Protein AF-A0A420VMM2-F1 (afdb_monomer)

pLDDT: mean 87.65, std 11.5, range [35.19, 98.56]

Sequence (519 aa):
GINNEGSMNIINHGSIHNGITNTGTITLSSNFTPSFKKASEYNNGFIGKNNNGYQLENNNKGKISIDGWYFNALEYTKDNNQRLENSIIIGGDNLGGIYADNIYVNTKDLVLNQIYDSNTFFADKNGNSQGNETNNGAGVDASNIHSISGIYNFVNVGKGQYAAVVDTKELSGKTLAKSMVYASRLRAINISNMLRDITSQNFQTEFSQALNMQLSKQGEAYGNDADLLAELEDIFIPNKNPHAKNHTFLLPYYNHSNIKIGKTTGHLKVNTSGLIGGSQRELPKDYGVIGFYLGYEDSKKEQARQRLRFDDKTYYGGLTYYGVLARDGINQYYLSARTILDYTQSDIEKSYQSLPVSVESDTKVYGYGAEIKLGANYYNTLDIARISPELGLSYYGMSNKNFSLYHLGGTKEHYLAEQFNFIDASAALKWYKPWSDKLRTNLTMGAIVNLYNDAKGNLKLGTNHLSAKVETSKYYGFGQLGLSYAIAHNADLSLNYAGAFTFDDTSSHTMFLKLGLWW

Foldseek 3Di:
DAEDPEEEEDEAPAEQAEAYAWAAEYEYEYPDDFDQPALPPDDGYHFHYHPQQFNYEYEDLYAYEYAEDEFAALAQDPDLVSLLPTAHAYYYPQQLRYEYNEYEYQCQVADAPDKGAQQSNYAHSSSHRFDCLVPVNRHYDRQRYDYLQNQWDWDDPDSRMIGIDGPPQQDCPLVVVLLVVQVVVVVVVVVVVVCVVVLEPQAQDPVVLAPADPWDDPDDDPDTLNVVLNVLCLQFHLALDNPFFKKKKKKWKWKWKWADQDDPQHTKTKIKTKMKIKMKGQDTNQQWIKMKMKMWMFMWIARPSNGKIKTKIKIKMKMKTKGFPHDDRSKTKIKIKMKMKMKMKIWMWTDDDPDPDIWIKIKMKIKIKMKMKIKMWDADPVQSKIKIKMKMKMKMKMWIPWMWTQGTSRWTWIWHIDMKMWIKIKIKMKMKHDPDSFKIKIKMWIKIFTPDIPAKTWIDGNPDTDIDHRDDAGMKIKMKIKIKGNPDSFKIKMWMWMWMDGPSPIIMIMTMIMIMGTD

Structure (mmCIF, N/CA/C/O backbone):
data_AF-A0A420VMM2-F1
#
_entry.id   AF-A0A420VMM2-F1
#
loop_
_atom_site.group_PDB
_atom_site.id
_atom_site.type_symbol
_atom_site.label_atom_id
_atom_site.label_alt_id
_atom_site.label_comp_id
_atom_site.label_asym_id
_atom_site.label_entity_id
_atom_site.label_seq_id
_atom_site.pdbx_PDB_ins_code
_atom_site.Cartn_x
_atom_site.Cartn_y
_atom_site.Cartn_z
_atom_site.occupancy
_atom_site.B_iso_or_equiv
_atom_site.auth_seq_id
_atom_site.auth_comp_id
_atom_site.auth_asym_id
_atom_site.auth_atom_id
_atom_site.pdbx_PDB_model_num
ATOM 1 N N . GLY A 1 1 ? -19.768 -6.615 54.247 1.00 78.94 1 GLY A N 1
ATOM 2 C CA . GLY A 1 1 ? -20.840 -5.741 53.741 1.00 78.94 1 GLY A CA 1
ATOM 3 C C . GLY A 1 1 ? -20.428 -4.334 54.035 1.00 78.94 1 GLY A C 1
ATOM 4 O O . GLY A 1 1 ? -19.736 -4.147 55.031 1.00 78.94 1 GLY A O 1
ATOM 5 N N . ILE A 1 2 ? -20.784 -3.387 53.180 1.00 87.12 2 ILE A N 1
ATOM 6 C CA . ILE A 1 2 ? -20.506 -1.968 53.425 1.00 87.12 2 ILE A CA 1
ATOM 7 C C . ILE A 1 2 ? -21.833 -1.301 53.758 1.00 87.12 2 ILE A C 1
ATOM 9 O O . ILE A 1 2 ? -22.750 -1.356 52.947 1.00 87.12 2 ILE A O 1
ATOM 13 N N . ASN A 1 3 ? -21.920 -0.684 54.935 1.00 89.69 3 ASN A N 1
ATOM 14 C CA . ASN A 1 3 ? -23.048 0.155 55.326 1.00 89.69 3 ASN A CA 1
ATOM 15 C C . ASN A 1 3 ? -22.553 1.599 55.373 1.00 89.69 3 ASN A C 1
ATOM 17 O O . ASN A 1 3 ? -21.612 1.889 56.112 1.00 89.69 3 ASN A O 1
ATOM 21 N N . ASN A 1 4 ? -23.152 2.482 54.576 1.00 89.44 4 ASN A N 1
ATOM 22 C CA . ASN A 1 4 ? -22.746 3.883 54.500 1.00 89.44 4 ASN A CA 1
ATOM 23 C C . ASN A 1 4 ? -23.901 4.837 54.821 1.00 89.44 4 ASN A C 1
ATOM 25 O O . ASN A 1 4 ? -24.910 4.854 54.116 1.00 89.44 4 ASN A O 1
ATOM 29 N N . GLU A 1 5 ? -23.686 5.684 55.826 1.00 88.81 5 GLU A N 1
ATOM 30 C CA . GLU A 1 5 ? -24.577 6.790 56.210 1.00 88.81 5 GLU A CA 1
ATOM 31 C C . GLU A 1 5 ? -23.947 8.174 55.930 1.00 88.81 5 GLU A C 1
ATOM 33 O O . GLU A 1 5 ? -24.592 9.201 56.123 1.00 88.81 5 GLU A O 1
ATOM 38 N N . GLY A 1 6 ? -22.687 8.214 55.468 1.00 88.88 6 GLY A N 1
ATOM 39 C CA . GLY A 1 6 ? -21.911 9.430 55.187 1.00 88.88 6 GLY A CA 1
ATOM 40 C C . GLY A 1 6 ? -21.495 9.530 53.716 1.00 88.88 6 GLY A C 1
ATOM 41 O O . GLY A 1 6 ? -22.264 9.162 52.833 1.00 88.88 6 GLY A O 1
ATOM 42 N N . SER A 1 7 ? -20.281 10.011 53.437 1.00 91.00 7 SER A N 1
ATOM 43 C CA . SER A 1 7 ? -19.712 10.036 52.078 1.00 91.00 7 SER A CA 1
ATOM 44 C C . SER A 1 7 ? -18.542 9.063 51.953 1.00 91.00 7 SER A C 1
ATOM 46 O O . SER A 1 7 ? -17.649 9.072 52.801 1.00 91.00 7 SER A O 1
ATOM 48 N N . MET A 1 8 ? -18.517 8.255 50.891 1.00 90.62 8 MET A N 1
ATOM 49 C CA . MET A 1 8 ? -17.467 7.260 50.650 1.00 90.62 8 MET A CA 1
ATOM 50 C C . MET A 1 8 ? -17.107 7.160 49.162 1.00 90.62 8 MET A C 1
ATOM 52 O O . MET A 1 8 ? -17.990 7.123 48.314 1.00 90.62 8 MET A O 1
ATOM 56 N N . ASN A 1 9 ? -15.813 7.029 48.860 1.00 89.12 9 ASN A N 1
ATOM 57 C CA . ASN A 1 9 ? -15.315 6.710 47.519 1.00 89.12 9 ASN A CA 1
ATOM 58 C C . ASN A 1 9 ? -14.671 5.321 47.545 1.00 89.12 9 ASN A C 1
ATOM 60 O O . ASN A 1 9 ? -13.788 5.069 48.367 1.00 89.12 9 ASN A O 1
ATOM 64 N N . ILE A 1 10 ? -15.108 4.424 46.663 1.00 87.12 10 ILE A N 1
ATOM 65 C CA . ILE A 1 10 ? -14.654 3.033 46.595 1.00 87.12 10 ILE A CA 1
ATOM 66 C C . ILE A 1 10 ? -14.066 2.770 45.215 1.00 87.12 10 ILE A C 1
ATOM 68 O O . ILE A 1 10 ? -14.767 2.878 44.214 1.00 87.12 10 ILE A O 1
ATOM 72 N N . ILE A 1 11 ? -12.810 2.326 45.178 1.00 82.62 11 ILE A N 1
ATOM 73 C CA . ILE A 1 11 ? -12.196 1.745 43.982 1.00 82.62 11 ILE A CA 1
ATOM 74 C C . ILE A 1 11 ? -12.027 0.248 44.239 1.00 82.62 11 ILE A C 1
ATOM 76 O O . ILE A 1 11 ? -11.234 -0.150 45.095 1.00 82.62 11 ILE A O 1
ATOM 80 N N . ASN A 1 12 ? -12.802 -0.592 43.546 1.00 78.25 12 ASN A N 1
ATOM 81 C CA . ASN A 1 12 ? -12.798 -2.037 43.791 1.00 78.25 12 ASN A CA 1
ATOM 82 C C . ASN A 1 12 ? -11.988 -2.810 42.736 1.00 78.25 12 ASN A C 1
ATOM 84 O O . ASN A 1 12 ? -12.347 -2.833 41.559 1.00 78.25 12 ASN A O 1
ATOM 88 N N . HIS A 1 13 ? -10.948 -3.513 43.192 1.00 70.12 13 HIS A N 1
ATOM 89 C CA . HIS A 1 13 ? -10.126 -4.431 42.387 1.00 70.12 13 HIS A CA 1
ATOM 90 C C . HIS A 1 13 ? -10.259 -5.904 42.808 1.00 70.12 13 HIS A C 1
ATOM 92 O O . HIS A 1 13 ? -9.702 -6.783 42.157 1.00 70.12 13 HIS A O 1
ATOM 98 N N . GLY A 1 14 ? -10.926 -6.167 43.935 1.00 71.44 14 GLY A N 1
ATOM 99 C CA . GLY A 1 14 ? -10.994 -7.478 44.580 1.00 71.44 14 GLY A CA 1
ATOM 100 C C . GLY A 1 14 ? -12.437 -7.932 44.763 1.00 71.44 14 GLY A C 1
ATOM 101 O O . GLY A 1 14 ? -13.285 -7.646 43.927 1.00 71.44 14 GLY A O 1
ATOM 102 N N . SER A 1 15 ? -12.725 -8.629 45.862 1.00 81.75 15 SER A N 1
ATOM 103 C CA . SER A 1 15 ? -14.063 -9.162 46.144 1.00 81.75 15 SER A CA 1
ATOM 104 C C . SER A 1 15 ? -14.665 -8.546 47.404 1.00 81.75 15 SER A C 1
ATOM 106 O O . SER A 1 15 ? -14.212 -8.805 48.521 1.00 81.75 15 SER A O 1
ATOM 108 N N . ILE A 1 16 ? -15.745 -7.786 47.242 1.00 86.25 16 ILE A N 1
ATOM 109 C CA . ILE A 1 16 ? -16.624 -7.344 48.325 1.00 86.25 16 ILE A CA 1
ATOM 110 C C . ILE A 1 16 ? -17.658 -8.453 48.536 1.00 86.25 16 ILE A C 1
ATOM 112 O O . ILE A 1 16 ? -18.587 -8.581 47.758 1.00 86.25 16 ILE A O 1
ATOM 116 N N . HIS A 1 17 ? -17.496 -9.294 49.557 1.00 85.25 17 HIS A N 1
ATOM 117 C CA . HIS A 1 17 ? -18.269 -10.543 49.662 1.00 85.25 17 HIS A CA 1
ATOM 118 C C . HIS A 1 17 ? -19.747 -10.362 50.048 1.00 85.25 17 HIS A C 1
ATOM 120 O O . HIS A 1 17 ? -20.587 -11.119 49.575 1.00 85.25 17 HIS A O 1
ATOM 126 N N . ASN A 1 18 ? -20.076 -9.344 50.851 1.00 85.44 18 ASN A N 1
ATOM 127 C CA . ASN A 1 18 ? -21.469 -8.984 51.145 1.00 85.44 18 ASN A CA 1
ATOM 128 C C . ASN A 1 18 ? -21.710 -7.586 50.578 1.00 85.44 18 ASN A C 1
ATOM 130 O O . ASN A 1 18 ? -20.833 -6.738 50.753 1.00 85.44 18 ASN A O 1
ATOM 134 N N . GLY A 1 19 ? -22.866 -7.370 49.951 1.00 88.69 19 GLY A N 1
ATOM 135 C CA . GLY A 1 19 ? -23.201 -6.161 49.188 1.00 88.69 19 GLY A CA 1
ATOM 136 C C . GLY A 1 19 ? -23.118 -4.838 49.956 1.00 88.69 19 GLY A C 1
ATOM 137 O O . GLY A 1 19 ? -22.752 -4.780 51.137 1.00 88.69 19 GLY A O 1
ATOM 138 N N . ILE A 1 20 ? -23.451 -3.762 49.251 1.00 90.75 20 ILE A N 1
ATOM 139 C CA . ILE A 1 20 ? -23.394 -2.384 49.736 1.00 90.75 20 ILE A CA 1
ATOM 140 C C . ILE A 1 20 ? -24.814 -1.916 50.060 1.00 90.75 20 ILE A C 1
ATOM 142 O O . ILE A 1 20 ? -25.675 -1.933 49.186 1.00 90.75 20 ILE A O 1
ATOM 146 N N . THR A 1 21 ? -25.047 -1.475 51.294 1.00 89.19 21 THR A N 1
ATOM 147 C CA . THR A 1 21 ? -26.283 -0.807 51.715 1.00 89.19 21 THR A CA 1
ATOM 148 C C . THR A 1 21 ? -25.975 0.660 52.004 1.00 89.19 21 THR A C 1
ATOM 150 O O . THR A 1 21 ? -25.117 0.980 52.829 1.00 89.19 21 THR A O 1
ATOM 153 N N . ASN A 1 22 ? -26.662 1.564 51.313 1.00 89.00 22 ASN A N 1
ATOM 154 C CA . ASN A 1 22 ? -26.378 2.992 51.339 1.00 89.00 22 ASN A CA 1
ATOM 155 C C . ASN A 1 22 ? -27.609 3.820 51.723 1.00 89.00 22 ASN A C 1
ATOM 157 O O . ASN A 1 22 ? -28.683 3.662 51.149 1.00 89.00 22 ASN A O 1
ATOM 161 N N . THR A 1 23 ? -27.416 4.750 52.654 1.00 83.94 23 THR A N 1
ATOM 162 C CA . THR A 1 23 ? -28.344 5.851 52.963 1.00 83.94 23 THR A CA 1
ATOM 163 C C . THR A 1 23 ? -27.677 7.227 52.814 1.00 83.94 23 THR A C 1
ATOM 165 O O . THR A 1 23 ? -28.378 8.239 52.801 1.00 83.94 23 THR A O 1
ATOM 168 N N . GLY A 1 24 ? -26.343 7.265 52.669 1.00 89.50 24 GLY A N 1
ATOM 169 C CA . GLY A 1 24 ? -25.520 8.452 52.406 1.00 89.50 24 GLY A CA 1
ATOM 170 C C . GLY A 1 24 ? -25.147 8.621 50.924 1.00 89.50 24 GLY A C 1
ATOM 171 O O . GLY A 1 24 ? -25.960 8.381 50.039 1.00 89.50 24 GLY A O 1
ATOM 172 N N . THR A 1 25 ? -23.922 9.051 50.618 1.00 90.50 25 THR A N 1
ATOM 173 C CA . THR A 1 25 ? -23.394 9.199 49.246 1.00 90.50 25 THR A CA 1
ATOM 174 C C . THR A 1 25 ? -22.208 8.260 49.007 1.00 90.50 25 THR A C 1
ATOM 176 O O . THR A 1 25 ? -21.250 8.270 49.776 1.00 90.50 25 THR A O 1
ATOM 179 N N . ILE A 1 26 ? -22.248 7.471 47.932 1.00 91.75 26 ILE A N 1
ATOM 180 C CA . ILE A 1 26 ? -21.142 6.615 47.485 1.00 91.75 26 ILE A CA 1
ATOM 181 C C . ILE A 1 26 ? -20.760 6.967 46.054 1.00 91.75 26 ILE A C 1
ATOM 183 O O . ILE A 1 26 ? -21.632 7.066 45.195 1.00 91.75 26 ILE A O 1
ATOM 187 N N . THR A 1 27 ? -19.461 7.047 45.791 1.00 88.75 27 THR A N 1
ATOM 188 C CA . THR A 1 27 ? -18.906 6.928 44.442 1.00 88.75 27 THR A CA 1
ATOM 189 C C . THR A 1 27 ? -18.197 5.583 44.324 1.00 88.75 27 THR A C 1
ATOM 191 O O . THR A 1 27 ? -17.292 5.278 45.103 1.00 88.75 27 THR A O 1
ATOM 194 N N . LEU A 1 28 ? -18.639 4.753 43.386 1.00 87.75 28 LEU A N 1
ATOM 195 C CA . LEU A 1 28 ? -18.088 3.442 43.080 1.00 87.75 28 LEU A CA 1
ATOM 196 C C . LEU A 1 28 ? -17.391 3.501 41.724 1.00 87.75 28 LEU A C 1
ATOM 198 O O . LEU A 1 28 ? -18.031 3.661 40.688 1.00 87.75 28 LEU A O 1
ATOM 202 N N . SER A 1 29 ? -16.087 3.283 41.723 1.00 78.06 29 SER A N 1
ATOM 203 C CA . SER A 1 29 ? -15.293 3.202 40.504 1.00 78.06 29 SER A CA 1
ATOM 204 C C . SER A 1 29 ? -14.758 1.775 40.351 1.00 78.06 29 SER A C 1
ATOM 206 O O . SER A 1 29 ? -14.223 1.178 41.292 1.00 78.06 29 SER A O 1
ATOM 208 N N . SER A 1 30 ? -14.880 1.208 39.151 1.00 69.25 30 SER A N 1
ATOM 209 C CA . SER A 1 30 ? -14.063 0.059 38.752 1.00 69.25 30 SER A CA 1
ATOM 210 C C . SER A 1 30 ? -12.803 0.578 38.057 1.00 69.25 30 SER A C 1
ATOM 212 O O . SER A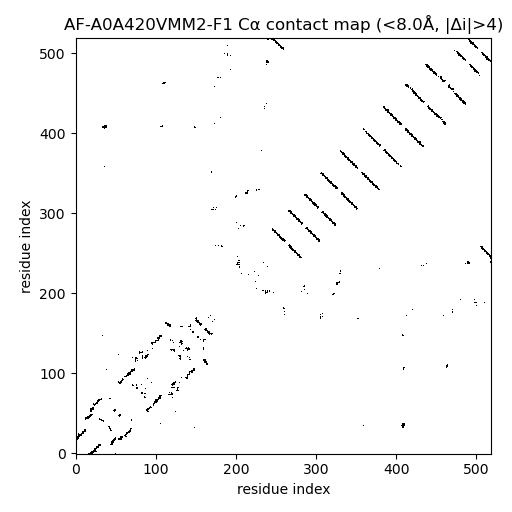 1 30 ? -12.851 1.578 37.339 1.00 69.25 30 SER A O 1
ATOM 214 N N . ASN A 1 31 ? -11.652 -0.067 38.269 1.00 58.69 31 ASN A N 1
ATOM 215 C CA . ASN A 1 31 ? -10.449 0.312 37.531 1.00 58.69 31 ASN A CA 1
ATOM 216 C C . ASN A 1 31 ? -10.422 -0.399 36.177 1.00 58.69 31 ASN A C 1
ATOM 218 O O . ASN A 1 31 ? -9.834 -1.472 36.028 1.00 58.69 31 ASN A O 1
ATOM 222 N N . PHE A 1 32 ? -11.073 0.203 35.187 1.00 56.94 32 PHE A N 1
ATOM 223 C CA . PHE A 1 32 ? -10.948 -0.205 33.795 1.00 56.94 32 PHE A CA 1
ATOM 224 C C . PHE A 1 32 ? -9.522 0.084 33.305 1.00 56.94 32 PHE A C 1
ATOM 226 O O . PHE A 1 32 ? -9.157 1.230 33.058 1.00 56.94 32 PHE A O 1
ATOM 233 N N . THR A 1 33 ? -8.707 -0.963 33.156 1.00 53.62 33 THR A N 1
ATOM 234 C CA . THR A 1 33 ? -7.400 -0.864 32.489 1.00 53.62 33 THR A CA 1
ATOM 235 C C . THR A 1 33 ? -7.500 -1.549 31.121 1.00 53.62 33 THR A C 1
ATOM 237 O O . THR A 1 33 ? -7.674 -2.767 31.071 1.00 53.62 33 THR A O 1
ATOM 240 N N . PRO A 1 34 ? -7.433 -0.812 29.997 1.00 51.69 34 PRO A N 1
ATOM 241 C CA . PRO A 1 34 ? -7.478 -1.405 28.662 1.00 51.69 34 PRO A CA 1
ATOM 242 C C . PRO A 1 34 ? -6.321 -2.397 28.441 1.00 51.69 34 PRO A C 1
ATOM 244 O O . PRO A 1 34 ? -5.163 -2.023 28.607 1.00 51.69 34 PRO A O 1
ATOM 247 N N . SER A 1 35 ? -6.613 -3.637 28.022 1.00 52.03 35 SER A N 1
ATOM 248 C CA . SER A 1 35 ? -5.603 -4.626 27.597 1.00 52.03 35 SER A CA 1
ATOM 249 C C . SER A 1 35 ? -5.717 -4.944 26.099 1.00 52.03 35 SER A C 1
ATOM 251 O O . SER A 1 35 ? -6.814 -5.019 25.539 1.00 52.03 35 SER A O 1
ATOM 253 N N . PHE A 1 36 ? -4.565 -5.130 25.441 1.00 51.06 36 PHE A N 1
ATOM 254 C CA . PHE A 1 36 ? -4.414 -5.245 23.979 1.00 51.06 36 PHE A CA 1
ATOM 255 C C . PHE A 1 36 ? -4.609 -6.650 23.424 1.00 51.06 36 PHE A C 1
ATOM 257 O O . PHE A 1 36 ? -4.788 -6.812 22.220 1.00 51.06 36 PHE A O 1
ATOM 264 N N . LYS A 1 37 ? -4.522 -7.685 24.267 1.00 46.22 37 LYS A N 1
ATOM 265 C CA . LYS A 1 37 ? -4.383 -9.060 23.763 1.00 46.22 37 LYS A CA 1
ATOM 266 C C . LYS A 1 37 ? -5.603 -9.936 23.991 1.00 46.22 37 LYS A C 1
ATOM 268 O O . LYS A 1 37 ? -5.783 -10.890 23.235 1.00 46.22 37 LYS A O 1
ATOM 273 N N . LYS A 1 38 ? -6.454 -9.643 24.981 1.00 46.47 38 LYS A N 1
ATOM 274 C CA . LYS A 1 38 ? -7.653 -10.446 25.256 1.00 46.47 38 LYS A CA 1
ATOM 275 C C . LYS A 1 38 ? -8.770 -9.618 25.891 1.00 46.47 38 LYS A C 1
ATOM 277 O O . LYS A 1 38 ? -8.539 -8.890 26.846 1.00 46.47 38 LYS A O 1
ATOM 282 N N . ALA A 1 39 ? -10.006 -9.871 25.458 1.00 45.31 39 ALA A N 1
ATOM 283 C CA . ALA A 1 39 ? -11.220 -9.462 26.174 1.00 45.31 39 ALA A CA 1
ATOM 284 C C . ALA A 1 39 ? -11.327 -10.058 27.599 1.00 45.31 39 ALA A C 1
ATOM 286 O O . ALA A 1 39 ? -12.207 -9.683 28.362 1.00 45.31 39 ALA A O 1
ATOM 287 N N . SER A 1 40 ? -10.467 -11.020 27.954 1.00 44.12 40 SER A N 1
ATOM 288 C CA . SER A 1 40 ? -10.534 -11.776 29.209 1.00 44.12 40 SER A CA 1
ATOM 289 C C . SER A 1 40 ? -9.822 -11.122 30.398 1.00 44.12 40 SER A C 1
ATOM 291 O O . SER A 1 40 ? -9.824 -11.709 31.471 1.00 44.12 40 SER A O 1
ATOM 293 N N . GLU A 1 41 ? -9.171 -9.968 30.224 1.00 51.59 41 GLU A N 1
ATOM 294 C CA . GLU A 1 41 ? -8.458 -9.272 31.315 1.00 51.59 41 GLU A CA 1
ATOM 295 C C . GLU A 1 41 ? -9.263 -8.109 31.922 1.00 51.59 41 GLU A C 1
ATOM 297 O O . GLU A 1 41 ? -8.806 -7.470 32.866 1.00 51.59 41 GLU A O 1
ATOM 302 N N . TYR A 1 42 ? -10.482 -7.851 31.432 1.00 64.81 42 TYR A N 1
ATOM 303 C CA . TYR A 1 42 ? -11.385 -6.870 32.033 1.00 64.81 42 TYR A CA 1
ATOM 304 C C . TYR A 1 42 ? -12.090 -7.487 33.237 1.00 64.81 42 TYR A C 1
ATOM 306 O O . TYR A 1 42 ? -12.953 -8.350 33.075 1.00 64.81 42 TYR A O 1
ATOM 314 N N . ASN A 1 43 ? -11.731 -7.046 34.440 1.00 60.66 43 ASN A N 1
ATOM 315 C CA . ASN A 1 43 ? -12.365 -7.509 35.665 1.00 60.66 43 ASN A CA 1
ATOM 316 C C . ASN A 1 43 ? -12.859 -6.306 36.466 1.00 60.66 43 ASN A C 1
ATOM 318 O O . ASN A 1 43 ? -12.057 -5.530 36.989 1.00 60.66 43 ASN A O 1
ATOM 322 N N . ASN A 1 44 ? -14.178 -6.149 36.566 1.00 71.50 44 ASN A N 1
ATOM 323 C CA . ASN A 1 44 ? -14.720 -5.342 37.650 1.00 71.50 44 ASN A CA 1
ATOM 324 C C . ASN A 1 44 ? -14.444 -6.120 38.933 1.00 71.50 44 ASN A C 1
ATOM 326 O O . ASN A 1 44 ? -14.643 -7.336 38.956 1.00 71.50 44 ASN A O 1
ATOM 330 N N . GLY A 1 45 ? -14.005 -5.463 40.005 1.00 74.38 45 GLY A N 1
ATOM 331 C CA . GLY A 1 45 ? -13.996 -6.137 41.298 1.00 74.38 45 GLY A CA 1
ATOM 332 C C . GLY A 1 45 ? -15.374 -6.760 41.583 1.00 74.38 45 GLY A C 1
ATOM 333 O O . GLY A 1 45 ? -16.414 -6.192 41.243 1.00 74.38 45 GLY A O 1
ATOM 334 N N . PHE A 1 46 ? -15.396 -7.942 42.189 1.00 85.12 46 PHE A N 1
ATOM 335 C CA . PHE A 1 46 ? -16.626 -8.648 42.520 1.00 85.12 46 PHE A CA 1
ATOM 336 C C . PHE A 1 46 ? -17.362 -7.943 43.665 1.00 85.12 46 PHE A C 1
ATOM 338 O O . PHE A 1 46 ? -16.745 -7.522 44.647 1.00 85.12 46 PHE A O 1
ATOM 345 N N . ILE A 1 47 ? -18.688 -7.852 43.558 1.00 90.12 47 ILE A N 1
ATOM 346 C CA . ILE A 1 47 ? -19.579 -7.397 44.629 1.00 90.12 47 ILE A CA 1
ATOM 347 C C . ILE A 1 47 ? -20.615 -8.498 44.856 1.00 90.12 47 ILE A C 1
ATOM 349 O O . ILE A 1 47 ? -21.365 -8.860 43.953 1.00 90.12 47 ILE A O 1
ATOM 353 N N . GLY A 1 48 ? -20.634 -9.067 46.053 1.00 90.81 48 GLY A N 1
ATOM 354 C CA . GLY A 1 48 ? -21.610 -10.054 46.486 1.00 90.81 48 GLY A CA 1
ATOM 355 C C . GLY A 1 48 ? -22.914 -9.401 46.927 1.00 90.81 48 GLY A C 1
ATOM 356 O O . GLY A 1 48 ? -23.066 -8.183 46.900 1.00 90.81 48 GLY A O 1
ATOM 357 N N . LYS A 1 49 ? -23.881 -10.218 47.341 1.00 94.81 49 LYS A N 1
ATOM 358 C CA . LYS A 1 49 ? -25.217 -9.750 47.731 1.00 94.81 49 LYS A CA 1
ATOM 359 C C . LYS A 1 49 ? -25.277 -9.479 49.233 1.00 94.81 49 LYS A C 1
ATOM 361 O O . LYS A 1 49 ? -24.577 -10.115 50.018 1.00 94.81 49 LYS A O 1
ATOM 366 N N . ASN A 1 50 ? -26.055 -8.490 49.646 1.00 93.00 50 ASN A N 1
ATOM 367 C CA . ASN A 1 50 ? -26.369 -8.248 51.048 1.00 93.00 50 ASN A CA 1
ATOM 368 C C . ASN A 1 50 ? -27.490 -9.195 51.521 1.00 93.00 50 ASN A C 1
ATOM 370 O O . ASN A 1 50 ? -27.984 -10.027 50.758 1.00 93.00 50 ASN A O 1
ATOM 374 N N . ASN A 1 51 ? -27.917 -9.052 52.777 1.00 92.00 51 ASN A N 1
ATOM 375 C CA . ASN A 1 51 ? -28.951 -9.913 53.366 1.00 92.00 51 ASN A CA 1
ATOM 376 C C . ASN A 1 51 ? -30.318 -9.800 52.662 1.00 92.00 51 ASN A C 1
ATOM 378 O O . ASN A 1 51 ? -31.131 -10.714 52.764 1.00 92.00 51 ASN A O 1
ATOM 382 N N . ASN A 1 52 ? -30.557 -8.711 51.927 1.00 92.12 52 ASN A N 1
ATOM 383 C CA . ASN A 1 52 ? -31.783 -8.473 51.166 1.00 92.12 52 ASN A CA 1
ATOM 384 C C . ASN A 1 52 ? -31.703 -9.003 49.720 1.00 92.12 52 ASN A C 1
ATOM 386 O O . ASN A 1 52 ? -32.703 -8.973 48.998 1.00 92.12 52 ASN A O 1
ATOM 390 N N . GLY A 1 53 ? -30.541 -9.530 49.312 1.00 93.56 53 GLY A N 1
ATOM 391 C CA . GLY A 1 53 ? -30.301 -10.121 47.996 1.00 93.56 53 GLY A CA 1
ATOM 392 C C . GLY A 1 53 ? -29.744 -9.158 46.943 1.00 93.56 53 GLY A C 1
ATOM 393 O O . GLY A 1 53 ? -29.671 -9.542 45.776 1.00 93.56 53 GLY A O 1
ATOM 394 N N . TYR A 1 54 ? -29.330 -7.946 47.325 1.00 95.81 54 TYR A N 1
ATOM 395 C CA . TYR A 1 54 ? -28.844 -6.914 46.400 1.00 95.81 54 TYR A CA 1
ATOM 396 C C . TYR A 1 54 ? -27.328 -6.735 46.483 1.00 95.81 54 TYR A C 1
ATOM 398 O O . TYR A 1 54 ? -26.747 -6.813 47.565 1.00 95.81 54 TYR A O 1
ATOM 406 N N . GLN A 1 55 ? -26.676 -6.480 45.350 1.00 95.06 55 GLN A N 1
ATOM 407 C CA . GLN A 1 55 ? -25.281 -6.034 45.326 1.00 95.06 55 GLN A CA 1
ATOM 408 C C . GLN A 1 55 ? -25.177 -4.575 45.767 1.00 95.06 55 GLN A C 1
ATOM 410 O O . GLN A 1 55 ? -24.306 -4.251 46.573 1.00 95.06 55 GLN A O 1
ATOM 415 N N . LEU A 1 56 ? -26.091 -3.728 45.283 1.00 94.94 56 LEU A N 1
ATOM 416 C CA . LEU A 1 56 ? -26.224 -2.328 45.680 1.00 94.94 56 LEU A CA 1
ATOM 417 C C . LEU A 1 56 ? -27.661 -2.072 46.149 1.00 94.94 56 LEU A C 1
ATOM 419 O O . LEU A 1 56 ? -28.607 -2.207 45.379 1.00 94.94 56 LEU A O 1
ATOM 423 N N . GLU A 1 57 ? -27.835 -1.699 47.408 1.00 95.56 57 GLU A N 1
ATOM 424 C CA . GLU A 1 57 ? -29.123 -1.298 47.966 1.00 95.56 57 GLU A CA 1
ATOM 425 C C . GLU A 1 57 ? -29.066 0.177 48.360 1.00 95.56 57 GLU A C 1
ATOM 427 O O . GLU A 1 57 ? -28.267 0.553 49.221 1.00 95.56 57 GLU A O 1
ATOM 432 N N . ASN A 1 58 ? -29.896 1.012 47.732 1.00 94.56 58 ASN A N 1
ATOM 433 C CA . ASN A 1 58 ? -29.941 2.449 47.993 1.00 94.56 58 ASN A CA 1
ATOM 434 C C . ASN A 1 58 ? -31.280 2.845 48.612 1.00 94.56 58 ASN A C 1
ATOM 436 O O . ASN A 1 58 ? -32.334 2.658 48.004 1.00 94.56 58 ASN A O 1
ATOM 440 N N . ASN A 1 59 ? -31.217 3.413 49.813 1.00 93.75 59 ASN A N 1
ATOM 441 C CA . ASN A 1 59 ? -32.388 3.714 50.620 1.00 93.75 59 ASN A CA 1
ATOM 442 C C . ASN A 1 59 ? -32.473 5.207 50.981 1.00 93.75 59 ASN A C 1
ATOM 444 O O . ASN A 1 59 ? -31.467 5.925 51.024 1.00 93.75 59 ASN A O 1
ATOM 448 N N . ASN A 1 60 ? -33.674 5.671 51.321 1.00 92.69 60 ASN A N 1
ATOM 449 C CA . ASN A 1 60 ? -33.967 7.042 51.736 1.00 92.69 60 ASN A CA 1
ATOM 450 C C . ASN A 1 60 ? -33.523 8.083 50.686 1.00 92.69 60 ASN A C 1
ATOM 452 O O . ASN A 1 60 ? -33.923 8.030 49.532 1.00 92.69 60 ASN A O 1
ATOM 456 N N . LYS A 1 61 ? -32.697 9.064 51.076 1.00 90.31 61 LYS A N 1
ATOM 457 C CA . LYS A 1 61 ? -32.141 10.097 50.181 1.00 90.31 61 LYS A CA 1
ATOM 458 C C . LYS A 1 61 ? -30.725 9.759 49.703 1.00 90.31 61 LYS A C 1
ATOM 460 O O . LYS A 1 61 ? -30.000 10.660 49.277 1.00 90.31 61 LYS A O 1
ATOM 465 N N . GLY A 1 62 ? -30.326 8.490 49.815 1.00 91.25 62 GLY A N 1
ATOM 466 C CA . GLY A 1 62 ? -28.989 8.043 49.456 1.00 91.25 62 GLY A CA 1
ATOM 467 C C . GLY A 1 62 ? -28.680 8.227 47.969 1.00 91.25 62 GLY A C 1
ATOM 468 O O . GLY A 1 62 ? -29.584 8.261 47.132 1.00 91.25 62 GLY A O 1
ATOM 469 N N . LYS A 1 63 ? -27.398 8.348 47.632 1.00 93.38 63 LYS A N 1
ATOM 470 C CA . LYS A 1 63 ? -26.905 8.450 46.256 1.00 93.38 63 LYS A CA 1
ATOM 471 C C . LYS A 1 63 ? -25.758 7.481 46.013 1.00 93.38 63 LYS A C 1
ATOM 473 O O . LYS A 1 63 ? -24.845 7.411 46.831 1.00 93.38 63 LYS A O 1
ATOM 478 N N . ILE A 1 64 ? -25.782 6.783 44.883 1.00 93.31 64 ILE A N 1
ATOM 479 C CA . ILE A 1 64 ? -24.679 5.937 44.417 1.00 93.31 64 ILE A CA 1
ATOM 480 C C . ILE A 1 64 ? -24.310 6.389 43.003 1.00 93.31 64 ILE A C 1
ATOM 482 O O . ILE A 1 64 ? -25.126 6.253 42.101 1.00 93.31 64 ILE A O 1
ATOM 486 N N . SER A 1 65 ? -23.103 6.916 42.806 1.00 91.56 65 SER A N 1
ATOM 487 C CA . SER A 1 65 ? -22.534 7.186 41.478 1.00 91.56 65 SER A CA 1
ATOM 488 C C . SER A 1 65 ? -21.624 6.033 41.087 1.00 91.56 65 SER A C 1
ATOM 490 O O . SER A 1 65 ? -20.751 5.661 41.868 1.00 91.56 65 SER A O 1
ATOM 492 N N . ILE A 1 66 ? -21.820 5.452 39.910 1.00 90.75 66 ILE A N 1
ATOM 493 C CA . ILE A 1 66 ? -20.945 4.433 39.336 1.00 90.75 66 ILE A CA 1
ATOM 494 C C . ILE A 1 66 ? -20.130 5.110 38.237 1.00 90.75 66 ILE A C 1
ATOM 496 O O . ILE A 1 66 ? -20.626 5.294 37.128 1.00 90.75 66 ILE A O 1
ATOM 500 N N . ASP A 1 67 ? -18.877 5.454 38.528 1.00 87.19 67 ASP A N 1
ATOM 501 C CA . ASP A 1 67 ? -18.029 6.216 37.599 1.00 87.19 67 ASP A CA 1
ATOM 502 C C . ASP A 1 67 ? -17.751 5.446 36.300 1.00 87.19 67 ASP A C 1
ATOM 504 O O . ASP A 1 67 ? -17.514 6.034 35.246 1.00 87.19 67 ASP A O 1
ATOM 508 N N . GLY A 1 68 ? -17.732 4.114 36.374 1.00 84.75 68 GLY A N 1
ATOM 509 C CA . GLY A 1 68 ? -17.380 3.243 35.263 1.00 84.75 68 GLY A CA 1
ATOM 510 C C . GLY A 1 68 ? -17.611 1.776 35.595 1.00 84.75 68 GLY A C 1
ATOM 511 O O . GLY A 1 68 ? -17.135 1.304 36.632 1.00 84.75 68 GLY A O 1
ATOM 512 N N . TRP A 1 69 ? -18.285 1.036 34.712 1.00 86.62 69 TRP A N 1
ATOM 513 C CA . TRP A 1 69 ? -18.459 -0.415 34.849 1.00 86.62 69 TRP A CA 1
ATOM 514 C C . TRP A 1 69 ? -18.363 -1.143 33.512 1.00 86.62 69 TRP A C 1
ATOM 516 O O . TRP A 1 69 ? -18.881 -0.663 32.505 1.00 86.62 69 TRP A O 1
ATOM 526 N N . TYR A 1 70 ? -17.720 -2.310 33.499 1.00 86.50 70 TYR A N 1
ATOM 527 C CA . TYR A 1 70 ? -17.615 -3.156 32.312 1.00 86.50 70 TYR A CA 1
ATOM 528 C C . TYR A 1 70 ? -18.694 -4.248 32.272 1.00 86.50 70 TYR A C 1
ATOM 530 O O . TYR A 1 70 ? -18.933 -4.939 33.256 1.00 86.50 70 TYR A O 1
ATOM 538 N N . PHE A 1 71 ? -19.299 -4.479 31.115 1.00 88.25 71 PHE A N 1
ATOM 539 C CA . PHE A 1 71 ? -20.197 -5.600 30.862 1.00 88.25 71 PHE A CA 1
ATOM 540 C C . PHE A 1 71 ? -19.641 -6.469 29.734 1.00 88.25 71 PHE A C 1
ATOM 542 O O . PHE A 1 71 ? -19.168 -5.984 28.702 1.00 88.25 71 PHE A O 1
ATOM 549 N N . ASN A 1 72 ? -19.690 -7.786 29.932 1.00 85.50 72 ASN A N 1
ATOM 550 C CA . ASN A 1 72 ? -19.113 -8.759 29.005 1.00 85.50 72 ASN A CA 1
ATOM 551 C C . ASN A 1 72 ? -19.974 -8.989 27.745 1.00 85.50 72 ASN A C 1
ATOM 553 O O . ASN A 1 72 ? -19.533 -9.715 26.852 1.00 85.50 72 ASN A O 1
ATOM 557 N N . ALA A 1 73 ? -21.150 -8.359 27.663 1.00 89.12 73 ALA A N 1
ATOM 558 C CA . ALA A 1 73 ? -22.065 -8.387 26.531 1.00 89.12 73 ALA A CA 1
ATOM 559 C C . ALA A 1 73 ? -22.723 -7.013 26.303 1.00 89.12 73 ALA A C 1
ATOM 561 O O . ALA A 1 73 ? -22.634 -6.117 27.141 1.00 89.12 73 ALA A O 1
ATOM 562 N N . LEU A 1 74 ? -23.395 -6.869 25.158 1.00 90.75 74 LEU A N 1
ATOM 563 C CA . LEU A 1 74 ? -24.121 -5.653 24.764 1.00 90.75 74 LEU A CA 1
ATOM 564 C C . LEU A 1 74 ? -25.482 -5.534 25.465 1.00 90.75 74 LEU A C 1
ATOM 566 O O . LEU A 1 74 ? -25.991 -4.438 25.657 1.00 90.75 74 LEU A O 1
ATOM 570 N N . GLU A 1 75 ? -26.082 -6.656 25.847 1.00 92.50 75 GLU A N 1
ATOM 571 C CA . GLU A 1 75 ? -27.354 -6.706 26.564 1.00 92.50 75 GLU A CA 1
ATOM 572 C C . GLU A 1 75 ? -27.570 -8.104 27.160 1.00 92.50 75 GLU A C 1
ATOM 574 O O . GLU A 1 75 ? -26.934 -9.082 26.750 1.00 92.50 75 GLU A O 1
ATOM 579 N N . TYR A 1 76 ? -28.517 -8.208 28.090 1.00 92.12 76 TYR A N 1
ATOM 580 C CA . TYR A 1 76 ? -28.907 -9.455 28.749 1.00 92.12 76 TYR A CA 1
ATOM 581 C C . TYR A 1 76 ? -30.422 -9.673 28.627 1.00 92.12 76 TYR A C 1
ATOM 583 O O . TYR A 1 76 ? -31.190 -9.462 29.570 1.00 92.12 76 TYR A O 1
ATOM 591 N N . THR A 1 77 ? -30.868 -10.046 27.426 1.00 83.25 77 THR A N 1
ATOM 592 C CA . THR A 1 77 ? -32.292 -10.135 27.050 1.00 83.25 77 THR A CA 1
ATOM 593 C C . THR A 1 77 ? -32.871 -11.552 27.078 1.00 83.25 77 THR A C 1
ATOM 595 O O . THR A 1 77 ? -34.090 -11.691 27.007 1.00 83.25 77 THR A O 1
ATOM 598 N N . LYS A 1 78 ? -32.050 -12.608 27.204 1.00 72.75 78 LYS A N 1
ATOM 599 C CA . LYS A 1 78 ? -32.510 -13.995 26.987 1.00 72.75 78 LYS A CA 1
ATOM 600 C C . LYS A 1 78 ? -33.420 -14.525 28.094 1.00 72.75 78 LYS A C 1
ATOM 602 O O . LYS A 1 78 ? -34.440 -15.131 27.783 1.00 72.75 78 LYS A O 1
ATOM 607 N N . ASP A 1 79 ? -33.068 -14.304 29.360 1.00 85.06 79 ASP A N 1
ATOM 608 C CA . ASP A 1 79 ? -33.865 -14.714 30.520 1.00 85.06 79 ASP A CA 1
ATOM 609 C C . ASP A 1 79 ? -33.422 -13.989 31.811 1.00 85.06 79 ASP A C 1
ATOM 611 O O . ASP A 1 79 ? -32.409 -13.284 31.843 1.00 85.06 79 ASP A O 1
ATOM 615 N N . ASN A 1 80 ? -34.197 -14.151 32.890 1.00 90.75 80 ASN A N 1
ATOM 616 C CA . ASN A 1 80 ? -33.889 -13.556 34.195 1.00 90.75 80 ASN A CA 1
ATOM 617 C C . ASN A 1 80 ? -32.619 -14.141 34.840 1.00 90.75 80 ASN A C 1
ATOM 619 O O . ASN A 1 80 ? -31.927 -13.418 35.555 1.00 90.75 80 ASN A O 1
ATOM 623 N N . ASN A 1 81 ? -32.282 -15.410 34.588 1.00 90.69 81 ASN A N 1
ATOM 624 C CA . ASN A 1 81 ? -31.098 -16.046 35.173 1.00 90.69 81 ASN A CA 1
ATOM 625 C C . ASN A 1 81 ? -29.810 -15.436 34.607 1.00 90.69 81 ASN A C 1
ATOM 627 O O . ASN A 1 81 ? -28.872 -15.184 35.359 1.00 90.69 81 ASN A O 1
ATOM 631 N N . GLN A 1 82 ? -29.797 -15.108 33.313 1.00 91.06 82 GLN A N 1
ATOM 632 C CA . GLN A 1 82 ? -28.693 -14.408 32.667 1.00 91.06 82 GLN A CA 1
ATOM 633 C C . GLN A 1 82 ? -28.424 -13.057 33.342 1.00 91.06 82 GLN A C 1
ATOM 635 O O . GLN A 1 82 ? -27.269 -12.728 33.618 1.00 91.06 82 GLN A O 1
ATOM 640 N N . ARG A 1 83 ? -29.478 -12.284 33.640 1.00 93.31 83 ARG A N 1
ATOM 641 C CA . ARG A 1 83 ? -29.352 -11.000 34.349 1.00 93.31 83 ARG A CA 1
ATOM 642 C C . ARG A 1 83 ? -28.890 -11.178 35.792 1.00 93.31 83 ARG A C 1
ATOM 644 O O . ARG A 1 83 ? -28.048 -10.416 36.248 1.00 93.31 83 ARG A O 1
ATOM 651 N N . LEU A 1 84 ? -29.367 -12.208 36.493 1.00 93.19 84 LEU A N 1
ATOM 652 C CA . LEU A 1 84 ? -28.930 -12.510 37.863 1.00 93.19 84 LEU A CA 1
ATOM 653 C C . LEU A 1 84 ? -27.426 -12.787 37.987 1.00 93.19 84 LEU A C 1
ATOM 655 O O . LEU A 1 84 ? -26.868 -12.580 39.068 1.00 93.19 84 LEU A O 1
ATOM 659 N N . GLU A 1 85 ? -26.804 -13.272 36.914 1.00 89.75 85 GLU A N 1
ATOM 660 C CA . GLU A 1 85 ? -25.376 -13.583 36.851 1.00 89.75 85 GLU A CA 1
ATOM 661 C C . GLU A 1 85 ? -24.527 -12.416 36.318 1.00 89.75 85 GLU A C 1
ATOM 663 O O . GLU A 1 85 ? -23.417 -12.211 36.805 1.00 89.75 85 GLU A O 1
ATOM 668 N N . ASN A 1 86 ? -25.026 -11.652 35.337 1.00 90.94 86 ASN A N 1
ATOM 669 C CA . ASN A 1 86 ? -24.196 -10.719 34.558 1.00 90.94 86 ASN A CA 1
ATOM 670 C C . ASN A 1 86 ? -24.541 -9.225 34.738 1.00 90.94 86 ASN A C 1
ATOM 672 O O . ASN A 1 86 ? -23.728 -8.370 34.375 1.00 90.94 86 ASN A O 1
ATOM 676 N N . SER A 1 87 ? -25.719 -8.894 35.274 1.00 93.31 87 SER A N 1
ATOM 677 C CA . SER A 1 87 ? -26.149 -7.516 35.561 1.00 93.31 87 SER A CA 1
ATOM 678 C C . SER A 1 87 ? -25.745 -7.093 36.977 1.00 93.31 87 SER A C 1
ATOM 680 O O . SER A 1 87 ? -25.431 -7.929 37.825 1.00 93.31 87 SER A O 1
ATOM 682 N N . ILE A 1 88 ? -25.800 -5.792 37.265 1.00 93.75 88 ILE A N 1
ATOM 683 C CA . ILE A 1 88 ? -25.691 -5.301 38.642 1.00 93.75 88 ILE A CA 1
ATOM 684 C C . ILE A 1 88 ? -27.055 -5.452 39.321 1.00 93.75 88 ILE A C 1
ATOM 686 O O . ILE A 1 88 ? -28.054 -4.885 38.873 1.00 93.75 88 ILE A O 1
ATOM 690 N N . ILE A 1 89 ? -27.095 -6.222 40.407 1.00 95.75 89 ILE A N 1
ATOM 691 C CA . ILE A 1 89 ? -28.314 -6.507 41.164 1.00 95.75 89 ILE A CA 1
ATOM 692 C C . ILE A 1 89 ? -28.570 -5.383 42.161 1.00 95.75 89 ILE A C 1
ATOM 694 O O . ILE A 1 89 ? -27.862 -5.260 43.163 1.00 95.75 89 ILE A O 1
ATOM 698 N N . ILE A 1 90 ? -29.593 -4.579 41.897 1.00 95.50 90 ILE A N 1
ATOM 699 C CA . ILE A 1 90 ? -29.915 -3.370 42.650 1.00 95.50 90 ILE A CA 1
ATOM 700 C C . ILE A 1 90 ? -31.270 -3.461 43.350 1.00 95.50 90 ILE A C 1
ATOM 702 O O . ILE A 1 90 ? -32.155 -4.216 42.944 1.00 95.50 90 ILE A O 1
ATOM 706 N N . GLY A 1 91 ? -31.427 -2.688 44.421 1.00 93.88 91 GLY A N 1
ATOM 707 C CA . GLY A 1 91 ? -32.662 -2.616 45.193 1.00 93.88 91 GLY A CA 1
ATOM 708 C C . GLY A 1 91 ? -32.706 -1.425 46.143 1.00 93.88 91 GLY A C 1
ATOM 709 O O . GLY A 1 91 ? -31.828 -0.562 46.126 1.00 93.88 91 GLY A O 1
ATOM 710 N N . GLY A 1 92 ? -33.728 -1.418 46.995 1.00 92.56 92 GLY A N 1
ATOM 711 C CA . GLY A 1 92 ? -34.016 -0.336 47.935 1.00 92.56 92 GLY A CA 1
ATOM 712 C C . GLY A 1 92 ? -35.207 0.515 47.495 1.00 92.56 92 GLY A C 1
ATOM 713 O O . GLY A 1 92 ? -35.811 0.262 46.450 1.00 92.56 92 GLY A O 1
ATOM 714 N N . ASP A 1 93 ? -35.571 1.496 48.316 1.00 91.94 93 ASP A N 1
ATOM 715 C CA . ASP A 1 93 ? -36.699 2.400 48.048 1.00 91.94 93 ASP A CA 1
ATOM 716 C C . ASP A 1 93 ? -36.319 3.630 47.199 1.00 91.94 93 ASP A C 1
ATOM 718 O O . ASP A 1 93 ? -37.207 4.357 46.751 1.00 91.94 93 ASP A O 1
ATOM 722 N N . ASN A 1 94 ? -35.024 3.834 46.914 1.00 91.81 94 ASN A N 1
ATOM 723 C CA . ASN A 1 94 ? -34.512 4.970 46.143 1.00 91.81 94 ASN A CA 1
ATOM 724 C C . ASN A 1 94 ? -33.611 4.542 44.969 1.00 91.81 94 ASN A C 1
ATOM 726 O O . ASN A 1 94 ? -32.433 4.904 44.883 1.00 91.81 94 ASN A O 1
ATOM 730 N N . LEU A 1 95 ? -34.174 3.779 44.031 1.00 91.25 95 LEU A N 1
ATOM 731 C CA . LEU A 1 95 ? -33.474 3.341 42.815 1.00 91.25 95 LEU A CA 1
ATOM 732 C C . LEU A 1 95 ? -33.043 4.509 41.913 1.00 91.25 95 LEU A C 1
ATOM 734 O O . LEU A 1 95 ? -31.937 4.487 41.382 1.00 91.25 95 LEU A O 1
ATOM 738 N N . GLY A 1 96 ? -33.860 5.563 41.811 1.00 87.62 96 GLY A N 1
ATOM 739 C CA . GLY A 1 96 ? -33.531 6.776 41.048 1.00 87.62 96 GLY A CA 1
ATOM 740 C C . GLY A 1 96 ? -32.353 7.587 41.613 1.00 87.62 96 GLY A C 1
ATOM 741 O O . GLY A 1 96 ? -31.916 8.550 40.988 1.00 87.62 96 GLY A O 1
ATOM 742 N N . GLY A 1 97 ? -31.842 7.219 42.794 1.00 90.12 97 GLY A N 1
ATOM 743 C CA . GLY A 1 97 ? -30.609 7.755 43.373 1.00 90.12 97 GLY A CA 1
ATOM 744 C C . GLY A 1 97 ? -29.335 7.002 42.966 1.00 90.12 97 GLY A C 1
ATOM 745 O O . GLY A 1 97 ? -28.265 7.325 43.481 1.00 90.12 97 GLY A O 1
ATOM 746 N N . ILE A 1 98 ? -29.433 5.991 42.098 1.00 92.81 98 ILE A N 1
ATOM 747 C CA . ILE A 1 98 ? -28.292 5.248 41.554 1.00 92.81 98 ILE A CA 1
ATOM 748 C C . ILE A 1 98 ? -28.031 5.731 40.121 1.00 92.81 98 ILE A C 1
ATOM 750 O O . ILE A 1 98 ? -28.920 5.688 39.274 1.00 92.81 98 ILE A O 1
ATOM 754 N N . TYR A 1 99 ? -26.802 6.156 39.843 1.00 89.88 99 TYR A N 1
ATOM 755 C CA . TYR A 1 99 ? -26.379 6.715 38.560 1.00 89.88 99 TYR A CA 1
ATOM 756 C C . TYR A 1 99 ? -25.195 5.930 38.010 1.00 89.88 99 TYR A C 1
ATOM 758 O O . TYR A 1 99 ? -24.326 5.513 38.775 1.00 89.88 99 TYR A O 1
ATOM 766 N N . ALA A 1 100 ? -25.150 5.736 36.694 1.00 89.94 100 ALA A N 1
ATOM 767 C CA . ALA A 1 100 ? -24.000 5.165 36.009 1.00 89.94 100 ALA A CA 1
ATOM 768 C C . ALA A 1 100 ? -23.434 6.187 35.026 1.00 89.94 100 ALA A C 1
ATOM 770 O O . ALA A 1 100 ? -24.038 6.471 33.994 1.00 89.94 100 ALA A O 1
ATOM 771 N N . ASP A 1 101 ? -22.266 6.730 35.358 1.00 87.69 101 ASP A N 1
ATOM 772 C CA . ASP A 1 101 ? -21.638 7.781 34.569 1.00 87.69 101 ASP A CA 1
ATOM 773 C C . ASP A 1 101 ? -21.039 7.218 33.288 1.00 87.69 101 ASP A C 1
ATOM 775 O O . ASP A 1 101 ? -21.186 7.840 32.246 1.00 87.69 101 ASP A O 1
ATOM 779 N N . ASN A 1 102 ? -20.396 6.045 33.326 1.00 87.69 102 ASN A N 1
ATOM 780 C CA . ASN A 1 102 ? -19.839 5.402 32.133 1.00 87.69 102 ASN A CA 1
ATOM 781 C C . ASN A 1 102 ? -20.090 3.890 32.134 1.00 87.69 102 ASN A C 1
ATOM 783 O O . ASN A 1 102 ? -19.813 3.186 33.108 1.00 87.69 102 ASN A O 1
ATOM 787 N N . ILE A 1 103 ? -20.541 3.364 31.000 1.00 89.25 103 ILE A N 1
ATOM 788 C CA . ILE A 1 103 ? -20.753 1.930 30.796 1.00 89.25 103 ILE A CA 1
ATOM 789 C C . ILE A 1 103 ? -19.861 1.450 29.663 1.00 89.25 103 ILE A C 1
ATOM 791 O O . ILE A 1 103 ? -19.937 1.953 28.551 1.00 89.25 103 ILE A O 1
ATOM 795 N N . TYR A 1 104 ? -19.032 0.447 29.916 1.00 87.19 104 TYR A N 1
ATOM 796 C CA . TYR A 1 104 ? -18.149 -0.146 28.918 1.00 87.19 104 TYR A CA 1
ATOM 797 C C . TYR A 1 104 ? -18.671 -1.518 28.526 1.00 87.19 104 TYR A C 1
ATOM 799 O O . TYR A 1 104 ? -18.895 -2.359 29.388 1.00 87.19 104 TYR A O 1
ATOM 807 N N . VAL A 1 105 ? -18.829 -1.783 27.233 1.00 88.00 105 VAL A N 1
ATOM 808 C CA . VAL A 1 105 ? -19.373 -3.066 26.755 1.00 88.00 105 VAL A CA 1
ATOM 809 C C . VAL A 1 105 ? -18.389 -3.799 25.861 1.00 88.00 105 VAL A C 1
ATOM 811 O O . VAL A 1 105 ? -17.659 -3.195 25.068 1.00 88.00 105 VAL A O 1
ATOM 814 N N . ASN A 1 106 ? -18.395 -5.127 25.951 1.00 83.06 106 ASN A N 1
ATOM 815 C CA . ASN A 1 106 ? -17.698 -5.974 24.996 1.00 83.06 106 ASN A CA 1
ATOM 816 C C . ASN A 1 106 ? -18.370 -5.910 23.618 1.00 83.06 106 ASN A C 1
ATOM 818 O O . ASN A 1 106 ? -19.554 -6.203 23.474 1.00 83.06 106 ASN A O 1
ATOM 822 N N . THR A 1 107 ? -17.593 -5.576 22.586 1.00 83.25 107 THR A N 1
ATOM 823 C CA . THR A 1 107 ? -18.093 -5.401 21.211 1.00 83.25 107 THR A CA 1
ATOM 824 C C . THR A 1 107 ? -17.808 -6.589 20.291 1.00 83.25 107 THR A C 1
ATOM 826 O O . THR A 1 107 ? -18.013 -6.493 19.084 1.00 83.25 107 THR A O 1
ATOM 829 N N . LYS A 1 108 ? -17.367 -7.731 20.837 1.00 77.94 108 LYS A N 1
ATOM 830 C CA . LYS A 1 108 ? -17.039 -8.934 20.054 1.00 77.94 108 LYS A CA 1
ATOM 831 C C . LYS A 1 108 ? -18.205 -9.437 19.192 1.00 77.94 108 LYS A C 1
ATOM 833 O O . LYS A 1 108 ? -17.990 -9.760 18.026 1.00 77.94 108 LYS A O 1
ATOM 838 N N . ASP A 1 109 ? -19.409 -9.489 19.761 1.00 82.25 109 ASP A N 1
ATOM 839 C CA . ASP A 1 109 ? -20.610 -10.041 19.112 1.00 82.25 109 ASP A CA 1
ATOM 840 C C . ASP A 1 109 ? -21.534 -8.942 18.548 1.00 82.25 109 ASP A C 1
ATOM 842 O O . ASP A 1 109 ? -22.700 -9.182 18.239 1.00 82.25 109 ASP A O 1
ATOM 846 N N . LEU A 1 110 ? -21.011 -7.721 18.408 1.00 89.25 110 LEU A N 1
ATOM 847 C CA . LEU A 1 110 ? -21.752 -6.560 17.929 1.00 89.25 110 LEU A CA 1
ATOM 848 C C . LEU A 1 110 ? -22.114 -6.694 16.453 1.00 89.25 110 LEU A C 1
ATOM 850 O O . LEU A 1 110 ? -21.249 -6.909 15.606 1.00 89.25 110 LEU A O 1
ATOM 854 N N . VAL A 1 111 ? -23.386 -6.471 16.142 1.00 89.19 111 VAL A N 1
ATOM 855 C CA . VAL A 1 111 ? -23.938 -6.417 14.790 1.00 89.19 111 VAL A CA 1
ATOM 856 C C . VAL A 1 111 ? -24.379 -4.983 14.511 1.00 89.19 111 VAL A C 1
ATOM 858 O O . VAL A 1 111 ? -25.153 -4.386 15.258 1.00 89.19 111 VAL A O 1
ATOM 861 N N . LEU A 1 112 ? -23.861 -4.399 13.435 1.00 88.94 112 LEU A N 1
ATOM 862 C CA . LEU A 1 112 ? -24.230 -3.050 13.018 1.00 88.94 112 LEU A CA 1
ATOM 863 C C . LEU A 1 112 ? -25.714 -2.991 12.640 1.00 88.94 112 LEU A C 1
ATOM 865 O O . LEU A 1 112 ? -26.252 -3.920 12.041 1.00 88.94 112 LEU A O 1
ATOM 869 N N . ASN A 1 113 ? -26.355 -1.861 12.946 1.00 84.69 113 ASN A N 1
ATOM 870 C CA . ASN A 1 113 ? -27.792 -1.615 12.751 1.00 84.69 113 ASN A CA 1
ATOM 871 C C . ASN A 1 113 ? -28.734 -2.491 13.600 1.00 84.69 113 ASN A C 1
ATOM 873 O O . ASN A 1 113 ? -29.949 -2.396 13.432 1.00 84.69 113 ASN A O 1
ATOM 877 N N . GLN A 1 114 ? -28.210 -3.313 14.515 1.00 92.31 114 GLN A N 1
ATOM 878 C CA . GLN A 1 114 ? -29.017 -3.930 15.563 1.00 92.31 114 GLN A CA 1
ATOM 879 C C . GLN A 1 114 ? -29.252 -2.923 16.698 1.00 92.31 114 GLN A C 1
ATOM 881 O O . GLN A 1 114 ? -28.365 -2.135 17.036 1.00 92.31 114 GLN A O 1
ATOM 886 N N . ILE A 1 115 ? -30.459 -2.951 17.263 1.00 93.00 115 ILE A N 1
ATOM 887 C CA . ILE A 1 115 ? -30.824 -2.190 18.460 1.00 93.00 115 ILE A CA 1
ATOM 888 C C . ILE A 1 115 ? -30.578 -3.081 19.678 1.00 93.00 115 ILE A C 1
ATOM 890 O O . ILE A 1 115 ? -31.014 -4.232 19.688 1.00 93.00 115 ILE A O 1
ATOM 894 N N . TYR A 1 116 ? -29.890 -2.533 20.673 1.00 94.06 116 TYR A N 1
ATOM 895 C CA . TYR A 1 116 ? -29.587 -3.159 21.956 1.00 94.06 116 TYR A CA 1
ATOM 896 C C . TYR A 1 116 ? -30.277 -2.407 23.099 1.00 94.06 116 TYR A C 1
ATOM 898 O O . TYR A 1 116 ? -30.550 -1.211 22.972 1.00 94.06 116 TYR A O 1
ATOM 906 N N . ASP A 1 117 ? -30.543 -3.092 24.211 1.00 92.56 117 ASP A N 1
ATOM 907 C CA . ASP A 1 117 ? -31.244 -2.546 25.378 1.00 92.56 117 ASP A CA 1
ATOM 908 C C . ASP A 1 117 ? -30.332 -2.425 26.613 1.00 92.56 117 ASP A C 1
ATOM 910 O O . ASP A 1 117 ? -29.974 -3.416 27.264 1.00 92.56 117 ASP A O 1
ATOM 914 N N . SER A 1 118 ? -29.984 -1.186 26.973 1.00 92.94 118 SER A N 1
ATOM 915 C CA . SER A 1 118 ? -29.117 -0.891 28.116 1.00 92.94 118 SER A CA 1
ATOM 916 C C . SER A 1 118 ? -29.821 -1.007 29.465 1.00 92.94 118 SER A C 1
ATOM 918 O O . SER A 1 118 ? -29.155 -1.164 30.490 1.00 92.94 118 SER A O 1
ATOM 920 N N . ASN A 1 119 ? -31.159 -1.045 29.486 1.00 91.25 119 ASN A N 1
ATOM 921 C CA . ASN A 1 119 ? -31.916 -1.273 30.718 1.00 91.25 119 ASN A CA 1
ATOM 922 C C . ASN A 1 119 ? -31.588 -2.647 31.330 1.00 91.25 119 ASN A C 1
ATOM 924 O O . ASN A 1 119 ? -31.794 -2.880 32.523 1.00 91.25 119 ASN A O 1
ATOM 928 N N . THR A 1 120 ? -31.055 -3.576 30.533 1.00 92.69 120 THR A N 1
ATOM 929 C CA . THR A 1 120 ? -30.702 -4.929 30.976 1.00 92.69 120 THR A CA 1
ATOM 930 C C . THR A 1 120 ? -29.456 -4.994 31.864 1.00 92.69 120 THR A C 1
ATOM 932 O O . THR A 1 120 ? -29.253 -6.008 32.532 1.00 92.69 120 THR A O 1
ATOM 935 N N . PHE A 1 121 ? -28.640 -3.937 31.931 1.00 93.88 121 PHE A N 1
ATOM 936 C CA . PHE A 1 121 ? -27.415 -3.907 32.743 1.00 93.88 121 PHE A CA 1
ATOM 937 C C . PHE A 1 121 ? -27.665 -3.858 34.251 1.00 93.88 121 PHE A C 1
ATOM 939 O O . PHE A 1 121 ? -26.797 -4.253 35.032 1.00 93.88 121 PHE A O 1
ATOM 946 N N . PHE A 1 122 ? -28.862 -3.442 34.655 1.00 93.94 122 PHE A N 1
ATOM 947 C CA . PHE A 1 122 ? -29.303 -3.398 36.041 1.00 93.94 122 PHE A CA 1
ATOM 948 C C . PHE A 1 122 ? -30.535 -4.278 36.210 1.00 93.94 122 PHE A C 1
ATOM 950 O O . PHE A 1 122 ? -31.432 -4.270 35.364 1.00 93.94 122 PHE A O 1
ATOM 957 N N . ALA A 1 123 ? -30.584 -5.047 37.293 1.00 95.19 123 ALA A N 1
ATOM 958 C CA . ALA A 1 123 ? -31.703 -5.937 37.568 1.00 95.19 123 ALA A CA 1
ATOM 959 C C . ALA A 1 123 ? -32.039 -6.001 39.059 1.00 95.19 123 ALA A C 1
ATOM 961 O O . ALA A 1 123 ? -31.207 -5.689 39.903 1.00 95.19 123 ALA A O 1
ATOM 962 N N . ASP A 1 124 ? -33.252 -6.427 39.396 1.00 94.81 124 ASP A N 1
ATOM 963 C CA . ASP A 1 124 ? -33.622 -6.737 40.776 1.00 94.81 124 ASP A CA 1
ATOM 964 C C . ASP A 1 124 ? -33.134 -8.136 41.195 1.00 94.81 124 ASP A C 1
ATOM 966 O O . ASP A 1 124 ? -32.576 -8.910 40.410 1.00 94.81 124 ASP A O 1
ATOM 970 N N . LYS A 1 125 ? -33.383 -8.502 42.456 1.00 94.56 125 LYS A N 1
ATOM 971 C CA . LYS A 1 125 ? -33.023 -9.818 43.011 1.00 94.56 125 LYS A CA 1
ATOM 972 C C . LYS A 1 125 ? -33.711 -11.017 42.341 1.00 94.56 125 LYS A C 1
ATOM 974 O O . LYS A 1 125 ? -33.308 -12.147 42.605 1.00 94.56 125 LYS A O 1
ATOM 979 N N . ASN A 1 126 ? -34.722 -10.782 41.505 1.00 94.44 126 ASN A N 1
ATOM 980 C CA . ASN A 1 126 ? -35.436 -11.791 40.722 1.00 94.44 126 ASN A CA 1
ATOM 981 C C . ASN A 1 126 ? -35.008 -11.787 39.240 1.00 94.44 126 ASN A C 1
ATOM 983 O O . ASN A 1 126 ? -35.531 -12.574 38.448 1.00 94.44 126 ASN A O 1
ATOM 987 N N . GLY A 1 127 ? -34.078 -10.907 38.856 1.00 92.50 127 GLY A N 1
ATOM 988 C CA . GLY A 1 127 ? -33.585 -10.766 37.493 1.00 92.50 127 GLY A CA 1
ATOM 989 C C . GLY A 1 127 ? -34.484 -9.928 36.587 1.00 92.50 127 GLY A C 1
ATOM 990 O O . GLY A 1 127 ? -34.298 -9.973 35.373 1.00 92.50 127 GLY A O 1
ATOM 991 N N . ASN A 1 128 ? -35.451 -9.172 37.114 1.00 92.75 128 ASN A N 1
ATOM 992 C CA . ASN A 1 128 ? -36.216 -8.220 36.302 1.00 92.75 128 ASN A CA 1
ATOM 993 C C . ASN A 1 128 ? -35.360 -6.979 36.036 1.00 92.75 128 ASN A C 1
ATOM 995 O O . ASN A 1 128 ? -34.708 -6.491 36.953 1.00 92.75 128 ASN A O 1
ATOM 999 N N . SER A 1 129 ? -35.361 -6.471 34.802 1.00 92.19 129 SER A N 1
ATOM 1000 C CA . SER A 1 129 ? -34.606 -5.267 34.420 1.00 92.19 129 SER A CA 1
ATOM 1001 C C . SER A 1 129 ? -35.045 -4.037 35.232 1.00 92.19 129 SER A C 1
ATOM 1003 O O . SER A 1 129 ? -36.229 -3.878 35.522 1.00 92.19 129 SER A O 1
ATOM 1005 N N . GLN A 1 130 ? -34.077 -3.198 35.617 1.00 91.56 130 GLN A N 1
ATOM 1006 C CA . GLN A 1 130 ? -34.252 -2.002 36.457 1.00 91.56 130 GLN A CA 1
ATOM 1007 C C . GLN A 1 130 ? -33.662 -0.743 35.794 1.00 91.56 130 GLN A C 1
ATOM 1009 O O . GLN A 1 130 ? -33.000 0.078 36.433 1.00 91.56 130 GLN A O 1
ATOM 1014 N N . GLY A 1 131 ? -33.878 -0.592 34.488 1.00 87.00 131 GLY A N 1
ATOM 1015 C CA . GLY A 1 131 ? -33.484 0.618 33.766 1.00 87.00 131 GLY A CA 1
ATOM 1016 C C . GLY A 1 131 ? -34.473 1.768 33.962 1.00 87.00 131 GLY A C 1
ATOM 1017 O O . GLY A 1 131 ? -35.661 1.544 34.217 1.00 87.00 131 GLY A O 1
ATOM 1018 N N . ASN A 1 132 ? -33.999 3.008 33.835 1.00 85.12 132 ASN A N 1
ATOM 1019 C CA . ASN A 1 132 ? -34.793 4.215 34.093 1.00 85.12 132 ASN A CA 1
ATOM 1020 C C . ASN A 1 132 ? -36.154 4.220 33.369 1.00 85.12 132 ASN A C 1
ATOM 1022 O O . ASN A 1 132 ? -37.208 4.419 33.975 1.00 85.12 132 ASN A O 1
ATOM 1026 N N . GLU A 1 133 ? -36.132 3.897 32.081 1.00 81.38 133 GLU A N 1
ATOM 1027 C CA . GLU A 1 133 ? -37.306 3.908 31.203 1.00 81.38 133 GLU A CA 1
ATOM 1028 C C . GLU A 1 133 ? -38.265 2.737 31.477 1.00 81.38 133 GLU A C 1
ATOM 1030 O O . GLU A 1 133 ? -39.446 2.805 31.144 1.00 81.38 133 GLU A O 1
ATOM 1035 N N . THR A 1 134 ? -37.785 1.674 32.130 1.00 79.38 134 THR A N 1
ATOM 1036 C CA . THR A 1 134 ? -38.612 0.528 32.549 1.00 79.38 134 THR A CA 1
ATOM 1037 C C . THR A 1 134 ? -39.286 0.743 33.902 1.00 79.38 134 THR A C 1
ATOM 1039 O O . THR A 1 134 ? -40.330 0.150 34.166 1.00 79.38 134 THR A O 1
ATOM 1042 N N . ASN A 1 135 ? -38.731 1.614 34.750 1.00 76.25 135 ASN A N 1
ATOM 1043 C CA . ASN A 1 135 ? -39.198 1.822 36.118 1.00 76.25 135 ASN A CA 1
ATOM 1044 C C . ASN A 1 135 ? -39.951 3.152 36.289 1.00 76.25 135 ASN A C 1
ATOM 1046 O O . ASN A 1 135 ? -39.736 3.865 37.264 1.00 76.25 135 ASN A O 1
ATOM 1050 N N . ASN A 1 136 ? -40.802 3.529 35.328 1.00 78.50 136 ASN A N 1
ATOM 1051 C CA . ASN A 1 136 ? -41.590 4.772 35.368 1.00 78.50 136 ASN A CA 1
ATOM 1052 C C . ASN A 1 136 ? -40.755 6.045 35.659 1.00 78.50 136 ASN A C 1
ATOM 1054 O O . ASN A 1 136 ? -41.243 6.964 36.315 1.00 78.50 136 ASN A O 1
ATOM 1058 N N . GLY A 1 137 ? -39.496 6.097 35.206 1.00 78.56 137 GLY A N 1
ATOM 1059 C CA . GLY A 1 137 ? -38.578 7.209 35.488 1.00 78.56 137 GLY A CA 1
ATOM 1060 C C . GLY A 1 137 ? -37.868 7.139 36.850 1.00 78.56 137 GLY A C 1
ATOM 1061 O O . GLY A 1 137 ? -37.301 8.136 37.290 1.00 78.56 137 GLY A O 1
ATOM 1062 N N . ALA A 1 138 ? -37.924 5.993 37.537 1.00 80.12 138 ALA A N 1
ATOM 1063 C CA . ALA A 1 138 ? -37.338 5.759 38.860 1.00 80.12 138 ALA A CA 1
ATOM 1064 C C . ALA A 1 138 ? -36.235 4.676 38.862 1.00 80.12 138 ALA A C 1
ATOM 1066 O O . ALA A 1 138 ? -36.005 4.033 39.883 1.00 80.12 138 ALA A O 1
ATOM 1067 N N . GLY A 1 139 ? -35.567 4.426 37.733 1.00 83.94 139 GLY A N 1
ATOM 1068 C CA . GLY A 1 139 ? -34.515 3.401 37.598 1.00 83.94 139 GLY A CA 1
ATOM 1069 C C . GLY A 1 139 ? -33.133 3.989 37.310 1.00 83.94 139 GLY A C 1
ATOM 1070 O O . GLY A 1 139 ? -32.933 5.196 37.416 1.00 83.94 139 GLY A O 1
ATOM 1071 N N . VAL A 1 140 ? -32.187 3.135 36.911 1.00 89.75 140 VAL A N 1
ATOM 1072 C CA . VAL A 1 140 ? -30.819 3.575 36.589 1.00 89.75 140 VAL A CA 1
ATOM 1073 C C . VAL A 1 140 ? -30.723 3.965 35.121 1.00 89.75 140 VAL A C 1
ATOM 1075 O O . VAL A 1 140 ? -31.100 3.189 34.239 1.00 89.75 140 VAL A O 1
ATOM 1078 N N . ASP A 1 141 ? -30.229 5.172 34.851 1.00 87.19 141 ASP A N 1
ATOM 1079 C CA . ASP A 1 141 ? -29.865 5.578 33.496 1.00 87.19 141 ASP A CA 1
ATOM 1080 C C . ASP A 1 141 ? -28.542 4.912 33.108 1.00 87.19 141 ASP A C 1
ATOM 1082 O O . ASP A 1 141 ? -27.516 5.085 33.764 1.00 87.19 141 ASP A O 1
ATOM 1086 N N . ALA A 1 142 ? -28.601 4.125 32.040 1.00 87.06 142 ALA A N 1
ATOM 1087 C CA . ALA A 1 142 ? -27.503 3.345 31.500 1.00 87.06 142 ALA A CA 1
ATOM 1088 C C . ALA A 1 142 ? -27.178 3.767 30.055 1.00 87.06 142 ALA A C 1
ATOM 1090 O O . ALA A 1 142 ? -26.811 2.935 29.225 1.00 87.06 142 ALA A O 1
ATOM 1091 N N . SER A 1 143 ? -27.411 5.035 29.706 1.00 85.19 143 SER A N 1
ATOM 1092 C CA . SER A 1 143 ? -27.312 5.523 28.325 1.00 85.19 143 SER A CA 1
ATOM 1093 C C . SER A 1 143 ? -25.907 5.946 27.888 1.00 85.19 143 SER A C 1
ATOM 1095 O O . SER A 1 143 ? -25.629 5.917 26.685 1.00 85.19 143 SER A O 1
ATOM 1097 N N . ASN A 1 144 ? -25.002 6.295 28.812 1.00 88.94 144 ASN A N 1
ATOM 1098 C CA . ASN A 1 144 ? -23.634 6.694 28.462 1.00 88.94 144 ASN A CA 1
ATOM 1099 C C . ASN A 1 144 ? -22.718 5.477 28.247 1.00 88.94 144 ASN A C 1
ATOM 1101 O O . ASN A 1 144 ? -21.926 5.085 29.108 1.00 88.94 144 ASN A O 1
ATOM 1105 N N . ILE A 1 145 ? -22.887 4.838 27.090 1.00 89.81 145 ILE A N 1
ATOM 1106 C CA . ILE A 1 145 ? -22.210 3.592 26.735 1.00 89.81 145 ILE A CA 1
ATOM 1107 C C . ILE A 1 145 ? -21.006 3.873 25.838 1.00 89.81 145 ILE A C 1
ATOM 1109 O O . ILE A 1 145 ? -21.077 4.621 24.861 1.00 89.81 145 ILE A O 1
ATOM 1113 N N . HIS A 1 146 ? -19.910 3.181 26.120 1.00 86.94 146 HIS A N 1
ATOM 1114 C CA . HIS A 1 146 ? -18.641 3.271 25.426 1.00 86.94 146 HIS A CA 1
ATOM 1115 C C . HIS A 1 146 ? -18.187 1.903 24.928 1.00 86.94 146 HIS A C 1
ATOM 1117 O O . HIS A 1 146 ? -18.290 0.873 25.601 1.00 86.94 146 HIS A O 1
ATOM 1123 N N . SER A 1 147 ? -17.636 1.897 23.717 1.00 85.19 147 SER A N 1
ATOM 1124 C CA . SER A 1 147 ? -16.982 0.719 23.170 1.00 85.19 147 SER A CA 1
ATOM 1125 C C . SER A 1 147 ? -15.587 0.596 23.755 1.00 85.19 147 SER A C 1
ATOM 1127 O O . SER A 1 147 ? -14.763 1.496 23.593 1.00 85.19 147 SER A O 1
ATOM 1129 N N . ILE A 1 148 ? -15.272 -0.565 24.329 1.00 77.38 148 ILE A N 1
ATOM 1130 C CA . ILE A 1 148 ? -13.905 -0.866 24.774 1.00 77.38 148 ILE A CA 1
ATOM 1131 C C . ILE A 1 148 ? -12.885 -0.871 23.627 1.00 77.38 148 ILE A C 1
ATOM 1133 O O . ILE A 1 148 ? -11.691 -0.751 23.882 1.00 77.38 148 ILE A O 1
ATOM 1137 N N . SER A 1 149 ? -13.330 -1.022 22.373 1.00 76.44 149 SER A N 1
ATOM 1138 C CA . SER A 1 149 ? -12.429 -1.047 21.217 1.00 76.44 149 SER A CA 1
ATOM 1139 C C . SER A 1 149 ? -12.071 0.332 20.686 1.00 76.44 149 SER A C 1
ATOM 1141 O O . SER A 1 149 ? -11.117 0.451 19.921 1.00 76.44 149 SER A O 1
ATOM 1143 N N . GLY A 1 150 ? -12.846 1.364 21.038 1.00 76.62 150 GLY A N 1
ATOM 1144 C CA . GLY A 1 150 ? -12.737 2.694 20.435 1.00 76.62 150 GLY A CA 1
ATOM 1145 C C . GLY A 1 150 ? -13.141 2.758 18.953 1.00 76.62 150 GLY A C 1
ATOM 1146 O O . GLY A 1 150 ? -13.099 3.827 18.364 1.00 76.62 150 GLY A O 1
ATOM 1147 N N . ILE A 1 151 ? -13.551 1.641 18.334 1.00 86.19 151 ILE A N 1
ATOM 1148 C CA . ILE A 1 151 ? -13.941 1.586 16.909 1.00 86.19 151 ILE A CA 1
ATOM 1149 C C . ILE A 1 151 ? -15.441 1.828 16.712 1.00 86.19 151 ILE A C 1
ATOM 1151 O O . ILE A 1 151 ? -15.892 2.062 15.594 1.00 86.19 151 ILE A O 1
ATOM 1155 N N . TYR A 1 152 ? -16.234 1.749 17.778 1.00 88.75 152 TYR A N 1
ATOM 1156 C CA . TYR A 1 152 ? -17.680 1.932 17.715 1.00 88.75 152 TYR A CA 1
ATOM 1157 C C . TYR A 1 152 ? -18.092 3.112 18.579 1.00 88.75 152 TYR A C 1
ATOM 1159 O O . TYR A 1 152 ? -17.653 3.222 19.723 1.00 88.75 152 TYR A O 1
ATOM 1167 N N . ASN A 1 153 ? -18.985 3.929 18.036 1.00 89.62 153 ASN A N 1
ATOM 1168 C CA . ASN A 1 153 ? -19.756 4.899 18.794 1.00 89.62 153 ASN A CA 1
ATOM 1169 C C . ASN A 1 153 ? -21.167 4.347 18.982 1.00 89.62 153 ASN A C 1
ATOM 1171 O O . ASN A 1 153 ? -21.717 3.714 18.078 1.00 89.62 153 ASN A O 1
ATOM 1175 N N . PHE A 1 154 ? -21.754 4.590 20.146 1.00 91.25 154 PHE A N 1
ATOM 1176 C CA . PHE A 1 154 ? -23.131 4.210 20.420 1.00 91.25 154 PHE A CA 1
ATOM 1177 C C . PHE A 1 154 ? -24.039 5.428 20.298 1.00 91.25 154 PHE A C 1
ATOM 1179 O O . PHE A 1 154 ? -23.705 6.521 20.752 1.00 91.25 154 PHE A O 1
ATOM 1186 N N . VAL A 1 155 ? -25.173 5.241 19.631 1.00 91.00 155 VAL A N 1
ATOM 1187 C CA . VAL A 1 155 ? -26.180 6.276 19.411 1.00 91.00 155 VAL A CA 1
ATOM 1188 C C . VAL A 1 155 ? -27.444 5.856 20.141 1.00 91.00 155 VAL A C 1
ATOM 1190 O O . VAL A 1 155 ? -27.942 4.751 19.933 1.00 91.00 155 VAL A O 1
ATOM 1193 N N . ASN A 1 156 ? -27.956 6.740 20.991 1.00 88.50 156 ASN A N 1
ATOM 1194 C CA . ASN A 1 156 ? -29.215 6.535 21.695 1.00 88.50 156 ASN A CA 1
ATOM 1195 C C . ASN A 1 156 ? -30.383 6.595 20.693 1.00 88.50 156 ASN A C 1
ATOM 1197 O O . ASN A 1 156 ? -30.463 7.530 19.893 1.00 88.50 156 ASN A O 1
ATOM 1201 N N . VAL A 1 157 ? -31.270 5.597 20.731 1.00 88.88 157 VAL A N 1
ATOM 1202 C CA . VAL A 1 157 ? -32.470 5.521 19.874 1.00 88.88 157 VAL A CA 1
ATOM 1203 C C . VAL A 1 157 ? -33.780 5.689 20.662 1.00 88.88 157 VAL A C 1
ATOM 1205 O O . VAL A 1 157 ? -34.864 5.574 20.095 1.00 88.88 157 VAL A O 1
ATOM 1208 N N . GLY A 1 158 ? -33.684 6.030 21.951 1.00 85.88 158 GLY A N 1
ATOM 1209 C CA . GLY A 1 158 ? -34.785 6.274 22.884 1.00 85.88 158 GLY A CA 1
ATOM 1210 C C . GLY A 1 158 ? -35.053 5.094 23.822 1.00 85.88 158 GLY A C 1
ATOM 1211 O O . GLY A 1 158 ? -34.684 3.963 23.533 1.00 85.88 158 GLY A O 1
ATOM 1212 N N . LYS A 1 159 ? -35.722 5.344 24.958 1.00 85.94 159 LYS A N 1
ATOM 1213 C CA . LYS A 1 159 ? -36.190 4.308 25.907 1.00 85.94 159 LYS A CA 1
ATOM 1214 C C . LYS A 1 159 ? -35.096 3.367 26.455 1.00 85.94 159 LYS A C 1
ATOM 1216 O O . LYS A 1 159 ? -35.345 2.186 26.677 1.00 85.94 159 LYS A O 1
ATOM 1221 N N . GLY A 1 160 ? -33.874 3.868 26.647 1.00 85.06 160 GLY A N 1
ATOM 1222 C CA . GLY A 1 160 ? -32.729 3.047 27.078 1.00 85.06 160 GLY A CA 1
ATOM 1223 C C . GLY A 1 160 ? -32.204 2.102 25.989 1.00 85.06 160 GLY A C 1
ATOM 1224 O O . GLY A 1 160 ? -31.387 1.229 26.256 1.00 85.06 160 GLY A O 1
ATOM 1225 N N . GLN A 1 161 ? -32.654 2.274 24.746 1.00 91.19 161 GLN A N 1
ATOM 1226 C CA . GLN A 1 161 ? -32.154 1.527 23.606 1.00 91.19 161 GLN A CA 1
ATOM 1227 C C . GLN A 1 161 ? -31.060 2.304 22.883 1.00 91.19 161 GLN A C 1
ATOM 1229 O O . GLN A 1 161 ? -31.064 3.539 22.814 1.00 91.19 161 GLN A O 1
ATOM 1234 N N . TYR A 1 162 ? -30.131 1.569 22.286 1.00 92.88 162 TYR A N 1
ATOM 1235 C CA . TYR A 1 162 ? -29.007 2.143 21.569 1.00 92.88 162 TYR A CA 1
ATOM 1236 C C . TYR A 1 162 ? -28.599 1.284 20.372 1.00 92.88 162 TYR A C 1
ATOM 1238 O O . TYR A 1 162 ? -28.872 0.087 20.310 1.00 92.88 162 TYR A O 1
ATOM 1246 N N . ALA A 1 163 ? -27.940 1.905 19.400 1.00 92.50 163 ALA A N 1
ATOM 1247 C CA . ALA A 1 163 ? -27.391 1.231 18.231 1.00 92.50 163 ALA A CA 1
ATOM 1248 C C . ALA A 1 163 ? -25.914 1.581 18.061 1.00 92.50 163 ALA A C 1
ATOM 1250 O O . ALA A 1 163 ? -25.461 2.668 18.423 1.00 92.50 163 ALA A O 1
ATOM 1251 N N . ALA A 1 164 ? -25.156 0.656 17.483 1.00 91.81 164 ALA A N 1
ATOM 1252 C CA . ALA A 1 164 ? -23.748 0.865 17.194 1.00 91.81 164 ALA A CA 1
ATOM 1253 C C . ALA A 1 164 ? -23.538 1.464 15.801 1.00 91.81 164 ALA A C 1
ATOM 1255 O O . ALA A 1 164 ? -24.058 0.955 14.805 1.00 91.81 164 ALA A O 1
ATOM 1256 N N . VAL A 1 165 ? -22.692 2.488 15.723 1.00 90.00 165 VAL A N 1
ATOM 1257 C CA . VAL A 1 165 ? -22.148 3.022 14.473 1.00 90.00 165 VAL A CA 1
ATOM 1258 C C . VAL A 1 165 ? -20.627 2.919 14.487 1.00 90.00 165 VAL A C 1
ATOM 1260 O O . VAL A 1 165 ? -19.986 2.990 15.532 1.00 90.00 165 VAL A O 1
ATOM 1263 N N . VAL A 1 166 ? -20.026 2.742 13.315 1.00 88.69 166 VAL A N 1
ATOM 1264 C CA . VAL A 1 166 ? -18.565 2.682 13.187 1.00 88.69 166 VAL A CA 1
ATOM 1265 C C . VAL A 1 166 ? -17.971 4.077 13.375 1.00 88.69 166 VAL A C 1
ATOM 1267 O O . VAL A 1 166 ? -18.331 5.014 12.657 1.00 88.69 166 VAL A O 1
ATOM 1270 N N . ASP A 1 167 ? -16.996 4.201 14.269 1.00 86.75 167 ASP A N 1
ATOM 1271 C CA . ASP A 1 167 ? -16.135 5.370 14.334 1.00 86.75 167 ASP A CA 1
ATOM 1272 C C . ASP A 1 167 ? -15.137 5.349 13.172 1.00 86.75 167 ASP A C 1
ATOM 1274 O O . ASP A 1 167 ? -14.082 4.717 13.196 1.00 86.75 167 ASP A O 1
ATOM 1278 N N . THR A 1 168 ? -15.475 6.081 12.116 1.00 81.25 168 THR A N 1
ATOM 1279 C CA . THR A 1 168 ? -14.627 6.202 10.923 1.00 81.25 168 THR A CA 1
ATOM 1280 C C . THR A 1 168 ? -13.330 6.989 11.147 1.00 81.25 168 THR A C 1
ATOM 1282 O O . THR A 1 168 ? -12.483 7.011 10.249 1.00 81.25 168 THR A O 1
ATOM 1285 N N . LYS A 1 169 ? -13.155 7.653 12.298 1.00 82.88 169 LYS A N 1
ATOM 1286 C CA . LYS A 1 169 ? -11.893 8.301 12.684 1.00 82.88 169 LYS A CA 1
ATOM 1287 C C . LYS A 1 169 ? -10.917 7.319 13.324 1.00 82.88 169 LYS A C 1
ATOM 1289 O O . LYS A 1 169 ? -9.718 7.586 13.271 1.00 82.88 169 LYS A O 1
ATOM 1294 N N . GLU A 1 170 ? -11.420 6.236 13.911 1.00 86.06 170 GLU A N 1
ATOM 1295 C CA . GLU A 1 170 ? -10.610 5.201 14.559 1.00 86.06 170 GLU A CA 1
ATOM 1296 C C . GLU A 1 170 ? -10.526 3.909 13.744 1.00 86.06 170 GLU A C 1
ATOM 1298 O O . GLU A 1 170 ? -9.517 3.217 13.817 1.00 86.06 170 GLU A O 1
ATOM 1303 N N . LEU A 1 171 ? -11.503 3.585 12.895 1.00 87.38 171 LEU A N 1
ATOM 1304 C CA . LEU A 1 171 ? -11.395 2.444 11.986 1.00 87.38 171 LEU A CA 1
ATOM 1305 C C . LEU A 1 171 ? -10.347 2.714 10.891 1.00 87.38 171 LEU A C 1
ATOM 1307 O O . LEU A 1 171 ? -10.532 3.603 10.055 1.00 87.38 171 LEU A O 1
ATOM 1311 N N . SER A 1 172 ? -9.300 1.883 10.817 1.00 87.75 172 SER A N 1
ATOM 1312 C CA . SER A 1 172 ? -8.308 1.955 9.730 1.00 87.75 172 SER A CA 1
ATOM 1313 C C . SER A 1 172 ? -8.987 1.762 8.371 1.00 87.75 172 SER A C 1
ATOM 1315 O O . SER A 1 172 ? -8.846 2.573 7.445 1.00 87.75 172 SER A O 1
ATOM 1317 N N . GLY A 1 173 ? -9.788 0.703 8.287 1.00 86.00 173 GLY A N 1
ATOM 1318 C CA . GLY A 1 173 ? -10.698 0.359 7.216 1.00 86.00 173 GLY A CA 1
ATOM 1319 C C . GLY A 1 173 ? -10.107 0.511 5.822 1.00 86.00 173 GLY A C 1
ATOM 1320 O O . GLY A 1 173 ? -8.974 0.142 5.514 1.00 86.00 173 GLY A O 1
ATOM 1321 N N . LYS A 1 174 ? -10.892 1.145 4.949 1.00 84.62 174 LYS A N 1
ATOM 1322 C CA . LYS A 1 174 ? -10.490 1.425 3.566 1.00 84.62 174 LYS A CA 1
ATOM 1323 C C . LYS A 1 174 ? -9.182 2.211 3.453 1.00 84.62 174 LYS A C 1
ATOM 1325 O O . LYS A 1 174 ? -8.559 2.159 2.400 1.00 84.62 174 LYS A O 1
ATOM 1330 N N . THR A 1 175 ? -8.797 2.982 4.471 1.00 89.25 175 THR A N 1
ATOM 1331 C CA . THR A 1 175 ? -7.602 3.832 4.412 1.00 89.25 175 THR A CA 1
ATOM 1332 C C . THR A 1 175 ? -6.347 2.979 4.379 1.00 89.25 175 THR A C 1
ATOM 1334 O O . THR A 1 175 ? -5.480 3.233 3.554 1.00 89.25 175 THR A O 1
ATOM 1337 N N . LEU A 1 176 ? -6.280 1.934 5.206 1.00 90.31 176 LEU A N 1
ATOM 1338 C CA . LEU A 1 176 ? -5.144 1.018 5.240 1.00 90.31 176 LEU A CA 1
ATOM 1339 C C . LEU A 1 176 ? -5.012 0.255 3.918 1.00 90.31 176 LEU A C 1
ATOM 1341 O O . LEU A 1 176 ? -3.951 0.291 3.297 1.00 90.31 176 LEU A O 1
ATOM 1345 N N . ALA A 1 177 ? -6.108 -0.337 3.432 1.00 87.25 177 ALA A N 1
ATOM 1346 C CA . ALA A 1 177 ? -6.121 -1.036 2.146 1.00 87.25 177 ALA A CA 1
ATOM 1347 C C . ALA A 1 177 ? -5.701 -0.113 0.986 1.00 87.25 177 ALA A C 1
ATOM 1349 O O . ALA A 1 177 ? -4.868 -0.477 0.158 1.00 87.25 177 ALA A O 1
ATOM 1350 N N . LYS A 1 178 ? -6.223 1.122 0.957 1.00 88.44 178 LYS A N 1
ATOM 1351 C CA . LYS A 1 178 ? -5.826 2.133 -0.031 1.00 88.44 178 LYS A CA 1
ATOM 1352 C C . LYS A 1 178 ? -4.347 2.478 0.077 1.00 88.44 178 LYS A C 1
ATOM 1354 O O . LYS A 1 178 ? -3.689 2.525 -0.954 1.00 88.44 178 LYS A O 1
ATOM 1359 N N . SER A 1 179 ? -3.816 2.687 1.280 1.00 91.75 179 SER A N 1
ATOM 1360 C CA . SER A 1 179 ? -2.400 3.008 1.473 1.00 91.75 179 SER A CA 1
ATOM 1361 C C . SER A 1 179 ? -1.481 1.938 0.884 1.00 91.75 179 SER A C 1
ATOM 1363 O O . SER A 1 179 ? -0.530 2.278 0.183 1.00 91.75 179 SER A O 1
ATOM 1365 N N . MET A 1 180 ? -1.799 0.659 1.100 1.00 90.88 180 MET A N 1
ATOM 1366 C CA . MET A 1 180 ?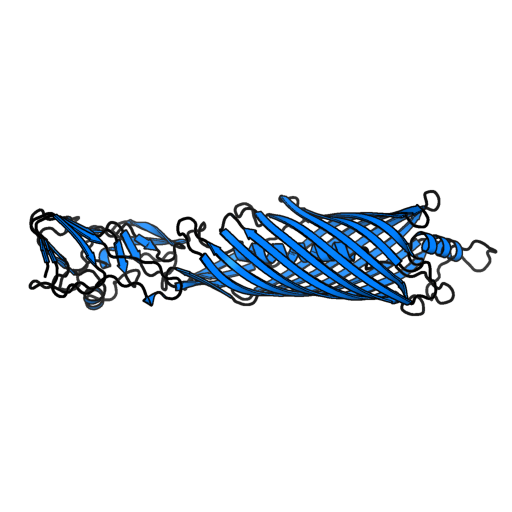 -1.032 -0.456 0.539 1.00 90.88 180 MET A CA 1
ATOM 1367 C C . MET A 1 180 ? -1.088 -0.462 -0.994 1.00 90.88 180 MET A C 1
ATOM 1369 O O . MET A 1 180 ? -0.047 -0.436 -1.649 1.00 90.88 180 MET A O 1
ATOM 1373 N N . VAL A 1 181 ? -2.295 -0.417 -1.572 1.00 90.56 181 VAL A N 1
ATOM 1374 C CA . VAL A 1 181 ? -2.488 -0.480 -3.030 1.00 90.56 181 VAL A CA 1
ATOM 1375 C C . VAL A 1 181 ? -1.834 0.707 -3.738 1.00 90.56 181 VAL A C 1
ATOM 1377 O O . VAL A 1 181 ? -1.093 0.524 -4.703 1.00 90.56 181 VAL A O 1
ATOM 1380 N N . TYR A 1 182 ? -2.060 1.928 -3.250 1.00 91.69 182 TYR A N 1
ATOM 1381 C CA . TYR A 1 182 ? -1.501 3.139 -3.849 1.00 91.69 182 TYR A CA 1
ATOM 1382 C C . TYR A 1 182 ? 0.028 3.180 -3.773 1.00 91.69 182 TYR A C 1
ATOM 1384 O O . TYR A 1 182 ? 0.669 3.552 -4.756 1.00 91.69 182 TYR A O 1
ATOM 1392 N N . ALA A 1 183 ? 0.615 2.787 -2.638 1.00 93.12 183 ALA A N 1
ATOM 1393 C CA . ALA A 1 183 ? 2.066 2.752 -2.489 1.00 93.12 183 ALA A CA 1
ATOM 1394 C C . ALA A 1 183 ? 2.699 1.734 -3.448 1.00 93.12 183 ALA A C 1
ATOM 1396 O O . ALA A 1 183 ? 3.622 2.080 -4.184 1.00 93.12 183 ALA A O 1
ATOM 1397 N N . SER A 1 184 ? 2.165 0.510 -3.506 1.00 93.38 184 SER A N 1
ATOM 1398 C CA . SER A 1 184 ? 2.677 -0.534 -4.401 1.00 93.38 184 SER A CA 1
ATOM 1399 C C . SER A 1 184 ? 2.535 -0.151 -5.875 1.00 93.38 184 SER A C 1
ATOM 1401 O O . SER A 1 184 ? 3.462 -0.349 -6.660 1.00 93.38 184 SER A O 1
ATOM 1403 N N . ARG A 1 185 ? 1.407 0.466 -6.244 1.00 92.00 185 ARG A N 1
ATOM 1404 C CA . ARG A 1 185 ? 1.137 0.960 -7.598 1.00 92.00 185 ARG A CA 1
ATOM 1405 C C . ARG A 1 185 ? 2.117 2.052 -8.029 1.00 92.00 185 ARG A C 1
ATOM 1407 O O . ARG A 1 185 ? 2.708 1.953 -9.102 1.00 92.00 185 ARG A O 1
ATOM 1414 N N . LEU A 1 186 ? 2.296 3.085 -7.205 1.00 93.88 186 LEU A N 1
ATOM 1415 C CA . LEU A 1 186 ? 3.194 4.199 -7.518 1.00 93.88 186 LEU A CA 1
ATOM 1416 C C . LEU A 1 186 ? 4.651 3.738 -7.587 1.00 93.88 186 LEU A C 1
ATOM 1418 O O . LEU A 1 186 ? 5.396 4.155 -8.469 1.00 93.88 186 LEU A O 1
ATOM 1422 N N . ARG A 1 187 ? 5.039 2.810 -6.711 1.00 95.00 187 ARG A N 1
ATOM 1423 C CA . ARG A 1 187 ? 6.352 2.176 -6.760 1.00 95.00 187 ARG A CA 1
ATOM 1424 C C . ARG A 1 187 ? 6.583 1.425 -8.075 1.00 95.00 187 ARG A C 1
ATOM 1426 O O . ARG A 1 187 ? 7.629 1.621 -8.684 1.00 95.00 187 ARG A O 1
ATOM 1433 N N . ALA A 1 188 ? 5.628 0.617 -8.544 1.00 94.75 188 ALA A N 1
ATOM 1434 C CA . ALA A 1 188 ? 5.765 -0.086 -9.824 1.00 94.75 188 ALA A CA 1
ATOM 1435 C C . ALA A 1 188 ? 5.980 0.894 -10.997 1.00 94.75 188 ALA A C 1
ATOM 1437 O O . ALA A 1 188 ? 6.817 0.650 -11.867 1.00 94.75 188 ALA A O 1
ATOM 1438 N N . ILE A 1 189 ? 5.292 2.043 -10.981 1.00 94.69 189 ILE A N 1
ATOM 1439 C CA . ILE A 1 189 ? 5.503 3.136 -11.945 1.00 94.69 189 ILE A CA 1
ATOM 1440 C C . ILE A 1 189 ? 6.914 3.734 -11.808 1.00 94.69 189 ILE A C 1
ATOM 1442 O O . ILE A 1 189 ? 7.605 3.915 -12.809 1.00 94.69 189 ILE A O 1
ATOM 1446 N N . ASN A 1 190 ? 7.376 4.003 -10.586 1.00 95.31 190 ASN A N 1
ATOM 1447 C CA . ASN A 1 190 ? 8.706 4.569 -10.343 1.00 95.31 190 ASN A CA 1
ATOM 1448 C C . ASN A 1 190 ? 9.832 3.626 -10.782 1.00 95.31 190 ASN A C 1
ATOM 1450 O O . ASN A 1 190 ? 10.749 4.062 -11.477 1.00 95.31 190 ASN A O 1
ATOM 1454 N N . ILE A 1 191 ? 9.741 2.335 -10.445 1.00 95.12 191 ILE A N 1
ATOM 1455 C CA . ILE A 1 191 ? 10.665 1.299 -10.930 1.00 95.12 191 ILE A CA 1
ATOM 1456 C C . ILE A 1 191 ? 10.621 1.244 -12.459 1.00 95.12 191 ILE A C 1
ATOM 1458 O O . ILE A 1 191 ? 11.672 1.177 -13.100 1.00 95.12 191 ILE A O 1
ATOM 1462 N N . SER A 1 192 ? 9.426 1.343 -13.058 1.00 93.69 192 SER A N 1
ATOM 1463 C CA . SER A 1 192 ? 9.294 1.372 -14.516 1.00 93.69 192 SER A CA 1
ATOM 1464 C C . SER A 1 192 ? 10.067 2.518 -15.157 1.00 93.69 192 SER A C 1
ATOM 1466 O O . SER A 1 192 ? 10.763 2.305 -16.154 1.00 93.69 192 SER A O 1
ATOM 1468 N N . ASN A 1 193 ? 9.957 3.711 -14.572 1.00 92.25 193 ASN A N 1
ATOM 1469 C CA . ASN A 1 193 ? 10.616 4.916 -15.055 1.00 92.25 193 ASN A CA 1
ATOM 1470 C C . ASN A 1 193 ? 12.138 4.832 -14.890 1.00 92.25 193 ASN A C 1
ATOM 1472 O O . ASN A 1 193 ? 12.846 5.018 -15.875 1.00 92.25 193 ASN A O 1
ATOM 1476 N N . MET A 1 194 ? 12.641 4.436 -13.716 1.00 94.38 194 MET A N 1
ATOM 1477 C CA . MET A 1 194 ? 14.088 4.283 -13.485 1.00 94.38 194 MET A CA 1
ATOM 1478 C C . MET A 1 194 ? 14.736 3.280 -14.451 1.00 94.38 194 MET A C 1
ATOM 1480 O O . MET A 1 194 ? 15.829 3.513 -14.962 1.00 94.38 194 MET A O 1
ATOM 1484 N N . LEU A 1 195 ? 14.050 2.172 -14.749 1.00 93.62 195 LEU A N 1
ATOM 1485 C CA . LEU A 1 195 ? 14.550 1.139 -15.662 1.00 93.62 195 LEU A CA 1
ATOM 1486 C C . LEU A 1 195 ? 14.357 1.477 -17.151 1.00 93.62 195 LEU A C 1
ATOM 1488 O O . LEU A 1 195 ? 14.826 0.720 -18.004 1.00 93.62 195 LEU A O 1
ATOM 1492 N N . ARG A 1 196 ? 13.673 2.581 -17.489 1.00 89.44 196 ARG A N 1
ATOM 1493 C CA . ARG A 1 196 ? 13.366 2.959 -18.880 1.00 89.44 196 ARG A CA 1
ATOM 1494 C C . ARG A 1 196 ? 14.617 3.327 -19.681 1.00 89.44 196 ARG A C 1
ATOM 1496 O O . ARG A 1 196 ? 14.666 3.015 -20.868 1.00 89.44 196 ARG A O 1
ATOM 1503 N N . ASP A 1 197 ? 15.610 3.944 -19.043 1.00 80.25 197 ASP A N 1
ATOM 1504 C CA . ASP A 1 197 ? 16.902 4.247 -19.678 1.00 80.25 197 ASP A CA 1
ATOM 1505 C C . ASP A 1 197 ? 17.813 3.014 -19.746 1.00 80.25 197 ASP A C 1
ATOM 1507 O O . ASP A 1 197 ? 18.578 2.855 -20.693 1.00 80.25 197 ASP A O 1
ATOM 1511 N N . ILE A 1 198 ? 17.703 2.100 -18.778 1.00 83.44 198 ILE A N 1
ATOM 1512 C CA . ILE A 1 198 ? 18.475 0.849 -18.760 1.00 83.44 198 ILE A CA 1
ATOM 1513 C C . ILE A 1 198 ? 17.975 -0.121 -19.837 1.00 83.44 198 ILE A C 1
ATOM 1515 O O . ILE A 1 198 ? 18.771 -0.800 -20.480 1.00 83.44 198 ILE A O 1
ATOM 1519 N N . THR A 1 199 ? 16.662 -0.180 -20.067 1.00 82.62 199 THR A N 1
ATOM 1520 C CA . THR A 1 199 ? 16.042 -1.044 -21.087 1.00 82.62 199 THR A CA 1
ATOM 1521 C C . THR A 1 199 ? 16.025 -0.339 -22.445 1.00 82.62 199 THR A C 1
ATOM 1523 O O . THR A 1 199 ? 14.971 -0.101 -23.033 1.00 82.62 199 THR A O 1
ATOM 1526 N N . SER A 1 200 ? 17.202 0.066 -22.913 1.00 84.50 200 SER A N 1
ATOM 1527 C CA . SER A 1 200 ? 17.391 0.771 -24.179 1.00 84.50 200 SER A CA 1
ATOM 1528 C C . SER A 1 200 ? 18.584 0.200 -24.948 1.00 84.50 200 SER A C 1
ATOM 1530 O O . SER A 1 200 ? 19.243 -0.739 -24.491 1.00 84.50 200 SER A O 1
ATOM 1532 N N . GLN A 1 201 ? 18.846 0.739 -26.138 1.00 84.31 201 GLN A N 1
ATOM 1533 C CA . GLN A 1 201 ? 20.010 0.347 -26.920 1.00 84.31 201 GLN A CA 1
ATOM 1534 C C . GLN A 1 201 ? 21.303 0.786 -26.226 1.00 84.31 201 GLN A C 1
ATOM 1536 O O . GLN A 1 201 ? 21.645 1.968 -26.228 1.00 84.31 201 GLN A O 1
ATOM 1541 N N . ASN A 1 202 ? 22.020 -0.191 -25.669 1.00 85.56 202 ASN A N 1
ATOM 1542 C CA . ASN A 1 202 ? 23.268 0.012 -24.927 1.00 85.56 202 ASN A CA 1
ATOM 1543 C C . ASN A 1 202 ? 24.478 -0.703 -25.560 1.00 85.56 202 ASN A C 1
ATOM 1545 O O . ASN A 1 202 ? 25.564 -0.665 -24.985 1.00 85.56 202 ASN A O 1
ATOM 1549 N N . PHE A 1 203 ? 24.301 -1.343 -26.719 1.00 88.69 203 PHE A N 1
ATOM 1550 C CA . PHE A 1 203 ? 25.357 -1.987 -27.506 1.00 88.69 203 PHE A CA 1
ATOM 1551 C C . PHE A 1 203 ? 25.306 -1.475 -28.946 1.00 88.69 203 PHE A C 1
ATOM 1553 O O . PHE A 1 203 ? 24.218 -1.220 -29.472 1.00 88.69 203 PHE A O 1
ATOM 1560 N N . GLN A 1 204 ? 26.483 -1.294 -29.543 1.00 84.56 204 GLN A N 1
ATOM 1561 C CA . GLN A 1 204 ? 26.628 -0.897 -30.942 1.00 84.56 204 GLN A CA 1
ATOM 1562 C C . GLN A 1 204 ? 26.182 -2.045 -31.854 1.00 84.56 204 GLN A C 1
ATOM 1564 O O . GLN A 1 204 ? 26.440 -3.210 -31.555 1.00 84.56 204 GLN A O 1
ATOM 1569 N N . THR A 1 205 ? 25.520 -1.722 -32.960 1.00 81.31 205 THR A N 1
ATOM 1570 C CA . THR A 1 205 ? 25.058 -2.715 -33.930 1.00 81.31 205 THR A CA 1
ATOM 1571 C C . THR A 1 205 ? 26.234 -3.234 -34.762 1.00 81.31 205 THR A C 1
ATOM 1573 O O . THR A 1 205 ? 26.908 -2.473 -35.455 1.00 81.31 205 THR A O 1
ATOM 1576 N N . GLU A 1 206 ? 26.439 -4.552 -34.797 1.00 76.00 206 GLU A N 1
ATOM 1577 C CA . GLU A 1 206 ? 27.320 -5.187 -35.786 1.00 76.00 206 GLU A CA 1
ATOM 1578 C C . GLU A 1 206 ? 26.586 -5.347 -37.131 1.00 76.00 206 GLU A C 1
ATOM 1580 O O . GLU A 1 206 ? 26.014 -6.396 -37.434 1.00 76.00 206 GLU A O 1
ATOM 1585 N N . PHE A 1 207 ? 26.599 -4.299 -37.965 1.00 72.25 207 PHE A N 1
ATOM 1586 C CA . PHE A 1 207 ? 25.855 -4.261 -39.237 1.00 72.25 207 PHE A CA 1
ATOM 1587 C C . PHE A 1 207 ? 26.211 -5.382 -40.225 1.00 72.25 207 PHE A C 1
ATOM 1589 O O . PHE A 1 207 ? 25.370 -5.767 -41.032 1.00 72.25 207 PHE A O 1
ATOM 1596 N N . SER A 1 208 ? 27.408 -5.971 -40.134 1.00 63.91 208 SER A N 1
ATOM 1597 C CA . SER A 1 208 ? 27.803 -7.133 -40.947 1.00 63.91 208 SER A CA 1
ATOM 1598 C C . SER A 1 208 ? 26.999 -8.406 -40.647 1.00 63.91 208 SER A C 1
ATOM 1600 O O . SER A 1 208 ? 27.021 -9.345 -41.441 1.00 63.91 208 SER A O 1
ATOM 1602 N N . GLN A 1 209 ? 26.293 -8.453 -39.515 1.00 61.47 209 GLN A N 1
ATOM 1603 C CA . GLN A 1 209 ? 25.518 -9.607 -39.054 1.00 61.47 209 GLN A CA 1
ATOM 1604 C C . GLN A 1 209 ? 24.014 -9.312 -38.921 1.00 61.47 209 GLN A C 1
ATOM 1606 O O . GLN A 1 209 ? 23.254 -10.204 -38.534 1.00 61.47 209 GLN A O 1
ATOM 1611 N N . ALA A 1 210 ? 23.573 -8.088 -39.228 1.00 61.19 210 ALA A N 1
ATOM 1612 C CA . ALA A 1 210 ? 22.181 -7.671 -39.091 1.00 61.19 210 ALA A CA 1
ATOM 1613 C C . ALA A 1 210 ? 21.306 -8.259 -40.215 1.00 61.19 210 ALA A C 1
ATOM 1615 O O . ALA A 1 210 ? 21.593 -8.095 -41.398 1.00 61.19 210 ALA A O 1
ATOM 1616 N N . LEU A 1 211 ? 20.214 -8.939 -39.850 1.00 56.41 211 LEU A N 1
ATOM 1617 C CA . LEU A 1 211 ? 19.344 -9.629 -40.817 1.00 56.41 211 LEU A CA 1
ATOM 1618 C C . LEU A 1 211 ? 18.331 -8.694 -41.514 1.00 56.41 211 LEU A C 1
ATOM 1620 O O . LEU A 1 211 ? 17.884 -8.988 -42.621 1.00 56.41 211 LEU A O 1
ATOM 1624 N N . ASN A 1 212 ? 17.964 -7.580 -40.869 1.00 55.53 212 ASN A N 1
ATOM 1625 C CA . ASN A 1 212 ? 16.903 -6.663 -41.304 1.00 55.53 212 ASN A CA 1
ATOM 1626 C C . ASN A 1 212 ? 17.497 -5.336 -41.800 1.00 55.53 212 ASN A C 1
ATOM 1628 O O . ASN A 1 212 ? 17.495 -4.333 -41.084 1.00 55.53 212 ASN A O 1
ATOM 1632 N N . MET A 1 213 ? 18.019 -5.335 -43.027 1.00 54.66 213 MET A N 1
ATOM 1633 C CA . MET A 1 213 ? 18.556 -4.140 -43.679 1.00 54.66 213 MET A CA 1
ATOM 1634 C C . MET A 1 213 ? 17.617 -3.675 -44.802 1.00 54.66 213 MET A C 1
ATOM 1636 O O . MET A 1 213 ? 17.674 -4.183 -45.917 1.00 54.66 213 MET A O 1
ATOM 1640 N N . GLN A 1 214 ? 16.779 -2.674 -44.528 1.00 55.22 214 GLN A N 1
ATOM 1641 C CA . GLN A 1 214 ? 16.336 -1.711 -45.549 1.00 55.22 214 GLN A CA 1
ATOM 1642 C C . GLN A 1 214 ? 17.203 -0.443 -45.437 1.00 55.22 214 GLN A C 1
ATOM 1644 O O . GLN A 1 214 ? 16.718 0.675 -45.340 1.00 55.22 214 GLN A O 1
ATOM 1649 N N . LEU A 1 215 ? 18.523 -0.640 -45.398 1.00 52.78 215 LEU A N 1
ATOM 1650 C CA . LEU A 1 215 ? 19.518 0.423 -45.548 1.00 52.78 215 LEU A CA 1
ATOM 1651 C C . LEU A 1 215 ? 19.824 0.480 -47.053 1.00 52.78 215 LEU A C 1
ATOM 1653 O O . LEU A 1 215 ? 20.073 -0.576 -47.626 1.00 52.78 215 LEU A O 1
ATOM 1657 N N . SER A 1 216 ? 19.664 1.655 -47.672 1.00 44.25 216 SER A N 1
ATOM 1658 C CA . SER A 1 216 ? 19.743 2.011 -49.107 1.00 44.25 216 SER A CA 1
ATOM 1659 C C . SER A 1 216 ? 20.268 0.973 -50.138 1.00 44.25 216 SER A C 1
ATOM 1661 O O . SER A 1 216 ? 21.211 0.214 -49.922 1.00 44.25 216 SER A O 1
ATOM 1663 N N . LYS A 1 217 ? 19.640 0.982 -51.327 1.00 41.09 217 LYS A N 1
ATOM 1664 C CA . LYS A 1 217 ? 19.812 0.064 -52.475 1.00 41.09 217 LYS A CA 1
ATOM 1665 C C . LYS A 1 217 ? 21.279 -0.236 -52.829 1.00 41.09 217 LYS A C 1
ATOM 1667 O O . LYS A 1 217 ? 22.122 0.652 -52.845 1.00 41.09 217 LYS A O 1
ATOM 1672 N N . GLN A 1 218 ? 21.540 -1.481 -53.253 1.00 35.19 218 GLN A N 1
ATOM 1673 C CA . GLN A 1 218 ? 22.782 -1.881 -53.932 1.00 35.19 218 GLN A CA 1
ATOM 1674 C C . GLN A 1 218 ? 23.199 -0.833 -54.984 1.00 35.19 218 GLN A C 1
ATOM 1676 O O . GLN A 1 218 ? 22.491 -0.667 -55.978 1.00 35.19 218 GLN A O 1
ATOM 1681 N N . GLY A 1 219 ? 24.346 -0.169 -54.791 1.00 42.06 219 GLY A N 1
ATOM 1682 C CA . GLY A 1 219 ? 24.981 0.644 -55.837 1.00 42.06 219 GLY A CA 1
ATOM 1683 C C . GLY A 1 219 ? 25.615 1.980 -55.435 1.00 42.06 219 GLY A C 1
ATOM 1684 O O . GLY A 1 219 ? 26.285 2.560 -56.284 1.00 42.06 219 GLY A O 1
ATOM 1685 N N . GLU A 1 220 ? 25.465 2.480 -54.205 1.00 39.41 220 GLU A N 1
ATOM 1686 C CA . GLU A 1 220 ? 26.104 3.749 -53.803 1.00 39.41 220 GLU A CA 1
ATOM 1687 C C . GLU A 1 220 ? 27.479 3.532 -53.145 1.00 39.41 220 GLU A C 1
ATOM 1689 O O . GLU A 1 220 ? 27.662 2.663 -52.291 1.00 39.41 220 GLU A O 1
ATOM 1694 N N . ALA A 1 221 ? 28.475 4.298 -53.599 1.00 37.03 221 ALA A N 1
ATOM 1695 C CA . ALA A 1 221 ? 29.866 4.224 -53.165 1.00 37.03 221 ALA A CA 1
ATOM 1696 C C . ALA A 1 221 ? 30.124 5.227 -52.029 1.00 37.03 221 ALA A C 1
ATOM 1698 O O . ALA A 1 221 ? 29.987 6.419 -52.267 1.00 37.03 221 ALA A O 1
ATOM 1699 N N . TYR A 1 222 ? 30.551 4.737 -50.854 1.00 37.59 222 TYR A N 1
ATOM 1700 C CA . TYR A 1 222 ? 30.943 5.505 -49.653 1.00 37.59 222 TYR A CA 1
ATOM 1701 C C . TYR A 1 222 ? 29.892 6.514 -49.129 1.00 37.59 222 TYR A C 1
ATOM 1703 O O . TYR A 1 222 ? 29.644 7.545 -49.744 1.00 37.59 222 TYR A O 1
ATOM 1711 N N . GLY A 1 223 ? 29.334 6.255 -47.937 1.00 51.88 223 GLY A N 1
ATOM 1712 C CA . GLY A 1 223 ? 28.322 7.118 -47.300 1.00 51.88 223 GLY A CA 1
ATOM 1713 C C . GLY A 1 223 ? 26.922 6.499 -47.227 1.00 51.88 223 GLY A C 1
ATOM 1714 O O . GLY A 1 223 ? 25.936 7.177 -47.493 1.00 51.88 223 GLY A O 1
ATOM 1715 N N . ASN A 1 224 ? 26.831 5.205 -46.903 1.00 68.12 224 ASN A N 1
ATOM 1716 C CA . ASN A 1 224 ? 25.560 4.498 -46.724 1.00 68.12 224 ASN A CA 1
ATOM 1717 C C . ASN A 1 224 ? 24.940 4.854 -45.356 1.00 68.12 224 ASN A C 1
ATOM 1719 O O . ASN A 1 224 ? 25.667 5.074 -44.387 1.00 68.12 224 ASN A O 1
ATOM 1723 N N . ASP A 1 225 ? 23.610 4.836 -45.240 1.00 71.62 225 ASP A N 1
ATOM 1724 C CA . ASP A 1 225 ? 22.875 5.052 -43.981 1.00 71.62 225 ASP A CA 1
ATOM 1725 C C . ASP A 1 225 ? 23.384 4.158 -42.835 1.00 71.62 225 ASP A C 1
ATOM 1727 O O . ASP A 1 225 ? 23.295 4.530 -41.668 1.00 71.62 225 ASP A O 1
ATOM 1731 N N . ALA A 1 226 ? 23.944 2.986 -43.163 1.00 73.62 226 ALA A N 1
ATOM 1732 C CA . ALA A 1 226 ? 24.558 2.061 -42.212 1.00 73.62 226 ALA A CA 1
ATOM 1733 C C . ALA A 1 226 ? 25.813 2.641 -41.535 1.00 73.62 226 ALA A C 1
ATOM 1735 O O . ALA A 1 226 ? 25.959 2.529 -40.319 1.00 73.62 226 ALA A O 1
ATOM 1736 N N . ASP A 1 227 ? 26.694 3.277 -42.314 1.00 76.19 227 ASP A N 1
ATOM 1737 C CA . ASP A 1 227 ? 27.933 3.877 -41.810 1.00 76.19 227 ASP A CA 1
ATOM 1738 C C . ASP A 1 227 ? 27.600 5.096 -40.940 1.00 76.19 227 ASP A C 1
ATOM 1740 O O . ASP A 1 227 ? 28.095 5.228 -39.822 1.00 76.19 227 ASP A O 1
ATOM 1744 N N . LEU A 1 228 ? 26.667 5.936 -41.406 1.00 80.94 228 LEU A N 1
ATOM 1745 C CA . LEU A 1 228 ? 26.181 7.092 -40.652 1.00 80.94 228 LEU A CA 1
ATOM 1746 C C . LEU A 1 228 ? 25.487 6.674 -39.346 1.00 80.94 228 LEU A C 1
ATOM 1748 O O . LEU A 1 228 ? 25.683 7.297 -38.304 1.00 80.94 228 LEU A O 1
ATOM 1752 N N . LEU A 1 229 ? 24.682 5.609 -39.374 1.00 82.62 229 LEU A N 1
ATOM 1753 C CA . LEU A 1 229 ? 24.037 5.085 -38.174 1.00 82.62 229 LEU A CA 1
ATOM 1754 C C . LEU A 1 229 ? 25.056 4.494 -37.191 1.00 82.62 229 LEU A C 1
ATOM 1756 O O . LEU A 1 229 ? 24.884 4.678 -35.990 1.00 82.62 229 LEU A O 1
ATOM 1760 N N . ALA A 1 230 ? 26.121 3.842 -37.665 1.00 83.56 230 ALA A N 1
ATOM 1761 C CA . ALA A 1 230 ? 27.207 3.362 -36.809 1.00 83.56 230 ALA A CA 1
ATOM 1762 C C . ALA A 1 230 ? 27.938 4.519 -36.102 1.00 83.56 230 ALA A C 1
ATOM 1764 O O . ALA A 1 230 ? 28.186 4.443 -34.898 1.00 83.56 230 ALA A O 1
ATOM 1765 N N . GLU A 1 231 ? 28.219 5.615 -36.815 1.00 83.94 231 GLU A N 1
ATOM 1766 C CA . GLU A 1 231 ? 28.805 6.828 -36.224 1.00 83.94 231 GLU A CA 1
ATOM 1767 C C . GLU A 1 231 ? 27.872 7.471 -35.188 1.00 83.94 231 GLU A C 1
ATOM 1769 O O . GLU A 1 231 ? 28.298 7.840 -34.090 1.00 83.94 231 GLU A O 1
ATOM 1774 N N . LEU A 1 232 ? 26.576 7.563 -35.498 1.00 85.12 232 LEU A N 1
ATOM 1775 C CA . LEU A 1 232 ? 25.578 8.053 -34.551 1.00 85.12 232 LEU A CA 1
ATOM 1776 C C . LEU A 1 232 ? 25.500 7.141 -33.320 1.00 85.12 232 LEU A C 1
ATOM 1778 O O . LEU A 1 232 ? 25.517 7.630 -32.194 1.00 85.12 232 LEU A O 1
ATOM 1782 N N . GLU A 1 233 ? 25.459 5.822 -33.487 1.00 85.19 233 GLU A N 1
ATOM 1783 C CA . GLU A 1 233 ? 25.463 4.884 -32.362 1.00 85.19 233 GLU A CA 1
ATOM 1784 C C . GLU A 1 233 ? 26.713 5.038 -31.493 1.00 85.19 233 GLU A C 1
ATOM 1786 O O . GLU A 1 233 ? 26.588 5.052 -30.269 1.00 85.19 233 GLU A O 1
ATOM 1791 N N . ASP A 1 234 ? 27.891 5.253 -32.083 1.00 84.50 234 ASP A N 1
ATOM 1792 C CA . ASP A 1 234 ? 29.101 5.563 -31.322 1.00 84.50 234 ASP A CA 1
ATOM 1793 C C . ASP A 1 234 ? 28.933 6.841 -30.481 1.00 84.50 234 ASP A C 1
ATOM 1795 O O . ASP A 1 234 ? 29.272 6.872 -29.294 1.00 84.50 234 ASP A O 1
ATOM 1799 N N . ILE A 1 235 ? 28.325 7.885 -31.038 1.00 84.88 235 ILE A N 1
ATOM 1800 C CA . ILE A 1 235 ? 28.045 9.132 -30.318 1.00 84.88 235 ILE A CA 1
ATOM 1801 C C . ILE A 1 235 ? 26.986 8.943 -29.210 1.00 84.88 235 ILE A C 1
ATOM 1803 O O . ILE A 1 235 ? 27.123 9.506 -28.120 1.00 84.88 235 ILE A O 1
ATOM 1807 N N . PHE A 1 236 ? 25.930 8.157 -29.446 1.00 84.62 236 PHE A N 1
ATOM 1808 C CA . PHE A 1 236 ? 24.774 8.032 -28.544 1.00 84.62 236 PHE A CA 1
ATOM 1809 C C . PHE A 1 236 ? 24.882 6.905 -27.511 1.00 84.62 236 PHE A C 1
ATOM 1811 O O . PHE A 1 236 ? 24.252 7.008 -26.453 1.00 84.62 236 PHE A O 1
ATOM 1818 N N . ILE A 1 237 ? 25.741 5.903 -27.721 1.00 86.19 237 ILE A N 1
ATOM 1819 C CA . ILE A 1 237 ? 25.976 4.784 -26.792 1.00 86.19 237 ILE A CA 1
ATOM 1820 C C . ILE A 1 237 ? 27.242 5.053 -25.955 1.00 86.19 237 ILE A C 1
ATOM 1822 O O . ILE A 1 237 ? 28.245 5.507 -26.507 1.00 86.19 237 ILE A O 1
ATOM 1826 N N . PRO A 1 238 ? 27.212 4.918 -24.612 1.00 81.12 238 PRO A N 1
ATOM 1827 C CA . PRO A 1 238 ? 28.377 5.255 -23.785 1.00 81.12 238 PRO A CA 1
ATOM 1828 C C . PRO A 1 238 ? 29.549 4.281 -23.952 1.00 81.12 238 PRO A C 1
ATOM 1830 O O . PRO A 1 238 ? 30.698 4.667 -23.756 1.00 81.12 238 PRO A O 1
ATOM 1833 N N . ASN A 1 239 ? 29.260 3.029 -24.313 1.00 83.69 239 ASN A N 1
ATOM 1834 C CA . ASN A 1 239 ? 30.266 2.005 -24.556 1.00 83.69 239 ASN A CA 1
ATOM 1835 C C . ASN A 1 239 ? 31.087 2.307 -25.812 1.00 83.69 239 ASN A C 1
ATOM 1837 O O . ASN A 1 239 ? 30.540 2.341 -26.911 1.00 83.69 239 ASN A O 1
ATOM 1841 N N . LYS A 1 240 ? 32.402 2.443 -25.641 1.00 81.44 240 LYS A N 1
ATOM 1842 C CA . LYS A 1 240 ? 33.385 2.584 -26.723 1.00 81.44 240 LYS A CA 1
ATOM 1843 C C . LYS A 1 240 ? 34.160 1.292 -26.996 1.00 81.44 240 LYS A C 1
ATOM 1845 O O . LYS A 1 240 ? 35.066 1.291 -27.822 1.00 81.44 240 LYS A O 1
ATOM 1850 N N . ASN A 1 241 ? 33.848 0.200 -26.293 1.00 80.38 241 ASN A N 1
ATOM 1851 C CA . ASN A 1 241 ? 34.420 -1.117 -26.551 1.00 80.38 241 ASN A CA 1
ATOM 1852 C C . ASN A 1 241 ? 33.463 -1.958 -27.424 1.00 80.38 241 ASN A C 1
ATOM 1854 O O . ASN A 1 241 ? 32.511 -2.531 -26.884 1.00 80.38 241 ASN A O 1
ATOM 1858 N N . PRO A 1 242 ? 33.725 -2.103 -28.736 1.00 72.88 242 PRO A N 1
ATOM 1859 C CA . PRO A 1 242 ? 32.847 -2.840 -29.647 1.00 72.88 242 PRO A CA 1
ATOM 1860 C C . PRO A 1 242 ? 32.829 -4.354 -29.378 1.00 72.88 242 PRO A C 1
ATOM 1862 O O . PRO A 1 242 ? 31.940 -5.055 -29.846 1.00 72.88 242 PRO A O 1
ATOM 1865 N N . HIS A 1 243 ? 33.790 -4.880 -28.611 1.00 81.19 243 HIS A N 1
ATOM 1866 C CA . HIS A 1 243 ? 33.852 -6.303 -28.265 1.00 81.19 243 HIS A CA 1
ATOM 1867 C C . HIS A 1 243 ? 33.091 -6.659 -26.986 1.00 81.19 243 HIS A C 1
ATOM 1869 O O . HIS A 1 243 ? 32.926 -7.844 -26.694 1.00 81.19 243 HIS A O 1
ATOM 1875 N N . ALA A 1 244 ? 32.645 -5.667 -26.213 1.00 87.94 244 ALA A N 1
ATOM 1876 C CA . ALA A 1 244 ? 31.881 -5.928 -25.004 1.00 87.94 244 ALA A CA 1
ATOM 1877 C C . ALA A 1 244 ? 30.500 -6.479 -25.369 1.00 87.94 244 ALA A C 1
ATOM 1879 O O . ALA A 1 244 ? 29.740 -5.842 -26.095 1.00 87.94 244 ALA A O 1
ATOM 1880 N N . LYS A 1 245 ? 30.168 -7.654 -24.831 1.00 92.25 245 LYS A N 1
ATOM 1881 C CA . LYS A 1 245 ? 28.876 -8.324 -25.066 1.00 92.25 245 LYS A CA 1
ATOM 1882 C C . LYS A 1 245 ? 27.989 -8.342 -23.831 1.00 92.25 245 LYS A C 1
ATOM 1884 O O . LYS A 1 245 ? 26.835 -8.764 -23.916 1.00 92.25 245 LYS A O 1
ATOM 1889 N N . ASN A 1 246 ? 28.507 -7.879 -22.696 1.00 94.94 246 ASN A N 1
ATOM 1890 C CA . ASN A 1 246 ? 27.786 -7.808 -21.437 1.00 94.94 246 ASN A CA 1
ATOM 1891 C C . ASN A 1 246 ? 27.796 -6.376 -20.904 1.00 94.94 246 ASN A C 1
ATOM 1893 O O . ASN A 1 246 ? 28.758 -5.630 -21.079 1.00 94.94 246 ASN A O 1
ATOM 1897 N N . HIS A 1 247 ? 26.713 -6.006 -20.230 1.00 95.31 247 HIS A N 1
ATOM 1898 C CA . HIS A 1 247 ? 26.549 -4.724 -19.561 1.00 95.31 247 HIS A CA 1
ATOM 1899 C C . HIS A 1 247 ? 25.960 -4.979 -18.178 1.00 95.31 247 HIS A C 1
ATOM 1901 O O . HIS A 1 247 ? 24.918 -5.617 -18.048 1.00 95.31 247 HIS A O 1
ATOM 1907 N N . THR A 1 248 ? 26.625 -4.498 -17.138 1.00 96.62 248 THR A N 1
ATOM 1908 C CA . THR A 1 248 ? 26.166 -4.601 -15.752 1.00 96.62 248 THR A CA 1
ATOM 1909 C C . THR A 1 248 ? 25.924 -3.206 -15.212 1.00 96.62 248 THR A C 1
ATOM 1911 O O . THR A 1 248 ? 26.702 -2.294 -15.486 1.00 96.62 248 THR A O 1
ATOM 1914 N N . PHE A 1 249 ? 24.869 -3.041 -14.418 1.00 96.62 249 PHE A N 1
ATOM 1915 C CA . PHE A 1 249 ? 24.546 -1.758 -13.808 1.00 96.62 249 PHE A CA 1
ATOM 1916 C C . PHE A 1 249 ? 24.232 -1.885 -12.318 1.00 96.62 249 PHE A C 1
ATOM 1918 O O . PHE A 1 249 ? 23.763 -2.924 -11.846 1.00 96.62 249 PHE A O 1
ATOM 1925 N N . LEU A 1 250 ? 24.457 -0.788 -11.596 1.00 98.00 250 LEU A N 1
ATOM 1926 C CA . LEU A 1 250 ? 24.077 -0.608 -10.200 1.00 98.00 250 LEU A CA 1
ATOM 1927 C C . LEU A 1 250 ? 23.455 0.777 -10.006 1.00 98.00 250 LEU A C 1
ATOM 1929 O O . LEU A 1 250 ? 23.992 1.775 -10.487 1.00 98.00 250 LEU A O 1
ATOM 1933 N N . LEU A 1 251 ? 22.328 0.828 -9.300 1.00 97.12 251 LEU A N 1
ATOM 1934 C CA . LEU A 1 251 ? 21.487 2.009 -9.162 1.00 97.12 251 LEU A CA 1
ATOM 1935 C C . LEU A 1 251 ? 20.971 2.150 -7.722 1.00 97.12 251 LEU A C 1
ATOM 1937 O O . LEU A 1 251 ? 19.917 1.601 -7.394 1.00 97.12 251 LEU A O 1
ATOM 1941 N N . PRO A 1 252 ? 21.695 2.845 -6.828 1.00 98.06 252 PRO A N 1
ATOM 1942 C CA . PRO A 1 252 ? 21.126 3.323 -5.574 1.00 98.06 252 PRO A CA 1
ATOM 1943 C C . PRO A 1 252 ? 20.178 4.503 -5.823 1.00 98.06 252 PRO A C 1
ATOM 1945 O O . PRO A 1 252 ? 20.460 5.390 -6.636 1.00 98.06 252 PRO A O 1
ATOM 1948 N N . TYR A 1 253 ? 19.068 4.540 -5.091 1.00 98.12 253 TYR A N 1
ATOM 1949 C CA . TYR A 1 253 ? 18.082 5.607 -5.197 1.00 98.12 253 TYR A CA 1
ATOM 1950 C C . TYR A 1 253 ? 17.416 5.944 -3.871 1.00 98.12 253 TYR A C 1
ATOM 1952 O O . TYR A 1 253 ? 17.337 5.137 -2.944 1.00 98.12 253 TYR A O 1
ATOM 1960 N N . TYR A 1 254 ? 16.884 7.160 -3.833 1.00 98.44 254 TYR A N 1
ATOM 1961 C CA . TYR A 1 254 ? 15.990 7.634 -2.794 1.00 98.44 254 TYR A CA 1
ATOM 1962 C C . TYR A 1 254 ? 14.721 8.185 -3.436 1.00 98.44 254 TYR A C 1
ATOM 1964 O O . TYR A 1 254 ? 14.790 8.967 -4.387 1.00 98.44 254 TYR A O 1
ATOM 1972 N N . ASN A 1 255 ? 13.564 7.790 -2.914 1.00 98.25 255 ASN A N 1
ATOM 1973 C CA . ASN A 1 255 ? 12.261 8.275 -3.338 1.00 98.25 255 ASN A CA 1
ATOM 1974 C C . ASN A 1 255 ? 11.498 8.889 -2.163 1.00 98.25 255 ASN A C 1
ATOM 1976 O O . ASN A 1 255 ? 11.378 8.290 -1.096 1.00 98.25 255 ASN A O 1
ATOM 1980 N N . HIS A 1 256 ? 10.913 10.056 -2.408 1.00 98.19 256 HIS A N 1
ATOM 1981 C CA . HIS A 1 256 ? 9.912 10.657 -1.545 1.00 98.19 256 HIS A CA 1
ATOM 1982 C C . HIS A 1 256 ? 8.593 10.778 -2.303 1.00 98.19 256 HIS A C 1
ATOM 1984 O O . HIS A 1 256 ? 8.555 11.339 -3.398 1.00 98.19 256 HIS A O 1
ATOM 1990 N N . SER A 1 257 ? 7.506 10.288 -1.713 1.00 97.31 257 SER A N 1
ATOM 1991 C CA . SER A 1 257 ? 6.166 10.408 -2.282 1.00 97.31 257 SER A CA 1
ATOM 1992 C C . SER A 1 257 ? 5.170 10.966 -1.277 1.00 97.31 257 SER A C 1
ATOM 1994 O O . SER A 1 257 ? 5.161 10.592 -0.105 1.00 97.31 257 SER A O 1
ATOM 1996 N N . ASN A 1 258 ? 4.276 11.813 -1.771 1.00 96.50 258 ASN A N 1
ATOM 1997 C CA . ASN A 1 258 ? 3.107 12.302 -1.065 1.00 96.50 258 ASN A CA 1
ATOM 1998 C C . ASN A 1 258 ? 1.864 11.902 -1.866 1.00 96.50 258 ASN A C 1
ATOM 2000 O O . ASN A 1 258 ? 1.591 12.465 -2.922 1.00 96.50 258 ASN A O 1
ATOM 2004 N N . ILE A 1 259 ? 1.130 10.896 -1.394 1.00 94.25 259 ILE A N 1
ATOM 2005 C CA . ILE A 1 259 ? 0.104 10.209 -2.184 1.00 94.25 259 ILE A CA 1
ATOM 2006 C C . ILE A 1 259 ? -1.290 10.552 -1.682 1.00 94.25 259 ILE A C 1
ATOM 2008 O O . ILE A 1 259 ? -1.617 10.302 -0.520 1.00 94.25 259 ILE A O 1
ATOM 2012 N N . LYS A 1 260 ? -2.153 11.059 -2.565 1.00 90.50 260 LYS A N 1
ATOM 2013 C CA . LYS A 1 260 ? -3.564 11.275 -2.247 1.00 90.50 260 LYS A CA 1
ATOM 2014 C C . LYS A 1 260 ? -4.329 9.958 -2.319 1.00 90.50 260 LYS A C 1
ATOM 2016 O O . LYS A 1 260 ? -4.680 9.472 -3.387 1.00 90.50 260 LYS A O 1
ATOM 2021 N N . ILE A 1 261 ? -4.673 9.409 -1.158 1.00 83.94 261 ILE A N 1
ATOM 2022 C CA . ILE A 1 261 ? -5.394 8.130 -1.042 1.00 83.94 261 ILE A CA 1
ATOM 2023 C C . ILE A 1 261 ? -6.927 8.303 -1.015 1.00 83.94 261 ILE A C 1
ATOM 2025 O O . ILE A 1 261 ? -7.664 7.409 -0.598 1.00 83.94 261 ILE A O 1
ATOM 2029 N N . GLY A 1 262 ? -7.449 9.469 -1.411 1.00 76.19 262 GLY A N 1
ATOM 2030 C CA . GLY A 1 262 ? -8.885 9.754 -1.531 1.00 76.19 262 GLY A CA 1
ATOM 2031 C C . GLY A 1 262 ? -9.304 11.143 -1.035 1.00 76.19 262 GLY A C 1
ATOM 2032 O O . GLY A 1 262 ? -8.566 11.825 -0.327 1.00 76.19 262 GLY A O 1
ATOM 2033 N N . LYS A 1 263 ? -10.531 11.558 -1.391 1.00 69.81 263 LYS A N 1
ATOM 2034 C CA . LYS A 1 263 ? -11.055 12.918 -1.136 1.00 69.81 263 LYS A CA 1
ATOM 2035 C C . 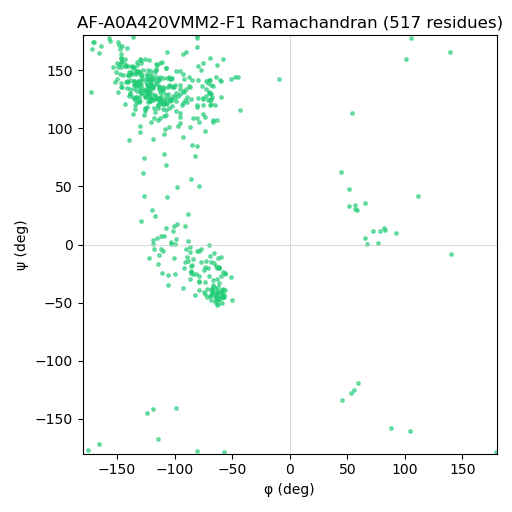LYS A 1 263 ? -11.020 13.327 0.343 1.00 69.81 263 LYS A C 1
ATOM 2037 O O . LYS A 1 263 ? -10.694 14.466 0.650 1.00 69.81 263 LYS A O 1
ATOM 2042 N N . THR A 1 264 ? -11.322 12.401 1.255 1.00 67.38 264 THR A N 1
ATOM 2043 C CA . THR A 1 264 ? -11.450 12.677 2.699 1.00 67.38 264 THR A CA 1
ATOM 2044 C C . THR A 1 264 ? -10.439 11.932 3.572 1.00 67.38 264 THR A C 1
ATOM 2046 O O . THR A 1 264 ? -10.404 12.151 4.777 1.00 67.38 264 THR A O 1
ATOM 2049 N N . THR A 1 265 ? -9.607 11.060 2.998 1.00 70.62 265 THR A N 1
ATOM 2050 C CA . THR A 1 265 ? -8.676 10.184 3.735 1.00 70.62 265 THR A CA 1
ATOM 2051 C C . THR A 1 265 ? -7.317 10.831 4.010 1.00 70.62 265 THR A C 1
ATOM 2053 O O . THR A 1 265 ? -6.602 10.371 4.894 1.00 70.62 265 THR A O 1
ATOM 2056 N N . GLY A 1 266 ? -6.996 11.947 3.351 1.00 84.56 266 GLY A N 1
ATOM 2057 C CA . GLY A 1 266 ? -5.729 12.663 3.525 1.00 84.56 266 GLY A CA 1
ATOM 2058 C C . GLY A 1 266 ? -4.631 12.138 2.601 1.00 84.56 266 GLY A C 1
ATOM 2059 O O . GLY A 1 266 ? -4.925 11.553 1.557 1.00 84.56 266 GLY A O 1
ATOM 2060 N N . HIS A 1 267 ? -3.377 12.377 2.983 1.00 91.44 267 HIS A N 1
ATOM 2061 C CA . HIS A 1 267 ? -2.206 11.926 2.232 1.00 91.44 267 HIS A CA 1
ATOM 2062 C C . HIS A 1 267 ? -1.500 10.774 2.953 1.00 91.44 267 HIS A C 1
ATOM 2064 O O . HIS A 1 267 ? -1.574 10.658 4.180 1.00 91.44 267 HIS A O 1
ATOM 2070 N N . LEU A 1 268 ? -0.841 9.927 2.169 1.00 95.12 268 LEU A N 1
ATOM 2071 C CA . LEU A 1 268 ? 0.136 8.945 2.613 1.00 95.12 268 LEU A CA 1
ATOM 2072 C C . LEU A 1 268 ? 1.520 9.469 2.232 1.00 95.12 268 LEU A C 1
ATOM 2074 O O . LEU A 1 268 ? 1.809 9.635 1.047 1.00 95.12 268 LEU A O 1
ATOM 2078 N N . LYS A 1 269 ? 2.366 9.725 3.226 1.00 97.31 269 LYS A N 1
ATOM 2079 C CA . LYS A 1 269 ? 3.771 10.067 2.996 1.00 97.31 269 LYS A CA 1
ATOM 2080 C C . LYS A 1 269 ? 4.580 8.785 2.927 1.00 97.31 269 LYS A C 1
ATOM 2082 O O . LYS A 1 269 ? 4.358 7.897 3.743 1.00 97.31 269 LYS A O 1
ATOM 2087 N N . VAL A 1 270 ? 5.497 8.692 1.975 1.00 97.94 270 VAL A N 1
ATOM 2088 C CA . VAL A 1 270 ? 6.346 7.517 1.764 1.00 97.94 270 VAL A CA 1
ATOM 2089 C C . VAL A 1 270 ? 7.777 7.983 1.533 1.00 97.94 270 VAL A C 1
ATOM 2091 O O . VAL A 1 270 ? 8.021 8.795 0.644 1.00 97.94 270 VAL A O 1
ATOM 2094 N N . ASN A 1 271 ? 8.716 7.459 2.314 1.00 98.25 271 ASN A N 1
ATOM 2095 C CA . ASN A 1 271 ? 10.151 7.622 2.091 1.00 98.25 271 ASN A CA 1
ATOM 2096 C C . ASN A 1 271 ? 10.740 6.250 1.809 1.00 98.25 271 ASN A C 1
ATOM 2098 O O . ASN A 1 271 ? 10.557 5.347 2.619 1.00 98.25 271 ASN A O 1
ATOM 2102 N N . THR A 1 272 ? 11.427 6.097 0.684 1.00 98.44 272 THR A N 1
ATOM 2103 C CA . THR A 1 272 ? 11.993 4.817 0.260 1.00 98.44 272 THR A CA 1
ATOM 2104 C C . THR A 1 272 ? 13.455 4.993 -0.098 1.00 98.44 272 THR A C 1
ATOM 2106 O O . THR A 1 272 ? 13.792 5.859 -0.903 1.00 98.44 272 THR A O 1
ATOM 2109 N N . SER A 1 273 ? 14.305 4.141 0.456 1.00 98.44 273 SER A N 1
ATOM 2110 C CA . SER A 1 273 ? 15.694 3.982 0.035 1.00 98.44 273 SER A CA 1
ATOM 2111 C C . SER A 1 273 ? 15.826 2.628 -0.639 1.00 98.44 273 SER A C 1
ATOM 2113 O O . SER A 1 273 ? 15.369 1.624 -0.094 1.00 98.44 273 SER A O 1
ATOM 2115 N N . GLY A 1 274 ? 16.446 2.585 -1.813 1.00 98.12 274 GLY A N 1
ATOM 2116 C CA . GLY A 1 274 ? 16.559 1.340 -2.555 1.00 98.12 274 GLY A CA 1
ATOM 2117 C C . GLY A 1 274 ? 17.829 1.215 -3.374 1.00 98.12 274 GLY A C 1
ATOM 2118 O O . GLY A 1 274 ? 18.591 2.165 -3.561 1.00 98.12 274 GLY A O 1
ATOM 2119 N N . LEU A 1 275 ? 18.051 -0.004 -3.847 1.00 98.38 275 LEU A N 1
ATOM 2120 C CA . LEU A 1 275 ? 19.167 -0.383 -4.700 1.00 98.38 275 LEU A CA 1
ATOM 2121 C C . LEU A 1 275 ? 18.657 -1.334 -5.777 1.00 98.38 275 LEU A C 1
ATOM 2123 O O . LEU A 1 275 ? 17.993 -2.315 -5.452 1.00 98.38 275 LEU A O 1
ATOM 2127 N N . ILE A 1 276 ? 18.994 -1.063 -7.035 1.00 98.25 276 ILE A N 1
ATOM 2128 C CA . ILE A 1 276 ? 18.731 -1.943 -8.179 1.00 98.25 276 ILE A CA 1
ATOM 2129 C C . ILE A 1 276 ? 20.059 -2.337 -8.801 1.00 98.25 276 ILE A C 1
ATOM 2131 O O . ILE A 1 276 ? 20.914 -1.486 -9.022 1.00 98.25 276 ILE A O 1
ATOM 2135 N N . GLY A 1 277 ? 20.234 -3.609 -9.120 1.00 98.25 277 GLY A N 1
ATOM 2136 C CA . GLY A 1 277 ? 21.372 -4.088 -9.891 1.00 98.25 277 GLY A CA 1
ATOM 2137 C C . GLY A 1 277 ? 20.928 -5.102 -10.927 1.00 98.25 277 GLY A C 1
ATOM 2138 O O . GLY A 1 277 ? 19.911 -5.774 -10.760 1.00 98.25 277 GLY A O 1
ATOM 2139 N N . GLY A 1 278 ? 21.679 -5.224 -12.010 1.00 97.75 278 GLY A N 1
ATOM 2140 C CA . GLY A 1 278 ? 21.323 -6.158 -13.065 1.00 97.75 278 GLY A CA 1
ATOM 2141 C C . GLY A 1 278 ? 22.410 -6.329 -14.100 1.00 97.75 278 GLY A C 1
ATOM 2142 O O . GLY A 1 278 ? 23.435 -5.647 -14.075 1.00 97.75 278 GLY A O 1
ATOM 2143 N N . SER A 1 279 ? 22.167 -7.261 -15.013 1.00 97.38 279 SER A N 1
ATOM 2144 C CA . SER A 1 279 ? 23.064 -7.540 -16.124 1.00 97.38 279 SER A CA 1
ATOM 2145 C C . SER A 1 279 ? 22.272 -7.805 -17.396 1.00 97.38 279 SER A C 1
ATOM 2147 O O . SER A 1 279 ? 21.168 -8.353 -17.365 1.00 97.38 279 SER A O 1
ATOM 2149 N N . GLN A 1 280 ? 22.843 -7.382 -18.511 1.00 96.69 280 GLN A N 1
ATOM 2150 C CA . GLN A 1 280 ? 22.306 -7.460 -19.856 1.00 96.69 280 GLN A CA 1
ATOM 2151 C C . GLN A 1 280 ? 23.357 -8.069 -20.777 1.00 96.69 280 GLN A C 1
ATOM 2153 O O . GLN A 1 280 ? 24.556 -7.855 -20.597 1.00 96.69 280 GLN A O 1
ATOM 2158 N N . ARG A 1 281 ? 22.893 -8.797 -21.786 1.00 95.44 281 ARG A N 1
ATOM 2159 C CA . ARG A 1 281 ? 23.716 -9.442 -22.795 1.00 95.44 281 ARG A CA 1
ATOM 2160 C C . ARG A 1 281 ? 23.159 -9.166 -24.181 1.00 95.44 281 ARG A C 1
ATOM 2162 O O . ARG A 1 281 ? 21.963 -9.343 -24.424 1.00 95.44 281 ARG A O 1
ATOM 2169 N N . GLU A 1 282 ? 24.048 -8.772 -25.079 1.00 93.19 282 GLU A N 1
ATOM 2170 C CA . GLU A 1 282 ? 23.756 -8.646 -26.501 1.00 93.19 282 GLU A CA 1
ATOM 2171 C C . GLU A 1 282 ? 23.564 -10.038 -27.123 1.00 93.19 282 GLU A C 1
ATOM 2173 O O . GLU A 1 282 ? 24.356 -10.963 -26.903 1.00 93.19 282 GLU A O 1
ATOM 2178 N N . LEU A 1 283 ? 22.486 -10.202 -27.886 1.00 91.38 283 LEU A N 1
ATOM 2179 C CA . LEU A 1 283 ? 22.213 -11.412 -28.645 1.00 91.38 283 LEU A CA 1
ATOM 2180 C C . LEU A 1 283 ? 22.877 -11.326 -30.028 1.00 91.38 283 LEU A C 1
ATOM 2182 O O . LEU A 1 283 ? 22.890 -10.256 -30.635 1.00 91.38 283 LEU A O 1
ATOM 2186 N N . PRO A 1 284 ? 23.386 -12.448 -30.570 1.00 85.00 284 PRO A N 1
ATOM 2187 C CA . PRO A 1 284 ? 23.958 -12.474 -31.913 1.00 85.00 284 PRO A CA 1
ATOM 2188 C C . PRO A 1 284 ? 22.965 -12.016 -32.986 1.00 85.00 284 PRO A C 1
ATOM 2190 O O . PRO A 1 284 ? 21.752 -12.126 -32.797 1.00 85.00 284 PRO A O 1
ATOM 2193 N N . LYS A 1 285 ? 23.487 -11.613 -34.152 1.00 78.44 285 LYS A N 1
ATOM 2194 C CA . LYS A 1 285 ? 22.690 -11.262 -35.345 1.00 78.44 285 LYS A CA 1
ATOM 2195 C C . LYS A 1 285 ? 21.661 -10.152 -35.107 1.00 78.44 285 LYS A C 1
ATOM 2197 O O . LYS A 1 285 ? 20.603 -10.156 -35.735 1.00 78.44 285 LYS A O 1
ATOM 2202 N N . ASP A 1 286 ? 21.959 -9.233 -34.188 1.00 79.06 286 ASP A N 1
ATOM 2203 C CA . ASP A 1 286 ? 21.091 -8.097 -33.867 1.00 79.06 286 ASP A CA 1
ATOM 2204 C C . ASP A 1 286 ? 19.681 -8.517 -33.391 1.00 79.06 286 ASP A C 1
ATOM 2206 O O . ASP A 1 286 ? 18.696 -7.802 -33.554 1.00 79.06 286 ASP A O 1
ATOM 2210 N N . TYR A 1 287 ? 19.558 -9.688 -32.748 1.00 85.94 287 TYR A N 1
ATOM 2211 C CA . TYR A 1 287 ? 18.292 -10.125 -32.136 1.00 85.94 287 TYR A CA 1
ATOM 2212 C C . TYR A 1 287 ? 17.901 -9.324 -30.885 1.00 85.94 287 TYR A C 1
ATOM 2214 O O . TYR A 1 287 ? 16.854 -9.581 -30.280 1.00 85.94 287 TYR A O 1
ATOM 2222 N N . GLY A 1 288 ? 18.722 -8.350 -30.497 1.00 91.62 288 GLY A N 1
ATOM 2223 C CA . GLY A 1 288 ? 18.484 -7.445 -29.387 1.00 91.62 288 GLY A CA 1
ATOM 2224 C C . GLY A 1 288 ? 19.317 -7.768 -28.153 1.00 91.62 288 GLY A C 1
ATOM 2225 O O . GLY A 1 288 ? 20.343 -8.438 -28.206 1.00 91.62 288 GLY A O 1
ATOM 2226 N N . VAL A 1 289 ? 18.864 -7.264 -27.016 1.00 94.88 289 VAL A N 1
ATOM 2227 C CA . VAL A 1 289 ? 19.537 -7.315 -25.724 1.00 94.88 289 VAL A CA 1
ATOM 2228 C C . VAL A 1 289 ? 18.578 -7.939 -24.729 1.00 94.88 289 VAL A C 1
ATOM 2230 O O . VAL A 1 289 ? 17.452 -7.464 -24.583 1.00 94.88 289 VAL A O 1
ATOM 2233 N N . ILE A 1 290 ? 19.021 -8.981 -24.030 1.00 96.75 290 ILE A N 1
ATOM 2234 C CA . ILE A 1 290 ? 18.270 -9.603 -22.935 1.00 96.75 290 ILE A CA 1
ATOM 2235 C C . ILE A 1 290 ? 18.988 -9.357 -21.616 1.00 96.75 290 ILE A C 1
ATOM 2237 O O . ILE A 1 290 ? 20.213 -9.375 -21.559 1.00 96.75 290 ILE A O 1
ATOM 2241 N N . GLY A 1 291 ? 18.250 -9.158 -20.533 1.00 97.06 291 GLY A N 1
ATOM 2242 C CA . GLY A 1 291 ? 18.854 -9.007 -19.219 1.00 97.06 291 GLY A CA 1
ATOM 2243 C C . GLY A 1 291 ? 17.928 -9.353 -18.076 1.00 97.06 291 GLY A C 1
ATOM 2244 O O . GLY A 1 291 ? 16.737 -9.599 -18.264 1.00 97.06 291 GLY A O 1
ATOM 2245 N N . PHE A 1 292 ? 18.484 -9.313 -16.875 1.00 98.19 292 PHE A N 1
ATOM 2246 C CA . PHE A 1 292 ? 17.752 -9.442 -15.626 1.00 98.19 292 PHE A CA 1
ATOM 2247 C C . PHE A 1 292 ? 18.128 -8.311 -14.673 1.00 98.19 292 PHE A C 1
ATOM 2249 O O . PHE A 1 292 ? 19.193 -7.701 -14.790 1.00 98.19 292 PHE A O 1
ATOM 2256 N N . TYR A 1 293 ? 17.258 -8.056 -13.705 1.00 98.38 293 TYR A N 1
ATOM 2257 C CA . TYR A 1 293 ? 17.529 -7.130 -12.617 1.00 98.38 293 TYR A CA 1
ATOM 2258 C C . TYR A 1 293 ? 16.948 -7.646 -11.306 1.00 98.38 293 TYR A C 1
ATOM 2260 O O . TYR A 1 293 ? 15.972 -8.397 -11.292 1.00 98.38 293 TYR A O 1
ATOM 2268 N N . LEU A 1 294 ? 17.559 -7.215 -10.211 1.00 98.56 294 LEU A N 1
ATOM 2269 C CA . LEU A 1 294 ? 17.139 -7.449 -8.839 1.00 98.56 294 LEU A CA 1
ATOM 2270 C C . LEU A 1 294 ? 17.171 -6.117 -8.095 1.00 98.56 294 LEU A C 1
ATOM 2272 O O . LEU A 1 294 ? 18.005 -5.257 -8.381 1.00 98.56 294 LEU A O 1
ATOM 2276 N N . GLY A 1 295 ? 16.279 -5.951 -7.129 1.00 98.31 295 GLY A N 1
ATOM 2277 C CA . GLY A 1 295 ? 16.223 -4.760 -6.307 1.00 98.31 295 GLY A CA 1
ATOM 2278 C C . GLY A 1 295 ? 15.751 -5.030 -4.888 1.00 98.31 295 GLY A C 1
ATOM 2279 O O . GLY A 1 295 ? 15.060 -6.013 -4.607 1.00 98.31 295 GLY A O 1
ATOM 2280 N N . TYR A 1 296 ? 16.159 -4.130 -4.002 1.00 98.50 296 TYR A N 1
ATOM 2281 C CA . TYR A 1 296 ? 15.781 -4.091 -2.597 1.00 98.50 296 TYR A CA 1
ATOM 2282 C C . TYR A 1 296 ? 15.340 -2.676 -2.219 1.00 98.50 296 TYR A C 1
ATOM 2284 O O . TYR A 1 296 ? 15.961 -1.703 -2.652 1.00 98.50 296 TYR A O 1
ATOM 2292 N N . GLU A 1 297 ? 14.300 -2.573 -1.396 1.00 98.50 297 GLU A N 1
ATOM 2293 C CA . GLU A 1 297 ? 13.777 -1.325 -0.839 1.00 98.50 297 GLU A CA 1
ATOM 2294 C C . GLU A 1 297 ? 13.491 -1.456 0.654 1.00 98.50 297 GLU A C 1
ATOM 2296 O O . GLU A 1 297 ? 12.888 -2.434 1.101 1.00 98.50 297 GLU A O 1
ATOM 2301 N N . ASP A 1 298 ? 13.844 -0.403 1.382 1.00 98.38 298 ASP A N 1
ATOM 2302 C CA . ASP A 1 298 ? 13.377 -0.103 2.733 1.00 98.38 298 ASP A CA 1
ATOM 2303 C C . ASP A 1 298 ? 12.490 1.147 2.646 1.00 98.38 298 ASP A C 1
ATOM 2305 O O . ASP A 1 298 ? 12.917 2.180 2.112 1.00 98.38 298 ASP A O 1
ATOM 2309 N N . SER A 1 299 ? 11.233 1.036 3.079 1.00 97.88 299 SER A N 1
ATOM 2310 C CA . SER A 1 299 ? 10.227 2.081 2.904 1.00 97.88 299 SER A CA 1
ATOM 2311 C C . SER A 1 299 ? 9.455 2.355 4.187 1.00 97.88 299 SER A C 1
ATOM 2313 O O . SER A 1 299 ? 8.837 1.466 4.764 1.00 97.88 299 SER A O 1
ATOM 2315 N N . LYS A 1 300 ? 9.412 3.626 4.591 1.00 98.19 300 LYS A N 1
ATOM 2316 C CA . LYS A 1 300 ? 8.630 4.099 5.738 1.00 98.19 300 LYS A CA 1
ATOM 2317 C C . LYS A 1 300 ? 7.445 4.910 5.260 1.00 98.19 300 LYS A C 1
ATOM 2319 O O . LYS A 1 300 ? 7.619 5.899 4.538 1.00 98.19 300 LYS A O 1
ATOM 2324 N N . LYS A 1 301 ? 6.245 4.517 5.686 1.00 97.31 301 LYS A N 1
ATOM 2325 C CA . LYS A 1 301 ? 4.990 5.152 5.271 1.00 97.31 301 LYS A CA 1
ATOM 2326 C C . LYS A 1 301 ? 4.222 5.678 6.467 1.00 97.31 301 LYS A C 1
ATOM 2328 O O . LYS A 1 301 ? 4.156 5.027 7.504 1.00 97.31 301 LYS A O 1
ATOM 2333 N N . GLU A 1 302 ? 3.594 6.834 6.303 1.00 96.62 302 GLU A N 1
ATOM 2334 C CA . GLU A 1 302 ? 2.811 7.468 7.358 1.00 96.62 302 GLU A CA 1
ATOM 2335 C C . GLU A 1 302 ? 1.491 8.015 6.814 1.00 96.62 302 GLU A C 1
ATOM 2337 O O . GLU A 1 302 ? 1.452 8.791 5.854 1.00 96.62 302 GLU A O 1
ATOM 2342 N N . GLN A 1 303 ? 0.397 7.620 7.462 1.00 94.00 303 GLN A N 1
ATOM 2343 C CA . GLN A 1 303 ? -0.951 8.096 7.198 1.00 94.00 303 GLN A CA 1
ATOM 2344 C C . GLN A 1 303 ? -1.486 8.784 8.457 1.00 94.00 303 GLN A C 1
ATOM 2346 O O . GLN A 1 303 ? -2.090 8.159 9.327 1.00 94.00 303 GLN A O 1
ATOM 2351 N N . ALA A 1 304 ? -1.267 10.096 8.547 1.00 89.38 304 ALA A N 1
ATOM 2352 C CA . ALA A 1 304 ? -1.525 10.859 9.769 1.00 89.38 304 ALA A CA 1
ATOM 2353 C C . ALA A 1 304 ? -2.998 10.837 10.222 1.00 89.38 304 ALA A C 1
ATOM 2355 O O . ALA A 1 304 ? -3.281 10.844 11.417 1.00 89.38 304 ALA A O 1
ATOM 2356 N N . ARG A 1 305 ? -3.962 10.788 9.289 1.00 87.12 305 ARG A N 1
ATOM 2357 C CA . ARG A 1 305 ? -5.394 10.896 9.628 1.00 87.12 305 ARG A CA 1
ATOM 2358 C C . ARG A 1 305 ? -5.911 9.690 10.419 1.00 87.12 305 ARG A C 1
ATOM 2360 O O . ARG A 1 305 ? -6.683 9.873 11.353 1.00 87.12 305 ARG A O 1
ATOM 2367 N N . GLN A 1 306 ? -5.501 8.487 10.029 1.00 88.69 306 GLN A N 1
ATOM 2368 C CA . GLN A 1 306 ? -5.821 7.219 10.694 1.00 88.69 306 GLN A CA 1
ATOM 2369 C C . GLN A 1 306 ? -4.694 6.730 11.605 1.00 88.69 306 GLN A C 1
ATOM 2371 O O . GLN A 1 306 ? -4.798 5.629 12.146 1.00 88.69 306 GLN A O 1
ATOM 2376 N N . ARG A 1 307 ? -3.640 7.549 11.756 1.00 92.56 307 ARG A N 1
ATOM 2377 C CA . ARG A 1 307 ? -2.459 7.297 12.589 1.00 92.56 307 ARG A CA 1
ATOM 2378 C C . ARG A 1 307 ? -1.835 5.932 12.302 1.00 92.56 307 ARG A C 1
ATOM 2380 O O . ARG A 1 307 ? -1.571 5.145 13.206 1.00 92.56 307 ARG A O 1
ATOM 2387 N N . LEU A 1 308 ? -1.654 5.655 11.013 1.00 94.50 308 LEU A N 1
ATOM 2388 C CA . LEU A 1 308 ? -1.037 4.422 10.535 1.00 94.50 308 LEU A CA 1
ATOM 2389 C C . LEU A 1 308 ? 0.414 4.680 10.165 1.00 94.50 308 LEU A C 1
ATOM 2391 O O . LEU A 1 308 ? 0.712 5.648 9.458 1.00 94.50 308 LEU A O 1
ATOM 2395 N N . ARG A 1 309 ? 1.290 3.779 10.589 1.00 97.00 309 ARG A N 1
ATOM 2396 C CA . ARG A 1 309 ? 2.689 3.723 10.180 1.00 97.00 309 ARG A CA 1
ATOM 2397 C C . ARG A 1 309 ? 2.966 2.355 9.579 1.00 97.00 309 ARG A C 1
ATOM 2399 O O . ARG A 1 309 ? 2.416 1.359 10.037 1.00 97.00 309 ARG A O 1
ATOM 2406 N N . PHE A 1 310 ? 3.784 2.339 8.539 1.00 97.38 310 PHE A N 1
ATOM 2407 C CA . PHE A 1 310 ? 4.187 1.123 7.847 1.00 97.38 310 PHE A CA 1
ATOM 2408 C C . PHE A 1 310 ? 5.707 1.119 7.724 1.00 97.38 310 PHE A C 1
ATOM 2410 O O . PHE A 1 310 ? 6.283 2.137 7.320 1.00 97.38 310 PHE A O 1
ATOM 2417 N N . ASP A 1 311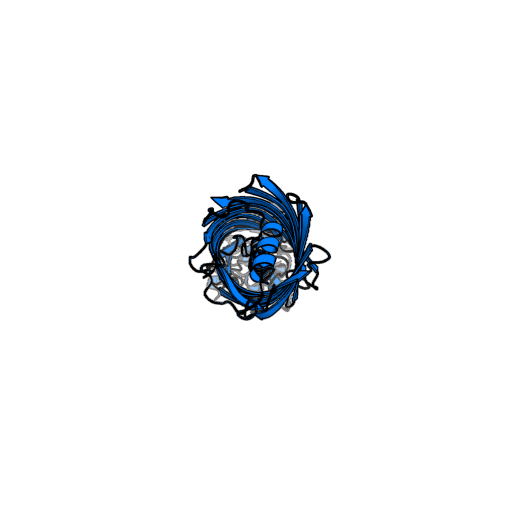 ? 6.323 -0.003 8.064 1.00 97.75 311 ASP A N 1
ATOM 2418 C CA . ASP A 1 311 ? 7.729 -0.300 7.804 1.00 97.75 311 ASP A CA 1
ATOM 2419 C C . ASP A 1 311 ? 7.782 -1.472 6.820 1.00 97.75 311 ASP A C 1
ATOM 2421 O O . ASP A 1 311 ? 7.401 -2.602 7.133 1.00 97.75 311 ASP A O 1
ATOM 2425 N N . ASP A 1 312 ? 8.149 -1.163 5.581 1.00 97.88 312 ASP A N 1
ATOM 2426 C CA . ASP A 1 312 ? 8.067 -2.082 4.460 1.00 97.88 312 ASP A CA 1
ATOM 2427 C C . ASP A 1 312 ? 9.461 -2.467 3.980 1.00 97.88 312 ASP A C 1
ATOM 2429 O O . ASP A 1 312 ? 10.264 -1.618 3.586 1.00 97.88 312 ASP A O 1
ATOM 2433 N N . LYS A 1 313 ? 9.697 -3.775 3.887 1.00 98.38 313 LYS A N 1
ATOM 2434 C CA . LYS A 1 313 ? 10.868 -4.351 3.225 1.00 98.38 313 LYS A CA 1
ATOM 2435 C C . LYS A 1 313 ? 10.427 -5.037 1.958 1.00 98.38 313 LYS A C 1
ATOM 2437 O O . LYS A 1 313 ? 9.619 -5.968 2.005 1.00 98.38 313 LYS A O 1
ATOM 2442 N N . THR A 1 314 ? 10.972 -4.599 0.830 1.00 98.31 314 THR A N 1
ATOM 2443 C CA . THR A 1 314 ? 10.633 -5.192 -0.458 1.00 98.31 314 THR A CA 1
ATOM 2444 C C . THR A 1 314 ? 11.845 -5.729 -1.193 1.00 98.31 314 THR A C 1
ATOM 2446 O O . THR A 1 314 ? 12.862 -5.059 -1.321 1.00 98.31 314 THR A O 1
ATOM 2449 N N . TYR A 1 315 ? 11.676 -6.922 -1.752 1.00 98.50 315 TYR A N 1
ATOM 2450 C CA . TYR A 1 315 ? 12.556 -7.535 -2.731 1.00 98.50 315 TYR A CA 1
ATOM 2451 C C . TYR A 1 315 ? 11.813 -7.659 -4.054 1.00 98.50 315 TYR A C 1
ATOM 2453 O O . TYR A 1 315 ? 10.651 -8.068 -4.080 1.00 98.50 315 TYR A O 1
ATOM 2461 N N . TYR A 1 316 ? 12.467 -7.319 -5.156 1.00 98.25 316 TYR A N 1
ATOM 2462 C CA . TYR A 1 316 ? 11.872 -7.453 -6.478 1.00 98.25 316 TYR A CA 1
ATOM 2463 C C . TYR A 1 316 ? 12.911 -7.797 -7.533 1.00 98.25 316 TYR A C 1
ATOM 2465 O O . TYR A 1 316 ? 14.113 -7.655 -7.327 1.00 98.25 316 TYR A O 1
ATOM 2473 N N . GLY A 1 317 ? 12.443 -8.252 -8.685 1.00 98.25 317 GLY A N 1
ATOM 2474 C CA . GLY A 1 317 ? 13.299 -8.547 -9.818 1.00 98.25 317 GLY A CA 1
ATOM 2475 C C . GLY A 1 317 ? 12.500 -8.838 -11.070 1.00 98.25 317 GLY A C 1
ATOM 2476 O O . GLY A 1 317 ? 11.271 -8.901 -11.044 1.00 98.25 317 GLY A O 1
ATOM 2477 N N . GLY A 1 318 ? 13.200 -9.008 -12.180 1.00 98.06 318 GLY A N 1
ATOM 2478 C CA . GLY A 1 318 ? 12.545 -9.256 -13.450 1.00 98.06 318 GLY A CA 1
ATOM 2479 C C . GLY A 1 318 ? 13.504 -9.404 -14.612 1.00 98.06 318 GLY A C 1
ATOM 2480 O O . GLY A 1 318 ? 14.725 -9.350 -14.455 1.00 98.06 318 GLY A O 1
ATOM 2481 N N . LEU A 1 319 ? 12.918 -9.599 -15.787 1.00 98.19 319 LEU A N 1
ATOM 2482 C CA . LEU A 1 319 ? 13.622 -9.724 -17.055 1.00 98.19 319 LEU A CA 1
ATOM 2483 C C . LEU A 1 319 ? 13.407 -8.469 -17.893 1.00 98.19 319 LEU A C 1
ATOM 2485 O O . LEU A 1 319 ? 12.375 -7.810 -17.788 1.00 98.19 319 LEU A O 1
ATOM 2489 N N . THR A 1 320 ? 14.378 -8.163 -18.742 1.00 97.75 320 THR A N 1
ATOM 2490 C CA . THR A 1 320 ? 14.347 -7.052 -19.696 1.00 97.75 320 THR A CA 1
ATOM 2491 C C . THR A 1 320 ? 14.703 -7.559 -21.084 1.00 97.75 320 THR A C 1
ATOM 2493 O O . THR A 1 320 ? 15.534 -8.456 -21.229 1.00 97.75 320 THR A O 1
ATOM 2496 N N . TYR A 1 321 ? 14.075 -6.976 -22.095 1.00 97.12 321 TYR A N 1
ATOM 2497 C CA . TYR A 1 321 ? 14.388 -7.195 -23.496 1.00 97.12 321 TYR A CA 1
ATOM 2498 C C . TYR A 1 321 ? 14.292 -5.873 -24.258 1.00 97.12 321 TYR A C 1
ATOM 2500 O O . TYR A 1 321 ? 13.375 -5.086 -24.018 1.00 97.12 321 TYR A O 1
ATOM 2508 N N . TYR A 1 322 ? 15.217 -5.642 -25.179 1.00 97.06 322 TYR A N 1
ATOM 2509 C CA . TYR A 1 322 ? 15.182 -4.543 -26.140 1.00 97.06 322 TYR A CA 1
ATOM 2510 C C . TYR A 1 322 ? 15.647 -5.070 -27.496 1.00 97.06 322 TYR A C 1
ATOM 2512 O O . TYR A 1 322 ? 16.707 -5.679 -27.565 1.00 97.06 322 TYR A O 1
ATOM 2520 N N . GLY A 1 323 ? 14.908 -4.826 -28.573 1.00 94.19 323 GLY A N 1
ATOM 2521 C CA . GLY A 1 323 ? 15.301 -5.257 -29.914 1.00 94.19 323 GLY A CA 1
ATOM 2522 C C . GLY A 1 323 ? 14.850 -4.275 -30.983 1.00 94.19 323 GLY A C 1
ATOM 2523 O O . GLY A 1 323 ? 13.730 -3.764 -30.928 1.00 94.19 323 GLY A O 1
ATOM 2524 N N . VAL A 1 324 ? 15.717 -4.018 -31.964 1.00 91.12 324 VAL A N 1
ATOM 2525 C CA . VAL A 1 324 ? 15.372 -3.227 -33.149 1.00 91.12 324 VAL A CA 1
ATOM 2526 C C . VAL A 1 324 ? 14.632 -4.138 -34.129 1.00 91.12 324 VAL A C 1
ATOM 2528 O O . VAL A 1 324 ? 15.158 -5.148 -34.581 1.00 91.12 324 VAL A O 1
ATOM 2531 N N . LEU A 1 325 ? 13.381 -3.802 -34.430 1.00 89.50 325 LEU A N 1
ATOM 2532 C CA . LEU A 1 325 ? 12.512 -4.572 -35.319 1.00 89.50 325 LEU A CA 1
ATOM 2533 C C . LEU A 1 325 ? 12.784 -4.249 -36.791 1.00 89.50 325 LEU A C 1
ATOM 2535 O O . LEU A 1 325 ? 12.836 -5.148 -37.629 1.00 89.50 325 LEU A O 1
ATOM 2539 N N . ALA A 1 326 ? 12.936 -2.960 -37.096 1.00 86.50 326 ALA A N 1
ATOM 2540 C CA . ALA A 1 326 ? 13.108 -2.447 -38.449 1.00 86.50 326 ALA A CA 1
ATOM 2541 C C . ALA A 1 326 ? 13.953 -1.168 -38.446 1.00 86.50 326 ALA A C 1
ATOM 2543 O O . ALA A 1 326 ? 14.003 -0.446 -37.445 1.00 86.50 326 ALA A O 1
ATOM 2544 N N . ARG A 1 327 ? 14.588 -0.883 -39.583 1.00 85.06 327 ARG A N 1
ATOM 2545 C CA . ARG A 1 327 ? 15.351 0.342 -39.838 1.00 85.06 327 ARG A CA 1
ATOM 2546 C C . ARG A 1 327 ? 14.893 0.950 -41.161 1.00 85.06 327 ARG A C 1
ATOM 2548 O O . ARG A 1 327 ? 14.682 0.203 -42.113 1.00 85.06 327 ARG A O 1
ATOM 2555 N N . ASP A 1 328 ? 14.744 2.269 -41.189 1.00 83.31 328 ASP A N 1
ATOM 2556 C CA . ASP A 1 328 ? 14.456 3.054 -42.394 1.00 83.31 328 ASP A CA 1
ATOM 2557 C C . ASP A 1 328 ? 15.447 4.221 -42.454 1.00 83.31 328 ASP A C 1
ATOM 2559 O O . ASP A 1 328 ? 15.362 5.172 -41.667 1.00 83.31 328 ASP A O 1
ATOM 2563 N N . GLY A 1 329 ? 16.464 4.076 -43.306 1.00 82.12 329 GLY A N 1
ATOM 2564 C CA . GLY A 1 329 ? 17.680 4.885 -43.247 1.00 82.12 329 GLY A CA 1
ATOM 2565 C C . GLY A 1 329 ? 18.312 4.844 -41.850 1.00 82.12 329 GLY A C 1
ATOM 2566 O O . GLY A 1 329 ? 18.512 3.774 -41.272 1.00 82.12 329 GLY A O 1
ATOM 2567 N N . ILE A 1 330 ? 18.575 6.019 -41.274 1.00 81.56 330 ILE A N 1
ATOM 2568 C CA . ILE A 1 330 ? 19.115 6.161 -39.910 1.00 81.56 330 ILE A CA 1
ATOM 2569 C C . ILE A 1 330 ? 18.065 5.984 -38.797 1.00 81.56 330 ILE A C 1
ATOM 2571 O O . ILE A 1 330 ? 18.413 5.987 -37.617 1.00 81.56 330 ILE A O 1
ATOM 2575 N N . ASN A 1 331 ? 16.778 5.844 -39.128 1.00 88.06 331 ASN A N 1
ATOM 2576 C CA . ASN A 1 331 ? 15.720 5.704 -38.129 1.00 88.06 331 ASN A CA 1
ATOM 2577 C C . ASN A 1 331 ? 15.571 4.246 -37.697 1.00 88.06 331 ASN A C 1
ATOM 2579 O O . ASN A 1 331 ? 15.632 3.330 -38.518 1.00 88.06 331 ASN A O 1
ATOM 2583 N N . GLN A 1 332 ? 15.325 4.020 -36.406 1.00 90.00 332 GLN A N 1
ATOM 2584 C CA . GLN A 1 332 ? 15.213 2.669 -35.844 1.00 90.00 332 GLN A CA 1
ATOM 2585 C C . GLN A 1 332 ? 13.876 2.490 -35.140 1.00 90.00 332 GLN A C 1
ATOM 2587 O O . GLN A 1 332 ? 13.531 3.284 -34.272 1.00 90.00 332 GLN A O 1
ATOM 2592 N N . TYR A 1 333 ? 13.157 1.417 -35.446 1.00 93.25 333 TYR A N 1
ATOM 2593 C CA . TYR A 1 333 ? 11.917 1.044 -34.771 1.00 93.25 333 TYR A CA 1
ATOM 2594 C C . TYR A 1 333 ? 12.195 -0.123 -33.841 1.00 93.25 333 TYR A C 1
ATOM 2596 O O . TYR A 1 333 ? 12.730 -1.140 -34.280 1.00 93.25 333 TYR A O 1
ATOM 2604 N N . TYR A 1 334 ? 11.846 0.003 -32.566 1.00 94.62 334 TYR A N 1
ATOM 2605 C CA . TYR A 1 334 ? 12.207 -0.978 -31.550 1.00 94.62 334 TYR A CA 1
ATOM 2606 C C . TYR A 1 334 ? 11.022 -1.452 -30.720 1.00 94.62 334 TYR A C 1
ATOM 2608 O O . TYR A 1 334 ? 10.014 -0.764 -30.545 1.00 94.62 334 TYR A O 1
ATOM 2616 N N . LEU A 1 335 ? 11.208 -2.643 -30.163 1.00 96.38 335 LEU A N 1
ATOM 2617 C CA . LEU A 1 335 ? 10.392 -3.248 -29.127 1.00 96.38 335 LEU A CA 1
ATOM 2618 C C . LEU A 1 335 ? 11.212 -3.291 -27.840 1.00 96.38 335 LEU A C 1
ATOM 2620 O O . LEU A 1 335 ? 12.354 -3.745 -27.849 1.00 96.38 335 LEU A O 1
ATOM 2624 N N . SER A 1 336 ? 10.618 -2.888 -26.723 1.00 96.69 336 SER A N 1
ATOM 2625 C CA . SER A 1 336 ? 11.143 -3.227 -25.403 1.00 96.69 336 SER A CA 1
ATOM 2626 C C . SER A 1 336 ? 10.091 -3.937 -24.571 1.00 96.69 336 SER A C 1
ATOM 2628 O O . SER A 1 336 ? 8.897 -3.660 -24.676 1.00 96.69 336 SER A O 1
ATOM 2630 N N . ALA A 1 337 ? 10.539 -4.881 -23.755 1.00 97.12 337 ALA A N 1
ATOM 2631 C CA . ALA A 1 337 ? 9.685 -5.625 -22.850 1.00 97.12 337 ALA A CA 1
ATOM 2632 C C . ALA A 1 337 ? 10.355 -5.771 -21.487 1.00 97.12 337 ALA A C 1
ATOM 2634 O O . ALA A 1 337 ? 11.578 -5.887 -21.382 1.00 97.12 337 ALA A O 1
ATOM 2635 N N . ARG A 1 338 ? 9.548 -5.780 -20.429 1.00 96.75 338 ARG A N 1
ATOM 2636 C CA . ARG A 1 338 ? 10.020 -5.996 -19.065 1.00 96.75 338 ARG A CA 1
ATOM 2637 C C . ARG A 1 338 ? 9.003 -6.780 -18.256 1.00 96.75 338 ARG A C 1
ATOM 2639 O O . ARG A 1 338 ? 7.804 -6.571 -18.403 1.00 96.75 338 ARG A O 1
ATOM 2646 N N . THR A 1 339 ? 9.483 -7.621 -17.352 1.00 98.00 339 THR A N 1
ATOM 2647 C CA . THR A 1 339 ? 8.664 -8.239 -16.305 1.00 98.00 339 THR A CA 1
ATOM 2648 C C . THR A 1 339 ? 9.060 -7.719 -14.931 1.00 98.00 339 THR A C 1
ATOM 2650 O O . THR A 1 339 ? 10.180 -7.254 -14.744 1.00 98.00 339 THR A O 1
ATOM 2653 N N . ILE A 1 340 ? 8.144 -7.788 -13.970 1.00 97.12 340 ILE A N 1
ATOM 2654 C CA . ILE A 1 340 ? 8.417 -7.525 -12.557 1.00 97.12 340 ILE A CA 1
ATOM 2655 C C . ILE A 1 340 ? 7.758 -8.608 -11.712 1.00 97.12 340 ILE A C 1
ATOM 2657 O O . ILE A 1 340 ? 6.622 -8.994 -11.975 1.00 97.12 340 ILE A O 1
ATOM 2661 N N . LEU A 1 341 ? 8.477 -9.084 -10.705 1.00 98.19 341 LEU A N 1
ATOM 2662 C CA . LEU A 1 341 ? 7.978 -9.879 -9.592 1.00 98.19 341 LEU A CA 1
ATOM 2663 C C . LEU A 1 341 ? 8.466 -9.208 -8.315 1.00 98.19 341 LEU A C 1
ATOM 2665 O O . LEU A 1 341 ? 9.652 -8.892 -8.207 1.00 98.19 341 LEU A O 1
ATOM 2669 N N . ASP A 1 342 ? 7.570 -8.975 -7.366 1.00 97.19 342 ASP A N 1
ATOM 2670 C CA . ASP A 1 342 ? 7.893 -8.286 -6.124 1.00 97.19 342 ASP A CA 1
ATOM 2671 C C . ASP A 1 342 ? 7.239 -8.939 -4.902 1.00 97.19 342 ASP A C 1
ATOM 2673 O O . ASP A 1 342 ? 6.165 -9.536 -4.978 1.00 97.19 342 ASP A O 1
ATOM 2677 N N . TYR A 1 343 ? 7.937 -8.856 -3.772 1.00 97.50 343 TYR A N 1
ATOM 2678 C CA . TYR A 1 343 ? 7.517 -9.366 -2.474 1.00 97.50 343 TYR A CA 1
ATOM 2679 C C . TYR A 1 343 ? 7.792 -8.312 -1.405 1.00 97.50 343 TYR A C 1
ATOM 2681 O O . TYR A 1 343 ? 8.951 -7.985 -1.143 1.00 97.50 343 TYR A O 1
ATOM 2689 N N . THR A 1 344 ? 6.732 -7.823 -0.766 1.00 97.88 344 THR A N 1
ATOM 2690 C CA . THR A 1 344 ? 6.796 -6.852 0.328 1.00 97.88 344 THR A CA 1
ATOM 2691 C C . THR A 1 344 ? 6.345 -7.501 1.628 1.00 97.88 344 THR A C 1
ATOM 2693 O O . THR A 1 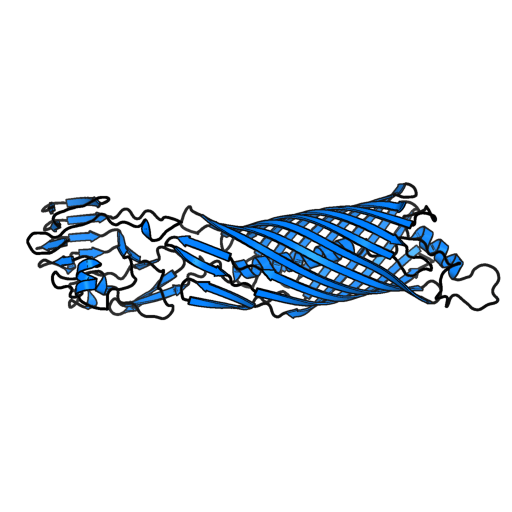344 ? 5.236 -8.035 1.712 1.00 97.88 344 THR A O 1
ATOM 2696 N N . GLN A 1 345 ? 7.180 -7.409 2.656 1.00 97.44 345 GLN A N 1
ATOM 2697 C CA . GLN A 1 345 ? 6.768 -7.581 4.043 1.00 97.44 345 GLN A CA 1
ATOM 2698 C C . GLN A 1 345 ? 6.493 -6.199 4.632 1.00 97.44 345 GLN A C 1
ATOM 2700 O O . GLN A 1 345 ? 7.323 -5.309 4.476 1.00 97.44 345 GLN A O 1
ATOM 2705 N N . SER A 1 346 ? 5.332 -6.027 5.257 1.00 96.06 346 SER A N 1
ATOM 2706 C CA . SER A 1 346 ? 4.877 -4.755 5.815 1.00 96.06 346 SER A CA 1
ATOM 2707 C C . SER A 1 346 ? 4.519 -4.948 7.280 1.00 96.06 346 SER A C 1
ATOM 2709 O O . SER A 1 346 ? 3.596 -5.707 7.589 1.00 96.06 346 SER A O 1
ATOM 2711 N N . ASP A 1 347 ? 5.252 -4.264 8.151 1.00 96.88 347 ASP A N 1
ATOM 2712 C CA . ASP A 1 347 ? 4.942 -4.158 9.570 1.00 96.88 347 ASP A CA 1
ATOM 2713 C C . ASP A 1 347 ? 4.093 -2.894 9.769 1.00 96.88 347 ASP A C 1
ATOM 2715 O O . ASP A 1 347 ? 4.481 -1.787 9.391 1.00 96.88 347 ASP A O 1
ATOM 2719 N N . ILE A 1 348 ? 2.894 -3.064 10.314 1.00 95.81 348 ILE A N 1
ATOM 2720 C CA . ILE A 1 348 ? 1.854 -2.042 10.419 1.00 95.81 348 ILE A CA 1
ATOM 2721 C C . ILE A 1 348 ? 1.665 -1.689 11.885 1.00 95.81 348 ILE A C 1
ATOM 2723 O O . ILE A 1 348 ? 1.302 -2.543 12.687 1.00 95.81 348 ILE A O 1
ATOM 2727 N N . GLU A 1 349 ? 1.798 -0.410 12.209 1.00 94.50 349 GLU A N 1
ATOM 2728 C CA . GLU A 1 349 ? 1.458 0.147 13.514 1.00 94.50 349 GLU A CA 1
ATOM 2729 C C . GLU A 1 349 ? 0.262 1.097 13.370 1.00 94.50 349 GLU A C 1
ATOM 2731 O O . GLU A 1 349 ? 0.207 1.933 12.462 1.00 94.50 349 GLU A O 1
ATOM 2736 N N . LYS A 1 350 ? -0.698 1.000 14.289 1.00 91.88 350 LYS A N 1
ATOM 2737 C CA . LYS A 1 350 ? -1.821 1.933 14.412 1.00 91.88 350 LYS A CA 1
ATOM 2738 C C . LYS A 1 350 ? -1.887 2.496 15.824 1.00 91.88 350 LYS A C 1
ATOM 2740 O O . LYS A 1 350 ? -2.014 1.723 16.769 1.00 91.88 350 LYS A O 1
ATOM 2745 N N . SER A 1 351 ? -1.927 3.820 15.962 1.00 88.88 351 SER A N 1
ATOM 2746 C CA . SER A 1 351 ? -2.253 4.485 17.231 1.00 88.88 351 SER A CA 1
ATOM 2747 C C . SER A 1 351 ? -3.653 5.114 17.234 1.00 88.88 351 SER A C 1
ATOM 2749 O O . SER A 1 351 ? -4.310 5.260 16.198 1.00 88.88 351 SER A O 1
ATOM 2751 N N . TYR A 1 352 ? -4.139 5.473 18.421 1.00 82.44 352 TYR A N 1
ATOM 2752 C CA . TYR A 1 352 ? -5.491 6.000 18.644 1.00 82.44 352 TYR A CA 1
ATOM 2753 C C . TYR A 1 352 ? -5.447 7.480 19.032 1.00 82.44 352 TYR A C 1
ATOM 2755 O O . TYR A 1 352 ? -4.428 7.969 19.515 1.00 82.44 352 TYR A O 1
ATOM 2763 N N . GLN A 1 353 ? -6.537 8.220 18.812 1.00 81.75 353 GLN A N 1
ATOM 2764 C CA . GLN A 1 353 ? -6.566 9.664 19.064 1.00 81.75 353 GLN A CA 1
ATOM 2765 C C . GLN A 1 353 ? -6.462 10.003 20.557 1.00 81.75 353 GLN A C 1
ATOM 2767 O O . GLN A 1 353 ? -5.760 10.940 20.931 1.00 81.75 353 GLN A O 1
ATOM 2772 N N . SER A 1 354 ? -7.181 9.259 21.394 1.00 69.94 354 SER A N 1
ATOM 2773 C CA . SER A 1 354 ? -7.373 9.583 22.814 1.00 69.94 354 SER A CA 1
ATOM 2774 C C . SER A 1 354 ? -6.764 8.552 23.762 1.00 69.94 354 SER A C 1
ATOM 2776 O O . SER A 1 354 ? -6.952 8.653 24.970 1.00 69.94 354 SER A O 1
ATOM 2778 N N . LEU A 1 355 ? -6.043 7.559 23.232 1.00 67.94 355 LEU A N 1
ATOM 2779 C CA . LEU A 1 355 ? -5.450 6.481 24.020 1.00 67.94 355 LEU A CA 1
ATOM 2780 C C . LEU A 1 355 ? -3.944 6.407 23.720 1.00 67.94 355 LEU A C 1
ATOM 2782 O O . LEU A 1 355 ? -3.580 6.329 22.546 1.00 67.94 355 LEU A O 1
ATOM 2786 N N . PRO A 1 356 ? -3.064 6.425 24.742 1.00 69.50 356 PRO A N 1
ATOM 2787 C CA . PRO A 1 356 ? -1.606 6.482 24.580 1.00 69.50 356 PRO A CA 1
ATOM 2788 C C . PRO A 1 356 ? -1.016 5.110 24.220 1.00 69.50 356 PRO A C 1
ATOM 2790 O O . PRO A 1 356 ? -0.124 4.598 24.891 1.00 69.50 356 PRO A O 1
ATOM 2793 N N . VAL A 1 357 ? -1.591 4.461 23.213 1.00 72.75 357 VAL A N 1
ATOM 2794 C CA . VAL A 1 357 ? -1.394 3.041 22.934 1.00 72.75 357 VAL A CA 1
ATOM 2795 C C . VAL A 1 357 ? -1.432 2.768 21.434 1.00 72.75 357 VAL A C 1
ATOM 2797 O O . VAL A 1 357 ? -2.087 3.496 20.683 1.00 72.75 357 VAL A O 1
ATOM 2800 N N . SER A 1 358 ? -0.746 1.714 20.996 1.00 82.62 358 SER A N 1
ATOM 2801 C CA . SER A 1 358 ? -0.722 1.283 19.599 1.00 82.62 358 SER A CA 1
ATOM 2802 C C . SER A 1 358 ? -0.952 -0.219 19.456 1.00 82.62 358 SER A C 1
ATOM 2804 O O . SER A 1 358 ? -0.790 -0.996 20.397 1.00 82.62 358 SER A O 1
ATOM 2806 N N . VAL A 1 359 ? -1.415 -0.614 18.272 1.00 86.56 359 VAL A N 1
ATOM 2807 C CA . VAL A 1 359 ? -1.584 -2.011 17.869 1.00 86.56 359 VAL A CA 1
ATOM 2808 C C . VAL A 1 359 ? -0.728 -2.287 16.648 1.00 86.56 359 VAL A C 1
ATOM 2810 O O . VAL A 1 359 ? -0.616 -1.442 15.759 1.00 86.56 359 VAL A O 1
ATOM 2813 N N . GLU A 1 360 ? -0.153 -3.481 16.614 1.00 90.62 360 GLU A N 1
ATOM 2814 C CA . GLU A 1 360 ? 0.760 -3.917 15.564 1.00 90.62 360 GLU A CA 1
ATOM 2815 C C . GLU A 1 360 ? 0.168 -5.097 14.787 1.00 90.62 360 GLU A C 1
ATOM 2817 O O . GLU A 1 360 ? -0.615 -5.894 15.315 1.00 90.62 360 GLU A O 1
ATOM 2822 N N . SER A 1 361 ? 0.526 -5.198 13.512 1.00 92.56 361 SER A N 1
ATOM 2823 C CA . SER A 1 361 ? 0.174 -6.308 12.629 1.00 92.56 361 SER A CA 1
ATOM 2824 C C . SER A 1 361 ? 1.222 -6.438 11.538 1.00 92.56 361 SER A C 1
ATOM 2826 O O . SER A 1 361 ? 1.816 -5.442 11.145 1.00 92.56 361 SER A O 1
ATOM 2828 N N . ASP A 1 362 ? 1.412 -7.636 11.007 1.00 93.69 362 ASP A N 1
ATOM 2829 C CA . ASP A 1 362 ? 2.263 -7.869 9.848 1.00 93.69 362 ASP A CA 1
ATOM 2830 C C . ASP A 1 362 ? 1.445 -8.400 8.670 1.00 93.69 362 ASP A C 1
ATOM 2832 O O . ASP A 1 362 ? 0.435 -9.097 8.821 1.00 93.69 362 ASP A O 1
ATOM 2836 N N . THR A 1 363 ? 1.874 -8.058 7.460 1.00 93.88 363 THR A N 1
ATOM 2837 C CA . THR A 1 363 ? 1.281 -8.598 6.241 1.00 93.88 363 THR A CA 1
ATOM 2838 C C . THR A 1 363 ? 2.300 -8.760 5.127 1.00 93.88 363 THR A C 1
ATOM 2840 O O . THR A 1 363 ? 3.386 -8.178 5.127 1.00 93.88 363 THR A O 1
ATOM 2843 N N . LYS A 1 364 ? 1.937 -9.597 4.156 1.00 94.75 364 LYS A N 1
ATOM 2844 C CA . LYS A 1 364 ? 2.758 -9.925 2.992 1.00 94.75 364 LYS A CA 1
ATOM 2845 C C . LYS A 1 364 ? 1.989 -9.603 1.726 1.00 94.75 364 LYS A C 1
ATOM 2847 O O . LYS A 1 364 ? 0.848 -10.046 1.566 1.00 94.75 364 LYS A O 1
ATOM 2852 N N . VAL A 1 365 ? 2.636 -8.868 0.832 1.00 94.62 365 VAL A N 1
ATOM 2853 C CA . VAL A 1 365 ? 2.104 -8.474 -0.472 1.00 94.62 365 VAL A CA 1
ATOM 2854 C C . VAL A 1 365 ? 2.999 -9.046 -1.563 1.00 94.62 365 VAL A C 1
ATOM 2856 O O . VAL A 1 365 ? 4.222 -9.000 -1.453 1.00 94.62 365 VAL A O 1
ATOM 2859 N N . TYR A 1 366 ? 2.384 -9.594 -2.605 1.00 96.25 366 TYR A N 1
ATOM 2860 C CA . TYR A 1 366 ? 3.061 -10.135 -3.779 1.00 96.25 366 TYR A CA 1
ATOM 2861 C C . TYR A 1 366 ? 2.577 -9.389 -5.011 1.00 96.25 366 TYR A C 1
ATOM 2863 O O . TYR A 1 366 ? 1.368 -9.336 -5.249 1.00 96.25 366 TYR A O 1
ATOM 2871 N N . GLY A 1 367 ? 3.499 -8.843 -5.791 1.00 96.31 367 GLY A N 1
ATOM 2872 C CA . GLY A 1 367 ? 3.213 -8.183 -7.055 1.00 96.31 367 GLY A CA 1
ATOM 2873 C C . GLY A 1 367 ? 3.851 -8.904 -8.234 1.00 96.31 367 GLY A C 1
ATOM 2874 O O . GLY A 1 367 ? 4.868 -9.589 -8.109 1.00 96.31 367 GLY A O 1
ATOM 2875 N N . TYR A 1 368 ? 3.216 -8.782 -9.391 1.00 97.00 368 TYR A N 1
ATOM 2876 C CA . TYR A 1 368 ? 3.695 -9.339 -10.645 1.00 97.00 368 TYR A CA 1
ATOM 2877 C C . TYR A 1 368 ? 3.206 -8.489 -11.811 1.00 97.00 368 TYR A C 1
ATOM 2879 O O . TYR A 1 368 ? 2.127 -7.904 -11.767 1.00 97.00 368 TYR A O 1
ATOM 2887 N N . GLY A 1 369 ? 3.982 -8.410 -12.881 1.00 97.19 369 GLY A N 1
ATOM 2888 C CA . GLY A 1 369 ? 3.581 -7.612 -14.025 1.00 97.19 369 GLY A CA 1
ATOM 2889 C C . GLY A 1 369 ? 4.466 -7.784 -15.240 1.00 97.19 369 GLY A C 1
ATOM 2890 O O . GLY A 1 369 ? 5.561 -8.346 -15.175 1.00 97.19 369 GLY A O 1
ATOM 2891 N N . ALA A 1 370 ? 3.966 -7.260 -16.350 1.00 97.88 370 ALA A N 1
ATOM 2892 C CA . ALA A 1 370 ? 4.663 -7.204 -17.619 1.00 97.88 370 ALA A CA 1
ATOM 2893 C C . ALA A 1 370 ? 4.377 -5.868 -18.307 1.00 97.88 370 ALA A C 1
ATOM 2895 O O . ALA A 1 370 ? 3.290 -5.306 -18.192 1.00 97.88 370 ALA A O 1
ATOM 2896 N N . GLU A 1 371 ? 5.361 -5.358 -19.027 1.00 97.12 371 GLU A N 1
ATOM 2897 C CA . GLU A 1 371 ? 5.279 -4.132 -19.806 1.00 97.12 371 GLU A CA 1
ATOM 2898 C C . GLU A 1 371 ? 5.880 -4.392 -21.180 1.00 97.12 371 GLU A C 1
ATOM 2900 O O . GLU A 1 371 ? 6.939 -5.009 -21.285 1.00 97.12 371 GLU A O 1
ATOM 2905 N N . ILE A 1 372 ? 5.208 -3.907 -22.220 1.00 97.75 372 ILE A N 1
ATOM 2906 C CA . ILE A 1 372 ? 5.686 -3.927 -23.598 1.00 97.75 372 ILE A CA 1
ATOM 2907 C C . ILE A 1 372 ? 5.580 -2.509 -24.148 1.00 97.75 372 ILE A C 1
ATOM 2909 O O . ILE A 1 372 ? 4.559 -1.843 -23.970 1.00 97.75 372 ILE A O 1
ATOM 2913 N N . LYS A 1 373 ? 6.628 -2.043 -24.822 1.00 97.31 373 LYS A N 1
ATOM 2914 C CA . LYS A 1 373 ? 6.694 -0.729 -25.460 1.00 97.31 373 LYS A CA 1
ATOM 2915 C C . LYS A 1 373 ? 7.195 -0.852 -26.887 1.00 97.31 373 LYS A C 1
ATOM 2917 O O . LYS A 1 373 ? 8.128 -1.601 -27.162 1.00 97.31 373 LYS A O 1
ATOM 2922 N N . LEU A 1 374 ? 6.600 -0.064 -27.765 1.00 97.62 374 LEU A N 1
ATOM 2923 C CA . LEU A 1 374 ? 7.054 0.177 -29.123 1.00 97.62 374 LEU A CA 1
ATOM 2924 C C . LEU A 1 374 ? 7.567 1.606 -29.198 1.00 97.62 374 LEU A C 1
ATOM 2926 O O . LEU A 1 374 ? 6.918 2.524 -28.692 1.00 97.62 374 LEU A O 1
ATOM 2930 N N . GLY A 1 375 ? 8.712 1.801 -29.831 1.00 96.62 375 GLY A N 1
ATOM 2931 C CA . GLY A 1 375 ? 9.274 3.128 -30.009 1.00 96.62 375 GLY A CA 1
ATOM 2932 C C . GLY A 1 375 ? 10.002 3.277 -31.327 1.00 96.62 375 GLY A C 1
ATOM 2933 O O . GLY A 1 375 ? 10.227 2.311 -32.057 1.00 96.62 375 GLY A O 1
ATOM 2934 N N . ALA A 1 376 ? 10.358 4.517 -31.622 1.00 95.50 376 ALA A N 1
ATOM 2935 C CA . ALA A 1 376 ? 11.202 4.865 -32.751 1.00 95.50 376 ALA A CA 1
ATOM 2936 C C . ALA A 1 376 ? 12.358 5.732 -32.259 1.00 95.50 376 ALA A C 1
ATOM 2938 O O . ALA A 1 376 ? 12.167 6.507 -31.333 1.00 95.50 376 ALA A O 1
ATOM 2939 N N . ASN A 1 377 ? 13.539 5.616 -32.852 1.00 93.69 377 ASN A N 1
ATOM 2940 C CA . ASN A 1 377 ? 14.663 6.521 -32.657 1.00 93.69 377 ASN A CA 1
ATOM 2941 C C . ASN A 1 377 ? 14.813 7.355 -33.927 1.00 93.69 377 ASN A C 1
ATOM 2943 O O . ASN A 1 377 ? 15.125 6.805 -34.982 1.00 93.69 377 ASN A O 1
ATOM 2947 N N . TYR A 1 378 ? 14.602 8.664 -33.804 1.00 93.00 378 TYR A N 1
ATOM 2948 C CA . TYR A 1 378 ? 14.843 9.642 -34.859 1.00 93.00 378 TYR A CA 1
ATOM 2949 C C . TYR A 1 378 ? 16.088 10.448 -34.509 1.00 93.00 378 TYR A C 1
ATOM 2951 O O . TYR A 1 378 ? 16.144 11.087 -33.452 1.00 93.00 378 TYR A O 1
ATOM 2959 N N . TYR A 1 379 ? 17.082 10.417 -35.390 1.00 87.94 379 TYR A N 1
ATOM 2960 C CA . TYR A 1 379 ? 18.344 11.125 -35.205 1.00 87.94 379 TYR A CA 1
ATOM 2961 C C . TYR A 1 379 ? 18.327 12.425 -36.009 1.00 87.94 379 TYR A C 1
ATOM 2963 O O . TYR A 1 379 ? 18.062 12.428 -37.208 1.00 87.94 379 TYR A O 1
ATOM 2971 N N . ASN A 1 380 ? 18.618 13.541 -35.347 1.00 85.00 380 ASN A N 1
ATOM 2972 C CA . ASN A 1 380 ? 18.896 14.814 -35.994 1.00 85.00 380 ASN A CA 1
ATOM 2973 C C . ASN A 1 380 ? 20.413 14.962 -36.141 1.00 85.00 380 ASN A C 1
ATOM 2975 O O . ASN A 1 380 ? 21.118 15.164 -35.151 1.00 85.00 380 ASN A O 1
ATOM 2979 N N . THR A 1 381 ? 20.894 14.873 -37.378 1.00 77.06 381 THR A N 1
ATOM 2980 C CA . THR A 1 381 ? 22.319 14.938 -37.724 1.00 77.06 381 THR A CA 1
ATOM 2981 C C . THR A 1 381 ? 22.900 16.352 -37.647 1.00 77.06 381 THR A C 1
ATOM 2983 O O . THR A 1 381 ? 24.101 16.491 -37.453 1.00 77.06 381 THR A O 1
ATOM 2986 N N . LEU A 1 382 ? 22.075 17.405 -37.737 1.00 77.44 382 LEU A N 1
ATOM 2987 C CA . LEU A 1 382 ? 22.538 18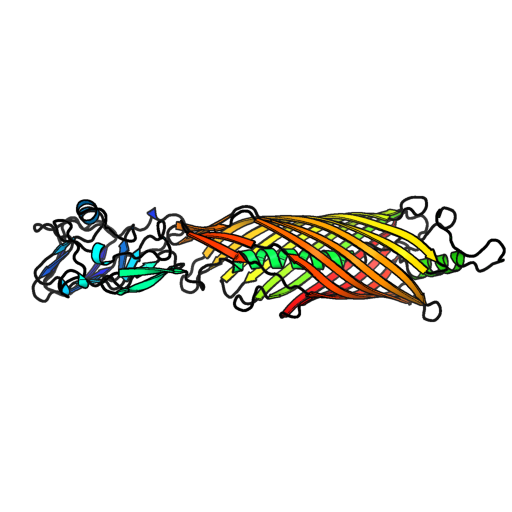.800 -37.687 1.00 77.44 382 LEU A CA 1
ATOM 2988 C C . LEU A 1 382 ? 22.834 19.278 -36.259 1.00 77.44 382 LEU A C 1
ATOM 2990 O O . LEU A 1 382 ? 23.796 20.007 -36.045 1.00 77.44 382 LEU A O 1
ATOM 2994 N N . ASP A 1 383 ? 22.008 18.880 -35.287 1.00 81.31 383 ASP A N 1
ATOM 2995 C CA . ASP A 1 383 ? 22.131 19.299 -33.877 1.00 81.31 383 ASP A CA 1
ATOM 2996 C C . ASP A 1 383 ? 22.598 18.157 -32.946 1.00 81.31 383 ASP A C 1
ATOM 2998 O O . ASP A 1 383 ? 22.600 18.307 -31.720 1.00 81.31 383 ASP A O 1
ATOM 3002 N N . ILE A 1 384 ? 22.972 17.006 -33.527 1.00 86.06 384 ILE A N 1
ATOM 3003 C CA . ILE A 1 384 ? 23.417 15.778 -32.840 1.00 86.06 384 ILE A CA 1
ATOM 3004 C C . ILE A 1 384 ? 22.490 15.476 -31.652 1.00 86.06 384 ILE A C 1
ATOM 3006 O O . ILE A 1 384 ? 22.863 15.505 -30.480 1.00 86.06 384 ILE A O 1
ATOM 3010 N N . ALA A 1 385 ? 21.217 15.237 -31.962 1.00 91.56 385 ALA A N 1
ATOM 3011 C CA . ALA A 1 385 ? 20.192 14.933 -30.968 1.00 91.56 385 ALA A CA 1
ATOM 3012 C C . ALA A 1 385 ? 19.350 13.737 -31.411 1.00 91.56 385 ALA A C 1
ATOM 3014 O O . ALA A 1 385 ? 19.136 13.528 -32.603 1.00 91.56 385 ALA A O 1
ATOM 3015 N N . ARG A 1 386 ? 18.843 12.967 -30.448 1.00 93.19 386 ARG A N 1
ATOM 3016 C CA . ARG A 1 386 ? 17.936 11.844 -30.703 1.00 93.19 386 ARG A CA 1
ATOM 3017 C C . ARG A 1 386 ? 16.614 12.080 -30.002 1.00 93.19 386 ARG A C 1
ATOM 3019 O O . ARG A 1 386 ? 16.587 12.343 -28.800 1.00 93.19 386 ARG A O 1
ATOM 3026 N N . ILE A 1 387 ? 15.525 11.941 -30.746 1.00 94.75 387 ILE A N 1
ATOM 3027 C CA . ILE A 1 387 ? 14.166 11.970 -30.214 1.00 94.75 387 ILE A CA 1
ATOM 3028 C C . ILE A 1 387 ? 13.569 10.581 -30.369 1.00 94.75 387 ILE A C 1
ATOM 3030 O O . ILE A 1 387 ? 13.616 10.004 -31.455 1.00 94.75 387 ILE A O 1
ATOM 3034 N N . SER A 1 388 ? 12.979 10.069 -29.291 1.00 96.00 388 SER A N 1
ATOM 3035 C CA . SER A 1 388 ? 12.367 8.748 -29.299 1.00 96.00 388 SER A CA 1
ATOM 3036 C C . SER A 1 388 ? 10.951 8.770 -28.728 1.00 96.00 388 SER A C 1
ATOM 3038 O O . SER A 1 388 ? 10.794 8.744 -27.502 1.00 96.00 388 SER A O 1
ATOM 3040 N N . PRO A 1 389 ? 9.905 8.844 -29.572 1.00 97.06 389 PRO A N 1
ATOM 3041 C CA . PRO A 1 389 ? 8.546 8.604 -29.115 1.00 97.06 389 PRO A CA 1
ATOM 3042 C C . PRO A 1 389 ? 8.357 7.121 -28.774 1.00 97.06 389 PRO A C 1
ATOM 3044 O O . PRO A 1 389 ? 8.856 6.240 -29.475 1.00 97.06 389 PRO A O 1
ATOM 3047 N N . GLU A 1 390 ? 7.607 6.853 -27.710 1.00 96.69 390 GLU A N 1
ATOM 3048 C CA . GLU A 1 390 ? 7.271 5.510 -27.241 1.00 96.69 390 GLU A CA 1
ATOM 3049 C C . GLU A 1 390 ? 5.790 5.406 -26.889 1.00 96.69 390 GLU A C 1
ATOM 3051 O O . GLU A 1 390 ? 5.227 6.287 -26.238 1.00 96.69 390 GLU A O 1
ATOM 3056 N N . LEU A 1 391 ? 5.189 4.272 -27.236 1.00 97.94 391 LEU A N 1
ATOM 3057 C CA . LEU A 1 391 ? 3.871 3.845 -26.783 1.00 97.94 391 LEU A CA 1
ATOM 3058 C C . LEU A 1 391 ? 4.016 2.515 -26.058 1.00 97.94 391 LEU A C 1
ATOM 3060 O O . LEU A 1 391 ? 4.782 1.656 -26.487 1.00 97.94 391 LEU A O 1
ATOM 3064 N N . GLY A 1 392 ? 3.287 2.321 -24.966 1.00 97.06 392 GLY A N 1
ATOM 3065 C CA . GLY A 1 392 ? 3.389 1.099 -24.181 1.00 97.06 392 GLY A CA 1
ATOM 3066 C C . GLY A 1 392 ? 2.072 0.625 -23.610 1.00 97.06 392 GLY A C 1
ATOM 3067 O O . GLY A 1 392 ? 1.178 1.423 -23.340 1.00 97.06 392 GLY A O 1
ATOM 3068 N N . LEU A 1 393 ? 2.006 -0.680 -23.380 1.00 98.00 393 LEU A N 1
ATOM 3069 C CA . LEU A 1 393 ? 0.958 -1.348 -22.627 1.00 98.00 393 LEU A CA 1
ATOM 3070 C C . LEU A 1 393 ? 1.596 -2.093 -21.461 1.00 98.00 393 LEU A C 1
ATOM 3072 O O . LEU A 1 393 ? 2.626 -2.753 -21.623 1.00 98.00 393 LEU A O 1
ATOM 3076 N N . SER A 1 394 ? 0.990 -1.996 -20.285 1.00 96.75 394 SER A N 1
ATOM 3077 C CA . SER A 1 394 ? 1.452 -2.734 -19.118 1.00 96.75 394 SER A CA 1
ATOM 3078 C C . SER A 1 394 ? 0.306 -3.346 -18.336 1.00 96.75 394 SER A C 1
ATOM 3080 O O . SER A 1 394 ? -0.826 -2.862 -18.338 1.00 96.75 394 SER A O 1
ATOM 3082 N N . TYR A 1 395 ? 0.632 -4.440 -17.664 1.00 96.56 395 TYR A N 1
ATOM 3083 C CA . TYR A 1 395 ? -0.215 -5.105 -16.698 1.00 96.56 395 TYR A CA 1
ATOM 3084 C C . TYR A 1 395 ? 0.548 -5.228 -15.382 1.00 96.56 395 TYR A C 1
ATOM 3086 O O . TYR A 1 395 ? 1.709 -5.646 -15.367 1.00 96.56 395 TYR A O 1
ATOM 3094 N N . TYR A 1 396 ? -0.111 -4.880 -14.281 1.00 95.88 396 TYR A N 1
ATOM 3095 C CA . TYR A 1 396 ? 0.402 -5.088 -12.934 1.00 95.88 396 TYR A CA 1
ATOM 3096 C C . TYR A 1 396 ? -0.695 -5.678 -12.055 1.00 95.88 396 TYR A C 1
ATOM 3098 O O . TYR A 1 396 ? -1.751 -5.071 -11.877 1.00 95.88 396 TYR A O 1
ATOM 3106 N N . GLY A 1 397 ? -0.435 -6.861 -11.517 1.00 94.94 397 GLY A N 1
ATOM 3107 C CA . GLY A 1 397 ? -1.240 -7.522 -10.508 1.00 94.94 397 GLY A CA 1
ATOM 3108 C C . GLY A 1 397 ? -0.562 -7.431 -9.145 1.00 94.94 397 GLY A C 1
ATOM 3109 O O . GLY A 1 397 ? 0.660 -7.518 -9.042 1.00 94.94 397 GLY A O 1
ATOM 3110 N N . MET A 1 398 ? -1.345 -7.287 -8.082 1.00 93.12 398 MET A N 1
ATOM 3111 C CA . MET A 1 398 ? -0.866 -7.479 -6.715 1.00 93.12 398 MET A CA 1
ATOM 3112 C C . MET A 1 398 ? -1.873 -8.279 -5.898 1.00 93.12 398 MET A C 1
ATOM 3114 O O . MET A 1 398 ? -3.073 -8.243 -6.159 1.00 93.12 398 MET A O 1
ATOM 3118 N N . SER A 1 399 ? -1.381 -8.983 -4.890 1.00 92.00 399 SER A N 1
ATOM 3119 C CA . SER A 1 399 ? -2.199 -9.721 -3.937 1.00 92.00 399 SER A CA 1
ATOM 3120 C C . SER A 1 399 ? -1.656 -9.551 -2.530 1.00 92.00 399 SER A C 1
ATOM 3122 O O . SER A 1 399 ? -0.443 -9.525 -2.323 1.00 92.00 399 SER A O 1
ATOM 3124 N N . ASN A 1 400 ? -2.546 -9.430 -1.554 1.00 88.62 400 ASN A N 1
ATOM 3125 C CA . ASN A 1 400 ? -2.191 -9.374 -0.141 1.00 88.62 400 ASN A CA 1
ATOM 3126 C C . ASN A 1 400 ? -2.645 -10.655 0.559 1.00 88.62 400 ASN A C 1
ATOM 3128 O O . ASN A 1 400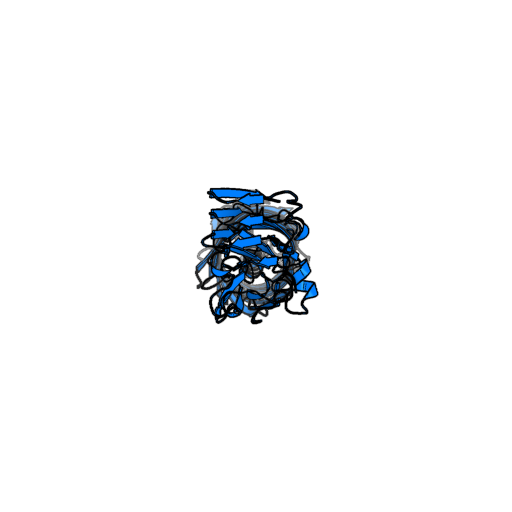 ? -3.719 -11.188 0.279 1.00 88.62 400 ASN A O 1
ATOM 3132 N N . LYS A 1 401 ? -1.848 -11.134 1.517 1.00 91.50 401 LYS A N 1
ATOM 3133 C CA . LYS A 1 401 ? -2.326 -12.151 2.455 1.00 91.50 401 LYS A CA 1
ATOM 3134 C C . LYS A 1 401 ? -3.370 -11.559 3.393 1.00 91.50 401 LYS A C 1
ATOM 3136 O O . LYS A 1 401 ? -3.468 -10.347 3.577 1.00 91.50 401 LYS A O 1
ATOM 3141 N N . ASN A 1 402 ? -4.148 -12.449 3.986 1.00 92.00 402 ASN A N 1
ATOM 3142 C CA . ASN A 1 402 ? -5.039 -12.117 5.078 1.00 92.00 402 ASN A CA 1
ATOM 3143 C C . ASN A 1 402 ? -4.233 -11.714 6.321 1.00 92.00 402 ASN A C 1
ATOM 3145 O O . ASN A 1 402 ? -3.264 -12.374 6.684 1.00 92.00 402 ASN A O 1
ATOM 3149 N N . PHE A 1 403 ? -4.660 -10.647 6.989 1.00 91.88 403 PHE A N 1
ATOM 3150 C CA . PHE A 1 403 ? -4.038 -10.165 8.225 1.00 91.88 403 PHE A CA 1
ATOM 3151 C C . PHE A 1 403 ? -5.086 -9.517 9.125 1.00 91.88 403 PHE A C 1
ATOM 3153 O O . PHE A 1 403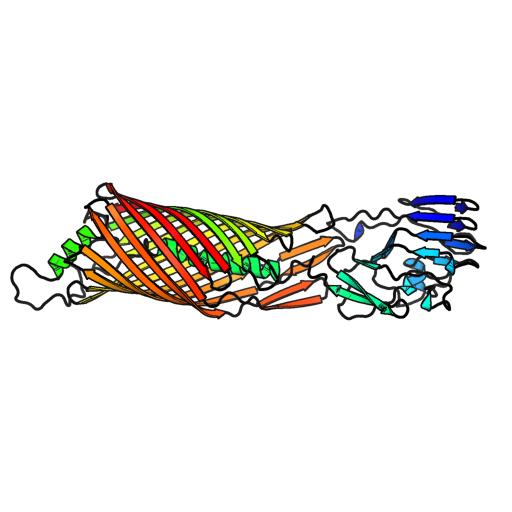 ? -6.267 -9.409 8.773 1.00 91.88 403 PHE A O 1
ATOM 3160 N N . SER A 1 404 ? -4.716 -9.173 10.354 1.00 90.88 404 SER A N 1
ATOM 3161 C CA . SER A 1 404 ? -5.660 -8.600 11.314 1.00 90.88 404 SER A CA 1
ATOM 3162 C C . SER A 1 404 ? -5.010 -7.607 12.240 1.00 90.88 404 SER A C 1
ATOM 3164 O O . SER A 1 404 ? -3.967 -7.899 12.820 1.00 90.88 404 SER A O 1
ATOM 3166 N N . LEU A 1 405 ? -5.698 -6.489 12.437 1.00 88.56 405 LEU A N 1
ATOM 3167 C CA . LEU A 1 405 ? -5.454 -5.608 13.563 1.00 88.56 405 LEU A CA 1
ATOM 3168 C C . LEU A 1 405 ? -6.344 -6.070 14.716 1.00 88.56 405 LEU A C 1
ATOM 3170 O O . LEU A 1 405 ? -7.566 -6.189 14.581 1.00 88.56 405 LEU A O 1
ATOM 3174 N N . TYR A 1 406 ? -5.710 -6.385 15.838 1.00 85.50 406 TYR A N 1
ATOM 3175 C CA . TYR A 1 406 ? -6.398 -6.707 17.079 1.00 85.50 406 TYR A CA 1
ATOM 3176 C C . TYR A 1 406 ? -6.475 -5.439 17.906 1.00 85.50 406 TYR A C 1
ATOM 3178 O O . TYR A 1 406 ? -5.477 -4.978 18.452 1.00 85.50 406 TYR A O 1
ATOM 3186 N N . HIS A 1 407 ? -7.662 -4.854 17.945 1.00 81.19 407 HIS A N 1
ATOM 3187 C CA . HIS A 1 407 ? -7.905 -3.646 18.706 1.00 81.19 407 HIS A CA 1
ATOM 3188 C C . HIS A 1 407 ? -8.128 -3.968 20.180 1.00 81.19 407 HIS A C 1
ATOM 3190 O O . HIS A 1 407 ? -8.316 -5.124 20.578 1.00 81.19 407 HIS A O 1
ATOM 3196 N N . LEU A 1 408 ? -8.155 -2.907 20.982 1.00 74.19 408 LEU A N 1
ATOM 3197 C CA . LEU A 1 408 ? -8.600 -2.972 22.366 1.00 74.19 408 LEU A CA 1
ATOM 3198 C C . LEU A 1 408 ? -9.927 -3.731 22.476 1.00 74.19 408 LEU A C 1
ATOM 3200 O O . LEU A 1 408 ? -10.771 -3.697 21.578 1.00 74.19 408 LEU A O 1
ATOM 3204 N N . GLY A 1 409 ? -10.089 -4.491 23.553 1.00 68.62 409 GLY A N 1
ATOM 3205 C CA . GLY A 1 409 ? -11.279 -5.317 23.723 1.00 68.62 409 GLY A CA 1
ATOM 3206 C C . GLY A 1 409 ? -11.322 -6.595 22.894 1.00 68.62 409 GLY A C 1
ATOM 3207 O O . GLY A 1 409 ? -12.298 -7.334 22.980 1.00 68.62 409 GLY A O 1
ATOM 3208 N N . GLY A 1 410 ? -10.288 -6.885 22.100 1.00 72.00 410 GLY A N 1
ATOM 3209 C CA . GLY A 1 410 ? -10.240 -8.066 21.238 1.00 72.00 410 GLY A CA 1
ATOM 3210 C C . GLY A 1 410 ? -11.045 -7.928 19.944 1.00 72.00 410 GLY A C 1
ATOM 3211 O O . GLY A 1 410 ? -11.234 -8.926 19.243 1.00 72.00 410 GLY A O 1
ATOM 3212 N N . THR A 1 411 ? -11.504 -6.719 19.601 1.00 80.00 411 THR A N 1
ATOM 3213 C CA . THR A 1 411 ? -12.181 -6.465 18.326 1.00 80.00 411 THR A CA 1
ATOM 3214 C C . THR A 1 411 ? -11.205 -6.690 17.180 1.00 80.00 411 THR A C 1
ATOM 3216 O O . THR A 1 411 ? -10.159 -6.050 17.086 1.00 80.00 411 THR A O 1
ATOM 3219 N N . LYS A 1 412 ? -11.547 -7.638 16.307 1.00 86.12 412 LYS A N 1
ATOM 3220 C CA . LYS A 1 412 ? -10.700 -8.058 15.192 1.00 86.12 412 LYS A CA 1
ATOM 3221 C C . LYS A 1 412 ? -11.094 -7.314 13.919 1.00 86.12 412 LYS A C 1
ATOM 3223 O O . LYS A 1 412 ? -12.169 -7.562 13.374 1.00 86.12 412 LYS A O 1
ATOM 3228 N N . GLU A 1 413 ? -10.208 -6.457 13.424 1.00 89.44 413 GLU A N 1
ATOM 3229 C CA . GLU A 1 413 ? -10.291 -5.847 12.096 1.00 89.44 413 GLU A CA 1
ATOM 3230 C C . GLU A 1 413 ? -9.489 -6.720 11.112 1.00 89.44 413 GLU A C 1
ATOM 3232 O O . GLU A 1 413 ? -8.270 -6.611 10.991 1.00 89.44 413 GLU A O 1
ATOM 3237 N N . HIS A 1 414 ? -10.173 -7.667 10.465 1.00 90.88 414 HIS A N 1
ATOM 3238 C CA . HIS A 1 414 ? -9.585 -8.685 9.597 1.00 90.88 414 HIS A CA 1
ATOM 3239 C C . HIS A 1 414 ? -9.701 -8.311 8.119 1.00 90.88 414 HIS A C 1
ATOM 3241 O O . HIS A 1 414 ? -10.797 -8.283 7.554 1.00 90.88 414 HIS A O 1
ATOM 3247 N N . TYR A 1 415 ? -8.557 -8.093 7.482 1.00 90.38 415 TYR A N 1
ATOM 3248 C CA . TYR A 1 415 ? -8.452 -7.830 6.054 1.00 90.38 415 TYR A CA 1
ATOM 3249 C C . TYR A 1 415 ? -8.385 -9.155 5.301 1.00 90.38 415 TYR A C 1
ATOM 3251 O O . TYR A 1 415 ? -7.543 -10.007 5.603 1.00 90.38 415 TYR A O 1
ATOM 3259 N N . LEU A 1 416 ? -9.290 -9.335 4.338 1.00 87.75 416 LEU A N 1
ATOM 3260 C CA . LEU A 1 416 ? -9.310 -10.529 3.501 1.00 87.75 416 LEU A CA 1
ATOM 3261 C C . LEU A 1 416 ? -8.187 -10.473 2.461 1.00 87.75 416 LEU A C 1
ATOM 3263 O O . LEU A 1 416 ? -7.671 -9.404 2.126 1.00 87.75 416 LEU A O 1
ATOM 3267 N N . ALA A 1 417 ? -7.794 -11.653 1.985 1.00 87.12 417 ALA A N 1
ATOM 3268 C CA . ALA A 1 417 ? -6.902 -11.742 0.843 1.00 87.12 417 ALA A CA 1
ATOM 3269 C C . ALA A 1 417 ? -7.644 -11.230 -0.395 1.00 87.12 417 ALA A C 1
ATOM 3271 O O . ALA A 1 417 ? -8.750 -11.688 -0.684 1.00 87.12 417 ALA A O 1
ATOM 3272 N N . GLU A 1 418 ? -7.035 -10.285 -1.098 1.00 84.81 418 GLU A N 1
ATOM 3273 C CA . GLU A 1 418 ? -7.587 -9.660 -2.294 1.00 84.81 418 GLU A CA 1
ATOM 3274 C C . GLU A 1 418 ? -6.556 -9.713 -3.416 1.00 84.81 418 GLU A C 1
ATOM 3276 O O . GLU A 1 418 ? -5.348 -9.840 -3.187 1.00 84.81 418 GLU A O 1
ATOM 3281 N N . GLN A 1 419 ? -7.053 -9.592 -4.640 1.00 88.12 419 GLN A N 1
ATOM 3282 C CA . GLN A 1 419 ? -6.239 -9.450 -5.831 1.00 88.12 419 GLN A CA 1
ATOM 3283 C C . GLN A 1 419 ? -6.655 -8.174 -6.551 1.00 88.12 419 GLN A C 1
ATOM 3285 O O . GLN A 1 419 ? -7.838 -7.912 -6.751 1.00 88.12 419 GLN A O 1
ATOM 3290 N N . PHE A 1 420 ? -5.661 -7.389 -6.935 1.00 89.88 420 PHE A N 1
ATOM 3291 C CA . PHE A 1 420 ? -5.832 -6.098 -7.576 1.00 89.88 420 PHE A CA 1
ATOM 3292 C C . PHE A 1 420 ? -5.122 -6.131 -8.920 1.00 89.88 420 PHE A C 1
ATOM 3294 O O . PHE A 1 420 ? -3.939 -6.468 -8.972 1.00 89.88 420 PHE A O 1
ATOM 3301 N N . ASN A 1 421 ? -5.824 -5.769 -9.987 1.00 92.25 421 ASN A N 1
ATOM 3302 C CA . ASN A 1 421 ? -5.295 -5.786 -11.340 1.00 92.25 421 ASN A CA 1
ATOM 3303 C C . ASN A 1 421 ? -5.357 -4.395 -11.959 1.00 92.25 421 ASN A C 1
ATOM 3305 O O . ASN A 1 421 ? -6.364 -3.690 -11.868 1.00 92.25 421 ASN A O 1
ATOM 3309 N N . PHE A 1 422 ? -4.283 -4.032 -12.649 1.00 92.88 422 PHE A N 1
ATOM 3310 C CA . PHE A 1 422 ? -4.172 -2.774 -13.362 1.00 92.88 422 PHE A CA 1
ATOM 3311 C C . PHE A 1 422 ? -3.704 -3.018 -14.788 1.00 92.88 422 PHE A C 1
ATOM 3313 O O . PHE A 1 422 ? -2.715 -3.724 -14.995 1.00 92.88 422 PHE A O 1
ATOM 3320 N N . ILE A 1 423 ? -4.388 -2.405 -15.751 1.00 95.50 423 ILE A N 1
ATOM 3321 C CA . ILE A 1 423 ? -3.963 -2.382 -17.154 1.00 95.50 423 ILE A CA 1
ATOM 3322 C C . ILE A 1 423 ? -3.767 -0.932 -17.557 1.00 95.50 423 ILE A C 1
ATOM 3324 O O . ILE A 1 423 ? -4.698 -0.134 -17.445 1.00 95.50 423 ILE A O 1
ATOM 3328 N N . ASP A 1 424 ? -2.585 -0.609 -18.067 1.00 95.94 424 ASP A N 1
ATOM 3329 C CA . ASP A 1 424 ? -2.235 0.750 -18.449 1.00 95.94 424 ASP A CA 1
ATOM 3330 C C . ASP A 1 424 ? -1.851 0.864 -19.912 1.00 95.94 424 ASP A C 1
ATOM 3332 O O . ASP A 1 424 ? -1.179 -0.004 -20.469 1.00 95.94 424 ASP A O 1
ATOM 3336 N N . ALA A 1 425 ? -2.201 2.007 -20.492 1.00 97.81 425 ALA A N 1
ATOM 3337 C CA . ALA A 1 425 ? -1.540 2.536 -21.670 1.00 97.81 425 ALA A CA 1
ATOM 3338 C C . ALA A 1 425 ? -0.583 3.653 -21.255 1.00 97.81 425 ALA A C 1
ATOM 3340 O O . ALA A 1 425 ? -0.884 4.446 -20.364 1.00 97.81 425 ALA A O 1
ATOM 3341 N N . SER A 1 426 ? 0.561 3.748 -21.918 1.00 97.25 426 SER A N 1
ATOM 3342 C CA . SER A 1 426 ? 1.519 4.826 -21.704 1.00 97.25 426 SER A CA 1
ATOM 3343 C C . SER A 1 426 ? 1.991 5.416 -23.021 1.00 97.25 426 SER A C 1
ATOM 3345 O O . SER A 1 426 ? 2.083 4.719 -24.029 1.00 97.25 426 SER A O 1
ATOM 3347 N N . ALA A 1 427 ? 2.307 6.703 -22.988 1.00 98.00 427 ALA A N 1
ATOM 3348 C CA . ALA A 1 427 ? 2.971 7.410 -24.068 1.00 98.00 427 ALA A CA 1
ATOM 3349 C C . ALA A 1 427 ? 4.123 8.220 -23.477 1.00 98.00 427 ALA A C 1
ATOM 3351 O O . ALA A 1 427 ? 3.971 8.824 -22.413 1.00 98.00 427 ALA A O 1
ATOM 3352 N N . ALA A 1 428 ? 5.273 8.216 -24.140 1.00 97.31 428 ALA A N 1
ATOM 3353 C CA . ALA A 1 428 ? 6.443 8.959 -23.704 1.00 97.31 428 ALA A CA 1
ATOM 3354 C C . ALA A 1 428 ? 7.176 9.581 -24.887 1.00 97.31 428 ALA A C 1
ATOM 3356 O O . ALA A 1 428 ? 7.148 9.062 -26.000 1.00 97.31 428 ALA A O 1
ATOM 3357 N N . LEU A 1 429 ? 7.876 10.670 -24.610 1.00 97.31 429 LEU A N 1
ATOM 3358 C CA . LEU A 1 429 ? 8.847 11.274 -25.495 1.00 97.31 429 LEU A CA 1
ATOM 3359 C C . LEU A 1 429 ? 10.180 11.313 -24.764 1.00 97.31 429 LEU A C 1
ATOM 3361 O O . LEU A 1 429 ? 10.280 11.877 -23.670 1.00 97.31 429 LEU A O 1
ATOM 3365 N N . LYS A 1 430 ? 11.193 10.711 -25.375 1.00 95.69 430 LYS A N 1
ATOM 3366 C CA . LYS A 1 430 ? 12.573 10.792 -24.914 1.00 95.69 430 LYS A CA 1
ATOM 3367 C C . LYS A 1 430 ? 13.350 11.745 -25.808 1.00 95.69 430 LYS A C 1
ATOM 3369 O O . LYS A 1 430 ? 13.176 11.741 -27.024 1.00 95.69 430 LYS A O 1
ATOM 3374 N N . TRP A 1 431 ? 14.238 12.515 -25.211 1.00 95.12 431 TRP A N 1
ATOM 3375 C CA . TRP A 1 431 ? 15.191 13.377 -25.885 1.00 95.12 431 TRP A CA 1
ATOM 3376 C C . TRP A 1 431 ? 16.572 13.123 -25.294 1.00 95.12 431 TRP A C 1
ATOM 3378 O O . TRP A 1 431 ? 16.758 13.193 -24.080 1.00 95.12 431 TRP A O 1
ATOM 3388 N N . TYR A 1 432 ? 17.534 12.809 -26.151 1.00 92.88 432 TYR A N 1
ATOM 3389 C CA . TYR A 1 432 ? 18.922 12.581 -25.775 1.00 92.88 432 TYR A CA 1
ATOM 3390 C C . TYR A 1 432 ? 19.808 13.553 -26.540 1.00 92.88 432 TYR A C 1
ATOM 3392 O O . TYR A 1 432 ? 19.689 13.671 -27.762 1.00 92.88 432 TYR A O 1
ATOM 3400 N N . LYS A 1 433 ? 20.719 14.210 -25.825 1.00 94.06 433 LYS A N 1
ATOM 3401 C CA . LYS A 1 433 ? 21.700 15.122 -26.411 1.00 94.06 433 LYS A CA 1
ATOM 3402 C C . LYS A 1 433 ? 23.087 14.890 -25.808 1.00 94.06 433 LYS A C 1
ATOM 3404 O O . LYS A 1 433 ? 23.297 15.150 -24.619 1.00 94.06 433 LYS A O 1
ATOM 3409 N N . PRO A 1 434 ? 24.033 14.379 -26.602 1.00 92.25 434 PRO A N 1
ATOM 3410 C CA . PRO A 1 434 ? 25.454 14.413 -26.298 1.00 92.25 434 PRO A CA 1
ATOM 3411 C C . PRO A 1 434 ? 25.976 15.847 -26.418 1.00 92.25 434 PRO A C 1
ATOM 3413 O O . PRO A 1 434 ? 25.727 16.527 -27.408 1.00 92.25 434 PRO A O 1
ATOM 3416 N N . TRP A 1 435 ? 26.692 16.311 -25.400 1.00 91.62 435 TRP A N 1
ATOM 3417 C CA . TRP A 1 435 ? 27.367 17.615 -25.409 1.00 91.62 435 TRP A CA 1
ATOM 3418 C C . TRP A 1 435 ? 28.856 17.477 -25.728 1.00 91.62 435 TRP A C 1
ATOM 3420 O O . TRP A 1 435 ? 29.488 18.418 -26.198 1.00 91.62 435 TRP A O 1
ATOM 3430 N N . SER A 1 436 ? 29.417 16.305 -25.438 1.00 89.69 436 SER A N 1
ATOM 3431 C CA . SER A 1 436 ? 30.768 15.889 -25.796 1.00 89.69 436 SER A CA 1
ATOM 3432 C C . SER A 1 436 ? 30.838 14.363 -25.816 1.00 89.69 436 SER A C 1
ATOM 3434 O O . SER A 1 436 ? 29.886 13.686 -25.419 1.00 89.69 436 SER A O 1
ATOM 3436 N N . ASP A 1 437 ? 31.998 13.815 -26.172 1.00 83.44 437 ASP A N 1
ATOM 3437 C CA . ASP A 1 437 ? 32.250 12.367 -26.156 1.00 83.44 437 ASP A CA 1
ATOM 3438 C C . ASP A 1 437 ? 31.994 11.731 -24.780 1.00 83.44 437 ASP A C 1
ATOM 3440 O O . ASP A 1 437 ? 31.670 10.544 -24.684 1.00 83.44 437 ASP A O 1
ATOM 3444 N N . LYS A 1 438 ? 32.107 12.532 -23.708 1.00 88.81 438 LYS A N 1
ATOM 3445 C CA . LYS A 1 438 ? 31.937 12.089 -22.320 1.00 88.81 438 LYS A CA 1
ATOM 3446 C C . LYS A 1 438 ? 30.628 12.532 -21.681 1.00 88.81 438 LYS A C 1
ATOM 3448 O O . LYS A 1 438 ? 30.115 11.783 -20.860 1.00 88.81 438 LYS A O 1
ATOM 3453 N N . LEU A 1 439 ? 30.102 13.717 -21.997 1.00 93.00 439 LEU A N 1
ATOM 3454 C CA . LEU A 1 439 ? 28.962 14.310 -21.287 1.00 93.00 439 LEU A CA 1
ATOM 3455 C C . LEU A 1 439 ? 27.672 14.227 -22.104 1.00 93.00 439 LEU A C 1
ATOM 3457 O O . LEU A 1 439 ? 27.632 14.655 -23.257 1.00 93.00 439 LEU A O 1
ATOM 3461 N N . ARG A 1 440 ? 26.594 13.733 -21.487 1.00 92.75 440 ARG A N 1
ATOM 3462 C CA . ARG A 1 440 ? 25.300 13.531 -22.156 1.00 92.75 440 ARG A CA 1
ATOM 3463 C C . ARG A 1 440 ? 24.137 13.891 -21.250 1.00 92.75 440 ARG A C 1
ATOM 3465 O O . ARG A 1 440 ? 24.178 13.634 -20.048 1.00 92.75 440 ARG A O 1
ATOM 3472 N N . THR A 1 441 ? 23.076 14.418 -21.844 1.00 94.75 441 THR A N 1
ATOM 3473 C CA . THR A 1 441 ? 21.806 14.670 -21.164 1.00 94.75 441 THR A CA 1
ATOM 3474 C C . THR A 1 441 ? 20.710 13.800 -21.756 1.00 94.75 441 THR A C 1
ATOM 3476 O O . THR A 1 441 ? 20.632 13.628 -22.974 1.00 94.75 441 THR A O 1
ATOM 3479 N N . ASN A 1 442 ? 19.853 13.270 -20.888 1.00 93.56 442 ASN A N 1
ATOM 3480 C CA . ASN A 1 442 ? 18.596 12.649 -21.269 1.00 93.56 442 ASN A CA 1
ATOM 3481 C C . ASN A 1 442 ? 17.428 13.376 -20.595 1.00 93.56 442 ASN A C 1
ATOM 3483 O O . ASN A 1 442 ? 17.532 13.825 -19.456 1.00 93.56 442 ASN A O 1
ATOM 3487 N N . LEU A 1 443 ? 16.326 13.512 -21.320 1.00 96.19 443 LEU A N 1
ATOM 3488 C CA . LEU A 1 443 ? 15.056 14.006 -20.817 1.00 96.19 443 LEU A CA 1
ATOM 3489 C C . LEU A 1 443 ? 13.971 13.056 -21.304 1.00 96.19 443 LEU A C 1
ATOM 3491 O O . LEU A 1 443 ? 13.852 12.805 -22.498 1.00 96.19 443 LEU A O 1
ATOM 3495 N N . THR A 1 444 ? 13.155 12.552 -20.393 1.00 96.44 444 THR A N 1
ATOM 3496 C CA . THR A 1 444 ? 11.960 11.780 -20.717 1.00 96.44 444 THR A CA 1
ATOM 3497 C C . THR A 1 444 ? 10.755 12.466 -20.109 1.00 96.44 444 THR A C 1
ATOM 3499 O O . THR A 1 444 ? 10.796 12.894 -18.960 1.00 96.44 444 THR A O 1
ATOM 3502 N N . MET A 1 445 ? 9.660 12.536 -20.850 1.00 97.31 445 MET A N 1
ATOM 3503 C CA . MET A 1 445 ? 8.368 12.976 -20.333 1.00 97.31 445 MET A CA 1
ATOM 3504 C C . MET A 1 445 ? 7.256 12.116 -20.908 1.00 97.31 445 MET A C 1
ATOM 3506 O O . MET A 1 445 ? 7.360 11.638 -22.035 1.00 97.31 445 MET A O 1
ATOM 3510 N N . GLY A 1 446 ? 6.190 11.905 -20.149 1.00 96.81 446 GLY A N 1
ATOM 3511 C CA . GLY A 1 446 ? 5.092 11.087 -20.628 1.00 96.81 446 GLY A CA 1
ATOM 3512 C C . GLY A 1 446 ? 3.896 11.040 -19.700 1.00 96.81 446 GLY A C 1
ATOM 3513 O O . GLY A 1 446 ? 3.841 11.695 -18.657 1.00 96.81 446 GLY A O 1
ATOM 3514 N N . ALA A 1 447 ? 2.926 10.237 -20.116 1.00 97.44 447 ALA A N 1
ATOM 3515 C CA . ALA A 1 447 ? 1.696 10.002 -19.389 1.00 97.44 447 ALA A CA 1
ATOM 3516 C C . ALA A 1 447 ? 1.349 8.513 -19.368 1.00 97.44 447 ALA A C 1
ATOM 3518 O O . ALA A 1 447 ? 1.700 7.754 -20.275 1.00 97.44 447 ALA A O 1
ATOM 3519 N N . ILE A 1 448 ? 0.641 8.112 -18.318 1.00 96.62 448 ILE A N 1
ATOM 3520 C CA . ILE A 1 448 ? 0.075 6.781 -18.130 1.00 96.62 448 ILE A CA 1
ATOM 3521 C C . ILE A 1 448 ? -1.424 6.953 -17.902 1.00 96.62 448 ILE A C 1
ATOM 3523 O O . ILE A 1 448 ? -1.853 7.766 -17.077 1.00 96.62 448 ILE A O 1
ATOM 3527 N N . VAL A 1 449 ? -2.217 6.178 -18.630 1.00 96.31 449 VAL A N 1
ATOM 3528 C CA . VAL A 1 449 ? -3.668 6.104 -18.498 1.00 96.31 449 VAL A CA 1
ATOM 3529 C C . VAL A 1 449 ? -4.032 4.711 -18.017 1.00 96.31 449 VAL A C 1
ATOM 3531 O O . VAL A 1 449 ? -3.768 3.724 -18.701 1.00 96.31 449 VAL A O 1
ATOM 3534 N N . ASN A 1 450 ? -4.676 4.646 -16.858 1.00 92.38 450 ASN A N 1
ATOM 3535 C CA . ASN A 1 450 ? -5.235 3.420 -16.320 1.00 92.38 450 ASN A CA 1
ATOM 3536 C C . ASN A 1 450 ? -6.526 3.072 -17.078 1.00 92.38 450 ASN A C 1
ATOM 3538 O O . ASN A 1 450 ? -7.524 3.798 -17.004 1.00 92.38 450 ASN A O 1
ATOM 3542 N N . LEU A 1 451 ? -6.478 1.981 -17.839 1.00 92.56 451 LEU A N 1
ATOM 3543 C CA . LEU A 1 451 ? -7.576 1.483 -18.666 1.00 92.56 451 LEU A CA 1
ATOM 3544 C C . LEU A 1 451 ? -8.525 0.580 -17.875 1.00 92.56 451 LEU A C 1
ATOM 3546 O O . LEU A 1 451 ? -9.713 0.518 -18.190 1.00 92.56 451 LEU A O 1
ATOM 3550 N N . TYR A 1 452 ? -8.012 -0.112 -16.857 1.00 88.06 452 TYR A N 1
ATOM 3551 C CA . TYR A 1 452 ? -8.779 -1.060 -16.061 1.00 88.06 452 TYR A CA 1
ATOM 3552 C C . TYR A 1 452 ? -8.267 -1.130 -14.625 1.00 88.06 452 TYR A C 1
ATOM 3554 O O . TYR A 1 452 ? -7.077 -1.333 -14.388 1.00 88.06 452 TYR A O 1
ATOM 3562 N N . ASN A 1 453 ? -9.201 -1.028 -13.680 1.00 76.69 453 ASN A N 1
ATOM 3563 C CA . ASN A 1 453 ? -8.959 -1.201 -12.258 1.00 76.69 453 ASN A CA 1
ATOM 3564 C C . ASN A 1 453 ? -10.157 -1.913 -11.616 1.00 76.69 453 ASN A C 1
ATOM 3566 O O . ASN A 1 453 ? -11.278 -1.399 -11.654 1.00 76.69 453 ASN A O 1
ATOM 3570 N N . ASP A 1 454 ? -9.919 -3.069 -11.004 1.00 79.06 454 ASP A N 1
ATOM 3571 C CA . ASP A 1 454 ? -10.919 -3.845 -10.262 1.00 79.06 454 ASP A CA 1
ATOM 3572 C C . ASP A 1 454 ? -10.735 -3.801 -8.746 1.00 79.06 454 ASP A C 1
ATOM 3574 O O . ASP A 1 454 ? -11.368 -4.566 -8.017 1.00 79.06 454 ASP A O 1
ATOM 3578 N N . ALA A 1 455 ? -9.923 -2.868 -8.258 1.00 72.75 455 ALA A N 1
ATOM 3579 C CA . ALA A 1 455 ? -9.515 -2.837 -6.877 1.00 72.75 455 ALA A CA 1
ATOM 3580 C C . ALA A 1 455 ? -10.688 -2.635 -5.908 1.00 72.75 455 ALA A C 1
ATOM 3582 O O . ALA A 1 455 ? -11.260 -1.548 -5.752 1.00 72.75 455 ALA A O 1
ATOM 3583 N N . LYS A 1 456 ? -11.027 -3.718 -5.209 1.00 75.19 456 LYS A N 1
ATOM 3584 C CA . LYS A 1 456 ? -12.009 -3.774 -4.127 1.00 75.19 456 LYS A CA 1
ATOM 3585 C C . LYS A 1 456 ? -11.317 -4.333 -2.892 1.00 75.19 456 LYS A C 1
ATOM 3587 O O . LYS A 1 456 ? -10.525 -5.255 -2.992 1.00 75.19 456 LYS A O 1
ATOM 3592 N N . GLY A 1 457 ? -11.588 -3.738 -1.738 1.00 71.56 457 GLY A N 1
ATOM 3593 C CA . GLY A 1 457 ? -11.097 -4.234 -0.459 1.00 71.56 457 GLY A CA 1
ATOM 3594 C C . GLY A 1 457 ? -12.262 -4.710 0.390 1.00 71.56 457 GLY A C 1
ATOM 3595 O O . GLY A 1 457 ? -13.170 -3.918 0.673 1.00 71.56 457 GLY A O 1
ATOM 3596 N N . ASN A 1 458 ? -12.229 -5.971 0.812 1.00 80.69 458 ASN A N 1
ATOM 3597 C CA . ASN A 1 458 ? -13.165 -6.511 1.786 1.00 80.69 458 ASN A CA 1
ATOM 3598 C C . ASN A 1 458 ? -12.514 -6.642 3.168 1.00 80.69 458 ASN A C 1
ATOM 3600 O O . ASN A 1 458 ? -11.385 -7.109 3.336 1.00 80.69 458 ASN A O 1
ATOM 3604 N N . LEU A 1 459 ? -13.275 -6.237 4.177 1.00 85.25 459 LEU A N 1
ATOM 3605 C CA . LEU A 1 459 ? -12.886 -6.221 5.575 1.00 85.25 459 LEU A CA 1
ATOM 3606 C C . LEU A 1 459 ? -13.970 -6.902 6.410 1.00 85.25 459 LEU A C 1
ATOM 3608 O O . LEU A 1 459 ? -15.161 -6.651 6.223 1.00 85.25 459 LEU A O 1
ATOM 3612 N N . LYS A 1 460 ? -13.559 -7.718 7.380 1.00 86.81 460 LYS A N 1
ATOM 3613 C CA . LYS A 1 460 ? -14.431 -8.149 8.475 1.00 86.81 460 LYS A CA 1
ATOM 3614 C C . LYS A 1 460 ? -14.064 -7.397 9.747 1.00 86.81 460 LYS A C 1
ATOM 3616 O O . LYS A 1 460 ? -12.918 -7.455 10.180 1.00 86.81 460 LYS A O 1
ATOM 3621 N N . LEU A 1 461 ? -15.031 -6.716 10.347 1.00 82.81 461 LEU A N 1
ATOM 3622 C CA . LEU A 1 461 ? -14.898 -6.055 11.640 1.00 82.81 461 LEU A CA 1
ATOM 3623 C C . LEU A 1 461 ? -15.728 -6.830 12.671 1.00 82.81 461 LEU A C 1
ATOM 3625 O O . LEU A 1 461 ? -16.948 -6.662 12.759 1.00 82.81 461 LEU A O 1
ATOM 3629 N N . GLY A 1 462 ? -15.070 -7.740 13.391 1.00 79.62 462 GLY A N 1
ATOM 3630 C CA . GLY A 1 462 ? -15.757 -8.753 14.191 1.00 79.62 462 GLY A CA 1
ATOM 3631 C C . GLY A 1 462 ? -16.651 -9.627 13.304 1.00 79.62 462 GLY A C 1
ATOM 3632 O O . GLY A 1 462 ? -16.169 -10.276 12.373 1.00 79.62 462 GLY A O 1
ATOM 3633 N N . THR A 1 463 ? -17.954 -9.623 13.576 1.00 77.25 463 THR A N 1
ATOM 3634 C CA . THR A 1 463 ? -18.982 -10.326 12.788 1.00 77.25 463 THR A CA 1
ATOM 3635 C C . THR A 1 463 ? -19.461 -9.531 11.564 1.00 77.25 463 THR A C 1
ATOM 3637 O O . THR A 1 463 ? -20.113 -10.091 10.683 1.00 77.25 463 THR A O 1
ATOM 3640 N N . ASN A 1 464 ? -19.120 -8.242 11.466 1.00 83.31 464 ASN A N 1
ATOM 3641 C CA . ASN A 1 464 ? -19.620 -7.346 10.425 1.00 83.31 464 ASN A CA 1
ATOM 3642 C C . ASN A 1 464 ? -18.760 -7.408 9.166 1.00 83.31 464 ASN A C 1
ATOM 3644 O O . ASN A 1 464 ? -17.535 -7.330 9.231 1.00 83.31 464 ASN A O 1
ATOM 3648 N N . HIS A 1 465 ? -19.405 -7.466 8.006 1.00 84.50 465 HIS A N 1
ATOM 3649 C CA . HIS A 1 465 ? -18.739 -7.406 6.710 1.00 84.50 465 HIS A CA 1
ATOM 3650 C C . HIS A 1 465 ? -18.815 -5.990 6.136 1.00 84.50 465 HIS A C 1
ATOM 3652 O O . HIS A 1 465 ? -19.899 -5.443 5.945 1.00 84.50 465 HIS A O 1
ATOM 3658 N N . LEU A 1 466 ? -17.657 -5.409 5.836 1.00 80.94 466 LEU A N 1
ATOM 3659 C CA . LEU A 1 466 ? -17.513 -4.079 5.258 1.00 80.94 466 LEU A CA 1
ATOM 3660 C C . LEU A 1 466 ? -16.751 -4.193 3.934 1.00 80.94 466 LEU A C 1
ATOM 3662 O O . LEU A 1 466 ? -15.673 -4.778 3.875 1.00 80.94 466 LEU A O 1
ATOM 3666 N N . SER A 1 467 ? -17.287 -3.607 2.868 1.00 77.44 467 SER A N 1
ATOM 3667 C CA . SER A 1 467 ? -16.635 -3.573 1.554 1.00 77.44 467 SER A CA 1
ATOM 3668 C C . SER A 1 467 ? -16.401 -2.136 1.116 1.00 77.44 467 SER A C 1
ATOM 3670 O O . SER A 1 467 ? -17.297 -1.297 1.243 1.00 77.44 467 SER A O 1
ATOM 3672 N N . ALA A 1 468 ? -15.235 -1.847 0.544 1.00 73.44 468 ALA A N 1
ATOM 3673 C CA . ALA A 1 468 ? -14.937 -0.537 -0.017 1.00 73.44 468 ALA A CA 1
ATOM 3674 C C . ALA A 1 468 ? -14.268 -0.652 -1.389 1.00 73.44 468 ALA A C 1
ATOM 3676 O O . ALA A 1 468 ? -13.389 -1.484 -1.607 1.00 73.44 468 ALA A O 1
ATOM 3677 N N . LYS A 1 469 ? -14.643 0.242 -2.309 1.00 75.88 469 LYS A N 1
ATOM 3678 C CA . LYS A 1 469 ? -13.911 0.417 -3.568 1.00 75.88 469 LYS A CA 1
ATOM 3679 C C . LYS A 1 469 ? -12.577 1.124 -3.311 1.00 75.88 469 LYS A C 1
ATOM 3681 O O . LYS A 1 469 ? -12.520 2.145 -2.613 1.00 75.88 469 LYS A O 1
ATOM 3686 N N . VAL A 1 470 ? -11.517 0.596 -3.909 1.00 77.62 470 VAL A N 1
ATOM 3687 C CA . VAL A 1 470 ? -10.149 1.121 -3.862 1.00 77.62 470 VAL A CA 1
ATOM 3688 C C . VAL A 1 470 ? -9.833 1.728 -5.232 1.00 77.62 470 VAL A C 1
ATOM 3690 O O . VAL A 1 470 ? -9.043 1.223 -6.012 1.00 77.62 470 VAL A O 1
ATOM 3693 N N . GLU A 1 471 ? -10.496 2.831 -5.564 1.00 77.69 471 GLU A N 1
ATOM 3694 C CA . GLU A 1 471 ? -10.220 3.537 -6.821 1.00 77.69 471 GLU A CA 1
ATOM 3695 C C . GLU A 1 471 ? -8.851 4.219 -6.738 1.00 77.69 471 GLU A C 1
ATOM 3697 O O . GLU A 1 471 ? -8.620 4.980 -5.799 1.00 77.69 471 GLU A O 1
ATOM 3702 N N . THR A 1 472 ? -7.964 3.922 -7.692 1.00 81.75 472 THR A N 1
ATOM 3703 C CA . THR A 1 472 ? -6.698 4.635 -7.923 1.00 81.75 472 THR A CA 1
ATOM 3704 C C . THR A 1 472 ? -6.893 5.744 -8.956 1.00 81.75 472 THR A C 1
ATOM 3706 O O . THR A 1 472 ? -7.896 5.760 -9.675 1.00 81.75 472 THR A O 1
ATOM 3709 N N . SER A 1 473 ? -5.948 6.683 -9.047 1.00 87.00 473 SER A N 1
ATOM 3710 C CA . SER A 1 473 ? -6.014 7.737 -10.062 1.00 87.00 473 SER A CA 1
ATOM 3711 C C . SER A 1 473 ? -5.999 7.147 -11.473 1.00 87.00 473 SER A C 1
ATOM 3713 O O . SER A 1 473 ? -5.307 6.171 -11.763 1.00 87.00 473 SER A O 1
ATOM 3715 N N . LYS A 1 474 ? -6.784 7.757 -12.366 1.00 90.62 474 LYS A N 1
ATOM 3716 C CA . LYS A 1 474 ? -6.885 7.318 -13.762 1.00 90.62 474 LYS A CA 1
ATOM 3717 C C . LYS A 1 474 ? -5.700 7.777 -14.612 1.00 90.62 474 LYS A C 1
ATOM 3719 O O . LYS A 1 474 ? -5.318 7.083 -15.548 1.00 90.62 474 LYS A O 1
ATOM 3724 N N . TYR A 1 475 ? -5.137 8.939 -14.295 1.00 94.06 475 TYR A N 1
ATOM 3725 C CA . TYR A 1 475 ? -4.100 9.588 -15.091 1.00 94.06 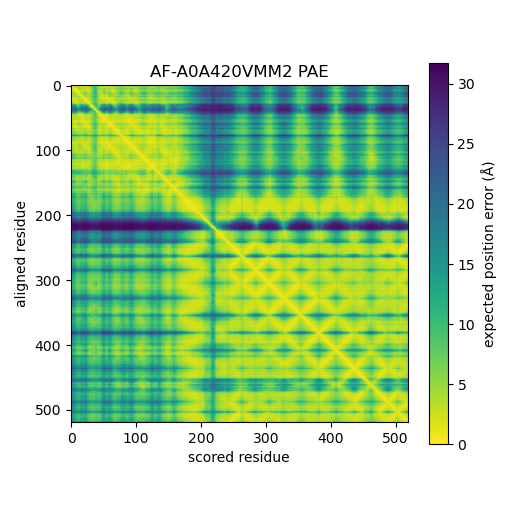475 TYR A CA 1
ATOM 3726 C C . TYR A 1 475 ? -2.874 9.874 -14.233 1.00 94.06 475 TYR A C 1
ATOM 3728 O O . TYR A 1 475 ? -2.995 10.470 -13.159 1.00 94.06 475 TYR A O 1
ATOM 3736 N N . TYR A 1 476 ? -1.708 9.498 -14.748 1.00 95.38 476 TYR A N 1
ATOM 3737 C CA . TYR A 1 476 ? -0.414 9.834 -14.172 1.00 95.38 476 TYR A CA 1
ATOM 3738 C C . TYR A 1 476 ? 0.429 10.557 -15.219 1.00 95.38 476 TYR A C 1
ATOM 3740 O O . TYR A 1 476 ? 0.487 10.130 -16.370 1.00 95.38 476 TYR A O 1
ATOM 3748 N N . GLY A 1 477 ? 1.094 11.631 -14.817 1.00 96.88 477 GLY A N 1
ATOM 3749 C CA . GLY A 1 477 ? 2.192 12.231 -15.562 1.00 96.88 477 GLY A CA 1
ATOM 3750 C C . GLY A 1 477 ? 3.520 11.773 -14.977 1.00 96.88 477 GLY A C 1
ATOM 3751 O O . GLY A 1 477 ? 3.617 11.503 -13.779 1.00 96.88 477 GLY A O 1
ATOM 3752 N N . PHE A 1 478 ? 4.547 11.673 -15.812 1.00 96.88 478 PHE A N 1
ATOM 3753 C CA . PHE A 1 478 ? 5.901 11.412 -15.346 1.00 96.88 478 PHE A CA 1
ATOM 3754 C C . PHE A 1 478 ? 6.935 12.176 -16.164 1.00 96.88 478 PHE A C 1
ATOM 3756 O O . PHE A 1 478 ? 6.718 12.517 -17.328 1.00 96.88 478 PHE A O 1
ATOM 3763 N N . GLY A 1 479 ? 8.079 12.424 -15.538 1.00 96.44 479 GLY A N 1
ATOM 3764 C CA . GLY A 1 479 ? 9.230 13.046 -16.170 1.00 96.44 479 GLY A CA 1
ATOM 3765 C C . GLY A 1 479 ? 10.528 12.551 -15.550 1.00 96.44 479 GLY A C 1
ATOM 3766 O O . GLY A 1 479 ? 10.547 12.152 -14.389 1.00 96.44 479 GLY A O 1
ATOM 3767 N N . GLN A 1 480 ? 11.604 12.563 -16.321 1.00 96.56 480 GLN A N 1
ATOM 3768 C CA . GLN A 1 480 ? 12.938 12.182 -15.881 1.00 96.56 480 GLN A CA 1
ATOM 3769 C C . GLN A 1 480 ? 13.980 13.034 -16.589 1.00 96.56 480 GLN A C 1
ATOM 3771 O O . GLN A 1 480 ? 13.898 13.222 -17.796 1.00 96.56 480 GLN A O 1
ATOM 3776 N N . LEU A 1 481 ? 14.959 13.519 -15.837 1.00 96.88 481 LEU A N 1
ATOM 3777 C CA . LEU A 1 481 ? 16.129 14.230 -16.328 1.00 96.88 481 LEU A CA 1
ATOM 3778 C C . LEU A 1 481 ? 17.374 13.490 -15.848 1.00 96.88 481 LEU A C 1
ATOM 3780 O O . LEU A 1 481 ? 17.495 13.199 -14.657 1.00 96.88 481 LEU A O 1
ATOM 3784 N N . GLY A 1 482 ? 18.302 13.227 -16.756 1.00 95.81 482 GLY A N 1
ATOM 3785 C CA . GLY A 1 482 ? 19.550 12.540 -16.464 1.00 95.81 482 GLY A CA 1
ATOM 3786 C C . GLY A 1 482 ? 20.756 13.260 -17.042 1.00 95.81 482 GLY A C 1
ATOM 3787 O O . GLY A 1 482 ? 20.727 13.753 -18.171 1.00 95.81 482 GLY A O 1
ATOM 3788 N N . LEU A 1 483 ? 21.839 13.288 -16.270 1.00 96.12 483 LEU A N 1
ATOM 3789 C CA . LEU A 1 483 ? 23.157 13.745 -16.694 1.00 96.12 483 LEU A CA 1
ATOM 3790 C C . LEU A 1 483 ? 24.132 12.577 -16.574 1.00 96.12 483 LEU A C 1
ATOM 3792 O O . LEU A 1 483 ? 24.351 12.064 -15.480 1.00 96.12 483 LEU A O 1
ATOM 3796 N N . SER A 1 484 ? 24.697 12.149 -17.698 1.00 93.81 484 SER A N 1
ATOM 3797 C CA . SER A 1 484 ? 25.604 11.001 -17.782 1.00 93.81 484 SER A CA 1
ATOM 3798 C C . SER A 1 484 ? 27.010 11.445 -18.166 1.00 93.81 484 SER A C 1
ATOM 3800 O O . SER A 1 484 ? 27.177 12.326 -19.011 1.00 93.81 484 SER A O 1
ATOM 3802 N N . TYR A 1 485 ? 28.011 10.813 -17.561 1.00 94.50 485 TYR A N 1
ATOM 3803 C CA . TYR A 1 485 ? 29.426 11.050 -17.788 1.00 94.50 485 TYR A CA 1
ATOM 3804 C C . TYR A 1 485 ? 30.161 9.724 -18.019 1.00 94.50 485 TYR A C 1
ATOM 3806 O O . TYR A 1 485 ? 30.139 8.839 -17.162 1.00 94.50 485 TYR A O 1
ATOM 3814 N N . ALA A 1 486 ? 30.835 9.586 -19.160 1.00 92.50 486 ALA A N 1
ATOM 3815 C CA . ALA A 1 486 ? 31.700 8.442 -19.437 1.00 92.50 486 ALA A CA 1
ATOM 3816 C C . ALA A 1 486 ? 32.995 8.558 -18.617 1.00 92.50 486 ALA A C 1
ATOM 3818 O O . ALA A 1 486 ? 33.837 9.425 -18.871 1.00 92.50 486 ALA A O 1
ATOM 3819 N N . ILE A 1 487 ? 33.145 7.688 -17.616 1.00 93.31 487 ILE A N 1
ATOM 3820 C CA . ILE A 1 487 ? 34.311 7.661 -16.718 1.00 93.31 487 ILE A CA 1
ATOM 3821 C C . ILE A 1 487 ? 35.463 6.826 -17.294 1.00 93.31 487 ILE A C 1
ATOM 3823 O O . ILE A 1 487 ? 36.620 7.075 -16.967 1.00 93.31 487 ILE A O 1
ATOM 3827 N N . ALA A 1 488 ? 35.157 5.876 -18.181 1.00 90.81 488 ALA A N 1
ATOM 3828 C CA . ALA A 1 488 ? 36.119 5.086 -18.944 1.00 90.81 488 ALA A CA 1
ATOM 3829 C C . ALA A 1 488 ? 35.522 4.699 -20.309 1.00 90.81 488 ALA A C 1
ATOM 3831 O O . ALA A 1 488 ? 34.339 4.920 -20.556 1.00 90.81 488 ALA A O 1
ATOM 3832 N N . HIS A 1 489 ? 36.318 4.076 -21.185 1.00 87.25 489 HIS A N 1
ATOM 3833 C CA . HIS A 1 489 ? 35.833 3.581 -22.485 1.00 87.25 489 HIS A CA 1
ATOM 3834 C C . HIS A 1 489 ? 34.736 2.513 -22.365 1.00 87.25 489 HIS A C 1
ATOM 3836 O O . HIS A 1 489 ? 33.999 2.276 -23.314 1.00 87.25 489 HIS A O 1
ATOM 3842 N N . ASN A 1 490 ? 34.624 1.868 -21.208 1.00 90.38 490 ASN A N 1
ATOM 3843 C CA . ASN A 1 490 ? 33.664 0.809 -20.943 1.00 90.38 490 ASN A CA 1
ATOM 3844 C C . ASN A 1 490 ? 32.865 1.054 -19.655 1.00 90.38 490 ASN A C 1
ATOM 3846 O O . ASN A 1 490 ? 32.348 0.096 -19.091 1.00 90.38 490 ASN A O 1
ATOM 3850 N N . ALA A 1 491 ? 32.781 2.293 -19.153 1.00 92.88 491 ALA A N 1
ATOM 3851 C CA . ALA A 1 491 ? 32.010 2.593 -17.948 1.00 92.88 491 ALA A CA 1
ATOM 3852 C C . ALA A 1 491 ? 31.431 4.014 -17.942 1.00 92.88 491 ALA A C 1
ATOM 3854 O O . ALA A 1 491 ? 32.100 4.976 -18.335 1.00 92.88 491 ALA A O 1
ATOM 3855 N N . ASP A 1 492 ? 30.210 4.153 -17.423 1.00 93.19 492 ASP A N 1
ATOM 3856 C CA . ASP A 1 492 ? 29.505 5.427 -17.286 1.00 93.19 492 ASP A CA 1
ATOM 3857 C C . ASP A 1 492 ? 28.929 5.623 -15.882 1.00 93.19 492 ASP A C 1
ATOM 3859 O O . ASP A 1 492 ? 28.537 4.681 -15.195 1.00 93.19 492 ASP A O 1
ATOM 3863 N N . LEU A 1 493 ? 28.862 6.884 -15.466 1.00 95.50 493 LEU A N 1
ATOM 3864 C CA . LEU A 1 493 ? 28.182 7.311 -14.254 1.00 95.50 493 LEU A CA 1
ATOM 3865 C C . LEU A 1 493 ? 27.107 8.325 -14.629 1.00 95.50 493 LEU A C 1
ATOM 3867 O O . LEU A 1 493 ? 27.385 9.270 -15.361 1.00 95.50 493 LEU A O 1
ATOM 3871 N N . SER A 1 494 ? 25.894 8.181 -14.104 1.00 94.94 494 SER A N 1
ATOM 3872 C CA . SER A 1 494 ? 24.828 9.154 -14.345 1.00 94.94 494 SER A CA 1
ATOM 3873 C C . SER A 1 494 ? 24.062 9.515 -13.086 1.00 94.94 494 SER A C 1
ATOM 3875 O O . SER A 1 494 ? 23.726 8.643 -12.285 1.00 94.94 494 SER A O 1
ATOM 3877 N N . LEU A 1 495 ? 23.775 10.804 -12.935 1.00 97.00 495 LEU A N 1
ATOM 3878 C CA . LEU A 1 495 ? 22.885 11.340 -11.917 1.00 97.00 495 LEU A CA 1
ATOM 3879 C C . LEU A 1 495 ? 21.542 11.645 -12.567 1.00 97.00 495 LEU A C 1
ATOM 3881 O O . LEU A 1 495 ? 21.482 12.345 -13.577 1.00 97.00 495 LEU A O 1
ATOM 3885 N N . ASN A 1 496 ? 20.472 11.132 -11.977 1.00 96.88 496 ASN A N 1
ATOM 3886 C CA . ASN A 1 496 ? 19.142 11.215 -12.548 1.00 96.88 496 ASN A CA 1
ATOM 3887 C C . ASN A 1 496 ? 18.129 11.656 -11.496 1.00 96.88 496 ASN A C 1
ATOM 3889 O O . ASN A 1 496 ? 18.220 11.311 -10.313 1.00 96.88 496 ASN A O 1
ATOM 3893 N N . TYR A 1 497 ? 17.134 12.395 -11.962 1.00 97.19 497 TYR A N 1
ATOM 3894 C CA . TYR A 1 497 ? 15.991 12.830 -11.189 1.00 97.19 497 TYR A CA 1
ATOM 3895 C C . TYR A 1 497 ? 14.719 12.505 -11.961 1.00 97.19 497 TYR A C 1
ATOM 3897 O O . TYR A 1 497 ? 14.553 12.937 -13.099 1.00 97.19 497 TYR A O 1
ATOM 3905 N N . ALA A 1 498 ? 13.820 11.750 -11.344 1.00 96.62 498 ALA A N 1
ATOM 3906 C CA . ALA A 1 498 ? 12.540 11.369 -11.914 1.00 96.62 498 ALA A CA 1
ATOM 3907 C C . ALA A 1 498 ? 11.391 11.812 -11.011 1.00 96.62 498 ALA A C 1
ATOM 3909 O O . ALA A 1 498 ? 11.520 11.858 -9.789 1.00 96.62 498 ALA A O 1
ATOM 3910 N N . GLY A 1 499 ? 10.247 12.104 -11.616 1.00 95.75 499 GLY A N 1
ATOM 3911 C CA . GLY A 1 499 ? 9.020 12.407 -10.906 1.00 95.75 499 GLY A CA 1
ATOM 3912 C C . GLY A 1 499 ? 7.809 11.737 -11.535 1.00 95.75 499 GLY A C 1
ATOM 3913 O O . GLY A 1 499 ? 7.749 11.554 -12.751 1.00 95.75 499 GLY A O 1
ATOM 3914 N N . ALA A 1 500 ? 6.837 11.390 -10.696 1.00 96.31 500 ALA A N 1
ATOM 3915 C CA . ALA A 1 500 ? 5.525 10.900 -11.103 1.00 96.31 500 ALA A CA 1
ATOM 3916 C C . ALA A 1 500 ? 4.442 11.646 -10.320 1.00 96.31 500 ALA A C 1
ATOM 3918 O O . ALA A 1 500 ? 4.582 11.871 -9.119 1.00 96.31 500 ALA A O 1
ATOM 3919 N N . PHE A 1 501 ? 3.369 12.050 -10.989 1.00 95.75 501 PHE A N 1
ATOM 3920 C CA . PHE A 1 501 ? 2.330 12.890 -10.399 1.00 95.75 501 PHE A CA 1
ATOM 3921 C C . PHE A 1 501 ? 0.946 12.573 -10.962 1.00 95.75 501 PHE A C 1
ATOM 3923 O O . PHE A 1 501 ? 0.812 11.991 -12.035 1.00 95.75 501 PHE A O 1
ATOM 3930 N N . THR A 1 502 ? -0.099 12.971 -10.242 1.00 93.50 502 THR A N 1
ATOM 3931 C CA . THR A 1 502 ? -1.499 12.872 -10.689 1.00 93.50 502 THR A CA 1
ATOM 3932 C C . THR A 1 502 ? -2.170 14.235 -10.605 1.00 93.50 502 THR A C 1
ATOM 3934 O O . THR A 1 502 ? -1.782 15.049 -9.770 1.00 93.50 502 THR A O 1
ATOM 3937 N N . PHE A 1 503 ? -3.266 14.442 -11.336 1.00 84.94 503 PHE A N 1
ATOM 3938 C CA . PHE A 1 503 ? -4.105 15.639 -11.165 1.00 84.94 503 PHE A CA 1
ATOM 3939 C C . PHE A 1 503 ? -4.771 15.737 -9.779 1.00 84.94 503 PHE A C 1
ATOM 3941 O O . PHE A 1 503 ? -5.165 16.821 -9.368 1.00 84.94 503 PHE A O 1
ATOM 3948 N N . ASP A 1 504 ? -4.849 14.626 -9.040 1.00 82.12 504 ASP A N 1
ATOM 3949 C CA . ASP A 1 504 ? -5.435 14.556 -7.695 1.00 82.12 504 ASP A CA 1
ATOM 3950 C C . ASP A 1 504 ? -4.432 14.856 -6.561 1.00 82.12 504 ASP A C 1
ATOM 3952 O O . ASP A 1 504 ? -4.610 14.365 -5.448 1.00 82.12 504 ASP A O 1
ATOM 3956 N N . ASP A 1 505 ? -3.371 15.630 -6.821 1.00 87.31 505 ASP A N 1
ATOM 3957 C CA . ASP A 1 505 ? -2.393 16.055 -5.797 1.00 87.31 505 ASP A CA 1
ATOM 3958 C C . ASP A 1 505 ? -1.574 14.895 -5.176 1.00 87.31 505 ASP A C 1
ATOM 3960 O O . ASP A 1 505 ? -1.257 14.865 -3.985 1.00 87.31 505 ASP A O 1
ATOM 3964 N N . THR A 1 506 ? -1.243 13.894 -6.001 1.00 93.25 506 THR A N 1
ATOM 3965 C CA . THR A 1 506 ? -0.171 12.928 -5.712 1.00 93.25 506 THR A CA 1
ATOM 3966 C C . THR A 1 506 ? 1.107 13.390 -6.388 1.00 93.25 506 THR A C 1
ATOM 3968 O O . THR A 1 506 ? 1.086 13.691 -7.583 1.00 93.25 506 THR A O 1
ATOM 3971 N N . SER A 1 507 ? 2.219 13.363 -5.659 1.00 95.56 507 SER A N 1
ATOM 3972 C CA . SER A 1 507 ? 3.558 13.594 -6.193 1.00 95.56 507 SER A CA 1
ATOM 3973 C C . SER A 1 507 ? 4.549 12.552 -5.684 1.00 95.56 507 SER A C 1
ATOM 3975 O O . SER A 1 507 ? 4.438 12.025 -4.576 1.00 95.56 507 SER A O 1
ATOM 3977 N N . SER A 1 508 ? 5.524 12.238 -6.523 1.00 97.38 508 SER A N 1
ATOM 3978 C CA . SER A 1 508 ? 6.624 11.328 -6.249 1.00 97.38 508 SER A CA 1
ATOM 3979 C C . SER A 1 508 ? 7.878 11.894 -6.879 1.00 97.38 508 SER A C 1
ATOM 3981 O O . SER A 1 508 ? 7.835 12.316 -8.032 1.00 97.38 508 SER A O 1
ATOM 3983 N N . HIS A 1 509 ? 8.975 11.886 -6.135 1.00 97.62 509 HIS A N 1
ATOM 3984 C CA . HIS A 1 509 ? 10.265 12.403 -6.558 1.00 97.62 509 HIS A CA 1
ATOM 3985 C C . HIS A 1 509 ? 11.338 11.377 -6.222 1.00 97.62 509 HIS A C 1
ATOM 3987 O O . HIS A 1 509 ? 11.491 10.992 -5.064 1.00 97.62 509 HIS A O 1
ATOM 3993 N N . THR A 1 510 ? 12.084 10.947 -7.229 1.00 98.00 510 THR A N 1
ATOM 3994 C CA . THR A 1 510 ? 13.152 9.959 -7.110 1.00 98.00 510 THR A CA 1
ATOM 3995 C C . THR A 1 510 ? 14.455 10.567 -7.587 1.00 98.00 510 THR A C 1
ATOM 3997 O O . THR A 1 510 ? 14.535 11.034 -8.719 1.00 98.00 510 THR A O 1
ATOM 4000 N N . MET A 1 511 ? 15.489 10.513 -6.758 1.00 97.94 511 MET A N 1
ATOM 4001 C CA . MET A 1 511 ? 16.858 10.800 -7.176 1.00 97.94 511 MET A CA 1
ATOM 4002 C C . MET A 1 511 ? 17.646 9.500 -7.182 1.00 97.94 511 MET A C 1
ATOM 4004 O O . MET A 1 511 ? 17.553 8.717 -6.234 1.00 97.94 511 MET A O 1
ATOM 4008 N N . PHE A 1 512 ? 18.418 9.267 -8.237 1.00 97.31 512 PHE A N 1
ATOM 4009 C CA . PHE A 1 512 ? 19.201 8.049 -8.359 1.00 97.31 512 PHE A CA 1
ATOM 4010 C C . PHE A 1 512 ? 20.511 8.260 -9.102 1.00 97.31 512 PHE A C 1
ATOM 4012 O O . PHE A 1 512 ? 20.615 9.068 -10.027 1.00 97.31 512 PHE A O 1
ATOM 4019 N N . LEU A 1 513 ? 21.513 7.498 -8.685 1.00 97.31 513 LEU A N 1
ATOM 4020 C CA . LEU A 1 513 ? 22.808 7.412 -9.343 1.00 97.31 513 LEU A CA 1
ATOM 4021 C C . LEU A 1 513 ? 22.856 6.075 -10.076 1.00 97.31 513 LEU A C 1
ATOM 4023 O O . LEU A 1 513 ? 22.463 5.074 -9.497 1.00 97.31 513 LEU A O 1
ATOM 4027 N N . LYS A 1 514 ? 23.333 6.030 -11.316 1.00 96.00 514 LYS A N 1
ATOM 4028 C CA . LYS A 1 514 ? 23.524 4.779 -12.064 1.00 96.00 514 LYS A CA 1
ATOM 4029 C C . LYS A 1 514 ? 24.980 4.666 -12.484 1.00 96.00 514 LYS A C 1
ATOM 4031 O O . LYS A 1 514 ? 25.479 5.563 -13.160 1.00 96.00 514 LYS A O 1
ATOM 4036 N N . LEU A 1 515 ? 25.613 3.562 -12.109 1.00 96.38 515 LEU A N 1
ATOM 4037 C CA . LEU A 1 515 ? 26.911 3.119 -12.608 1.00 96.38 515 LEU A CA 1
ATOM 4038 C C . LEU A 1 515 ? 26.679 1.997 -13.624 1.00 96.38 515 LEU A C 1
ATOM 4040 O O . LEU A 1 515 ? 26.030 1.012 -13.275 1.00 96.38 515 LEU A O 1
ATOM 4044 N N . GLY A 1 516 ? 27.191 2.146 -14.843 1.00 95.25 516 GLY A N 1
ATOM 4045 C CA . GLY A 1 516 ? 27.180 1.121 -15.889 1.00 95.25 516 GLY A CA 1
ATOM 4046 C C . GLY A 1 516 ? 28.595 0.675 -16.253 1.00 95.25 516 GLY A C 1
ATOM 4047 O O . GLY A 1 516 ? 29.533 1.473 -16.223 1.00 95.25 516 GLY A O 1
ATOM 4048 N N . LEU A 1 517 ? 28.756 -0.612 -16.565 1.00 95.06 517 LEU A N 1
ATOM 4049 C CA . LEU A 1 517 ? 30.026 -1.235 -16.941 1.00 95.06 517 LEU A CA 1
ATOM 4050 C C . LEU A 1 517 ? 29.809 -2.234 -18.081 1.00 95.06 517 LEU A C 1
ATOM 4052 O O . LEU A 1 517 ? 28.993 -3.146 -17.953 1.00 95.06 517 LEU A O 1
ATOM 4056 N N . TRP A 1 518 ? 30.589 -2.103 -19.149 1.00 95.06 518 TRP A N 1
ATOM 4057 C CA . TRP A 1 518 ? 30.602 -2.991 -20.312 1.00 95.06 518 TRP A CA 1
ATOM 4058 C C . TRP A 1 518 ? 31.840 -3.899 -20.299 1.00 95.06 518 TRP A C 1
ATOM 4060 O O . TRP A 1 518 ? 32.944 -3.436 -19.987 1.00 95.06 518 TRP A O 1
ATOM 4070 N N . TRP A 1 519 ? 31.671 -5.187 -20.622 1.00 92.62 519 TRP A N 1
ATOM 4071 C CA . TRP A 1 519 ? 32.754 -6.181 -20.640 1.00 92.62 519 TRP A CA 1
ATOM 4072 C C . TRP A 1 519 ? 32.521 -7.373 -21.578 1.00 92.62 519 TRP A C 1
ATOM 4074 O O . TRP A 1 519 ? 31.358 -7.676 -21.957 1.00 92.62 519 TRP A O 1
#

Mean predicted aligned error: 9.03 Å

Secondary structure (DSSP, 8-state):
-EEESSEEEEEESSEE-S-EEESSEEEEEE-----SS-GGG--PPEE---TTS-SEEE-TT-EEEEEEEEESSS---S-HHHHHHHSEEEESS-GGGEEES-EEE--TT--TT-EEEGGGGEE-TT--B-BTTTTTT-SB----EEETTSSEEEEEEETTEEEEEE-TTT--HHHHHHHHHHHHHHHHHHHHHHTTTTSS--S---GGG-S---SS-TT--S--HHHHHHHHHHHHSS---TT--EEEEEEEEEEEEEEE--TTT-EEEEEEEEEEEEEEEEPGGG--EEEEEEEEEEEEEEETTTTEEEEEEEEEEEEEEEEEEEEETTEEEEEEEEEEEEEEEEEEEEE-SSSS-EEEEEEEEEEEEEEEEEEEEEEETTTTEEEEEEEEEEEEEEEE--EEEE-GGG-EEEEPPEEEEEEEEEEEEEEEEESSSSEEEEEEEEEEEEEEE--EEEEEETTEEEEEE-PPPSEEEEEEEEEEEEEETTEEEEEEEEEEEETTTEEEEEEEEEEEEE-

Solvent-accessible surface area (backbone atoms only — not comparable to full-atom values): 25595 Å² total; per-residue (Å²): 97,45,79,38,78,52,81,49,80,45,76,41,80,52,73,42,71,32,10,36,43,33,49,20,39,37,40,38,32,37,72,84,65,93,45,63,83,41,60,83,72,73,61,64,32,48,67,25,44,33,98,87,49,19,30,42,27,25,26,76,85,12,36,38,38,28,62,31,49,78,34,90,45,69,54,44,81,88,45,37,68,56,18,63,74,70,25,50,29,37,39,62,85,20,38,56,34,34,42,42,64,29,36,33,28,40,59,54,85,49,53,74,82,42,79,38,43,32,27,28,51,27,14,31,76,78,17,49,63,36,10,17,69,74,41,87,71,42,19,30,51,54,72,49,53,40,43,55,47,59,36,42,44,65,44,79,74,55,83,48,26,32,31,50,41,77,28,74,69,60,45,48,63,66,54,53,58,28,52,54,53,52,51,55,52,54,48,55,52,50,54,51,57,68,45,50,73,72,54,46,85,69,70,79,81,62,70,95,50,46,79,66,72,58,49,72,73,96,84,79,80,86,85,50,39,61,59,55,38,50,55,47,39,55,68,74,25,76,54,70,50,90,83,42,48,33,39,37,40,42,30,47,37,41,35,46,31,41,35,50,65,46,98,85,59,46,52,37,39,36,43,34,46,35,40,38,38,37,43,35,34,61,43,76,56,58,69,21,36,43,32,41,39,41,35,42,39,46,33,45,34,41,28,72,71,52,35,35,38,36,48,31,44,33,43,36,34,35,43,37,33,27,28,64,74,45,39,59,51,65,29,38,33,31,42,32,38,38,42,42,40,35,43,34,43,36,42,36,40,34,45,52,97,91,46,105,51,72,39,65,35,62,43,45,35,42,37,38,34,42,37,41,33,44,35,38,43,42,69,40,82,90,78,51,33,36,42,30,52,34,41,32,45,35,40,43,38,37,34,39,53,62,33,51,44,48,32,32,42,46,35,36,43,31,39,53,61,43,68,33,48,38,34,33,41,35,42,37,43,35,40,39,37,58,81,48,102,41,38,34,39,40,39,38,39,36,41,37,38,56,76,42,74,67,34,54,45,52,34,31,51,50,76,33,82,46,77,40,79,46,83,72,80,51,50,35,43,38,40,34,42,33,45,35,36,46,78,44,59,36,27,36,41,29,49,34,42,36,36,41,34,35,93,74,68,24,43,32,43,34,44,35,43,38,43,39,39,48,77

Nearest PDB structures (foldseek):
  3kvn-assembly2_A  TM=8.418E-01  e=2.912E-17  Pseudomonas aeruginosa
  3aeh-assembly2_B  TM=7.693E-01  e=2.387E-13  Escherichia coli
  4mee-assembly1_A  TM=6.115E-01  e=2.069E-13  Escherichia coli
  4ql0-assembly1_A  TM=2.878E-01  e=8.546E-07  Bordetella pertussis Tohama I

Radius of gyration: 34.68 Å; Cα contacts (8 Å, |Δi|>4): 1449; chains: 1; bounding box: 78×35×112 Å